Protein AF-0000000078267898 (afdb_homodimer)

Radius of gyration: 26.84 Å; Cα contacts (8 Å, |Δi|>4): 1764; chains: 2; bounding box: 56×77×68 Å

Structure (mmCIF, N/CA/C/O backbone):
data_AF-0000000078267898-model_v1
#
loop_
_entity.id
_entity.type
_entity.pdbx_description
1 polymer 'Branched-chain amino acid aminotransferase/4-amino-4-deoxychorismate lyase'
#
loop_
_atom_site.group_PDB
_atom_site.id
_atom_site.type_symbol
_atom_site.label_atom_id
_atom_site.label_alt_id
_atom_site.label_comp_id
_atom_site.label_asym_id
_atom_site.label_entity_id
_atom_site.label_seq_id
_atom_site.pdbx_PDB_ins_code
_atom_site.Cartn_x
_atom_site.Cartn_y
_atom_site.Cartn_z
_atom_site.occupancy
_atom_site.B_iso_or_equiv
_atom_site.auth_seq_id
_atom_site.auth_comp_id
_atom_site.auth_asym_id
_atom_site.auth_atom_id
_atom_site.pdbx_PDB_model_num
ATOM 1 N N . MET A 1 1 ? -1.324 -20.797 3.109 1 35.72 1 MET A N 1
ATOM 2 C CA . MET A 1 1 ? -0.271 -19.812 2.865 1 35.72 1 MET A CA 1
ATOM 3 C C . MET A 1 1 ? 1.054 -20.281 3.459 1 35.72 1 MET A C 1
ATOM 5 O O . MET A 1 1 ? 1.081 -20.875 4.535 1 35.72 1 MET A O 1
ATOM 9 N N . ALA A 1 2 ? 2.105 -20.484 2.746 1 42.75 2 ALA A N 1
ATOM 10 C CA . ALA A 1 2 ? 3.242 -21.219 3.291 1 42.75 2 ALA A CA 1
ATOM 11 C C . ALA A 1 2 ? 3.811 -20.531 4.523 1 42.75 2 ALA A C 1
ATOM 13 O O . ALA A 1 2 ? 4.32 -19.406 4.43 1 42.75 2 ALA A O 1
ATOM 14 N N . GLY A 1 3 ? 3.135 -20.719 5.57 1 50.03 3 GLY A N 1
ATOM 15 C CA . GLY A 1 3 ? 3.891 -20.375 6.766 1 50.03 3 GLY A CA 1
ATOM 16 C C . GLY A 1 3 ? 5.34 -20.812 6.699 1 50.03 3 GLY A C 1
ATOM 17 O O . GLY A 1 3 ? 5.703 -21.656 5.867 1 50.03 3 GLY A O 1
ATOM 18 N N . PHE A 1 4 ? 6.262 -19.875 7.164 1 55.44 4 PHE A N 1
ATOM 19 C CA . PHE A 1 4 ? 7.648 -20.266 7.367 1 55.44 4 PHE A CA 1
ATOM 20 C C . PHE A 1 4 ? 7.723 -21.672 7.953 1 55.44 4 PHE A C 1
ATOM 22 O O . PHE A 1 4 ? 8.727 -22.375 7.789 1 55.44 4 PHE A O 1
ATOM 29 N N . GLU A 1 5 ? 6.418 -22.125 8.266 1 55.12 5 GLU A N 1
ATOM 30 C CA . GLU A 1 5 ? 6.445 -23.453 8.875 1 55.12 5 GLU A CA 1
ATOM 31 C C . GLU A 1 5 ? 6.285 -24.547 7.828 1 55.12 5 GLU A C 1
ATOM 33 O O . GLU A 1 5 ? 5.566 -24.375 6.844 1 55.12 5 GLU A O 1
ATOM 38 N N . GLY A 1 6 ? 6.977 -25.516 7.863 1 60.75 6 GLY A N 1
ATOM 39 C CA . GLY A 1 6 ? 6.988 -26.734 7.078 1 60.75 6 GLY A CA 1
ATOM 40 C C . GLY A 1 6 ? 7.82 -26.625 5.812 1 60.75 6 GLY A C 1
ATOM 41 O O . GLY A 1 6 ? 7.969 -27.609 5.078 1 60.75 6 GLY A O 1
ATOM 42 N N . THR A 1 7 ? 8.117 -25.391 5.512 1 78.44 7 THR A N 1
ATOM 43 C CA . THR A 1 7 ? 9.008 -25.172 4.379 1 78.44 7 THR A CA 1
ATOM 44 C C . THR A 1 7 ? 10.445 -24.953 4.852 1 78.44 7 THR A C 1
ATOM 46 O O . THR A 1 7 ? 10.68 -24.375 5.91 1 78.44 7 THR A O 1
ATOM 49 N N . LYS A 1 8 ? 11.312 -25.609 4.211 1 87.69 8 LYS A N 1
ATOM 50 C CA . LYS A 1 8 ? 12.719 -25.406 4.551 1 87.69 8 LYS A CA 1
ATOM 51 C C . LYS A 1 8 ? 13.273 -24.156 3.859 1 87.69 8 LYS A C 1
ATOM 53 O O . LYS A 1 8 ? 13.367 -24.125 2.631 1 87.69 8 LYS A O 1
ATOM 58 N N . TRP A 1 9 ? 13.625 -23.234 4.652 1 92.62 9 TRP A N 1
ATOM 59 C CA . TRP A 1 9 ? 14.227 -22 4.129 1 92.62 9 TRP A CA 1
ATOM 60 C C . TRP A 1 9 ? 15.75 -22.125 4.086 1 92.62 9 TRP A C 1
ATOM 62 O O . TRP A 1 9 ? 16.344 -22.781 4.93 1 92.62 9 TRP A O 1
ATOM 72 N N . ALA A 1 10 ? 16.281 -21.438 3.033 1 95.5 10 ALA A N 1
ATOM 73 C CA . ALA A 1 10 ? 17.734 -21.25 3.09 1 95.5 10 ALA A CA 1
ATOM 74 C C . ALA A 1 10 ? 18.125 -20.422 4.305 1 95.5 10 ALA A C 1
ATOM 76 O O . ALA A 1 10 ? 17.344 -19.594 4.793 1 95.5 10 ALA A O 1
ATOM 77 N N . ASP A 1 11 ? 19.375 -20.594 4.719 1 96.44 11 ASP A N 1
ATOM 78 C CA . ASP A 1 11 ? 19.828 -19.922 5.938 1 96.44 11 ASP A CA 1
ATOM 79 C C . ASP A 1 11 ? 20.312 -18.516 5.648 1 96.44 11 ASP A C 1
ATOM 81 O O . ASP A 1 11 ? 20.531 -17.719 6.57 1 96.44 11 ASP A O 1
ATOM 85 N N . PHE A 1 12 ? 20.516 -18.281 4.359 1 98.06 12 PHE A N 1
ATOM 86 C CA . PHE A 1 12 ? 21.047 -16.969 3.984 1 98.06 12 PHE A CA 1
ATOM 87 C C . PHE A 1 12 ? 20.156 -16.312 2.934 1 98.06 12 PHE A C 1
ATOM 89 O O . PHE A 1 12 ? 19.531 -17 2.127 1 98.06 12 PHE A O 1
ATOM 96 N N . GLN A 1 13 ? 20.094 -15.031 3.004 1 98.31 13 GLN A N 1
ATOM 97 C CA . GLN A 1 13 ? 19.531 -14.203 1.939 1 98.31 13 GLN A CA 1
ATOM 98 C C . GLN A 1 13 ? 20.625 -13.383 1.254 1 98.31 13 GLN A C 1
ATOM 100 O O . GLN A 1 13 ? 21.734 -13.25 1.775 1 98.31 13 GLN A O 1
ATOM 105 N N . SER A 1 14 ? 20.359 -12.875 0.115 1 98.56 14 SER A N 1
ATOM 106 C CA . SER A 1 14 ? 21.266 -11.945 -0.56 1 98.56 14 SER A CA 1
ATOM 107 C C . SER A 1 14 ? 20.688 -10.531 -0.581 1 98.56 14 SER A C 1
ATOM 109 O O . SER A 1 14 ? 19.469 -10.352 -0.541 1 98.56 14 SER A O 1
ATOM 111 N N . ARG A 1 15 ? 21.547 -9.547 -0.583 1 98.44 15 ARG A N 1
ATOM 112 C CA . ARG A 1 15 ? 21.188 -8.141 -0.721 1 98.44 15 ARG A CA 1
ATOM 113 C C . ARG A 1 15 ? 22.016 -7.469 -1.811 1 98.44 15 ARG A C 1
ATOM 115 O O . ARG A 1 15 ? 23.25 -7.578 -1.816 1 98.44 15 ARG A O 1
ATOM 122 N N . TYR A 1 16 ? 21.375 -6.875 -2.703 1 98.5 16 TYR A N 1
ATOM 123 C CA . TYR A 1 16 ? 22 -6.086 -3.76 1 98.5 16 TYR A CA 1
ATOM 124 C C . TYR A 1 16 ? 21.578 -4.625 -3.674 1 98.5 16 TYR A C 1
ATOM 126 O O . TYR A 1 16 ? 20.422 -4.293 -3.961 1 98.5 16 TYR A O 1
ATOM 134 N N . LEU A 1 17 ? 22.469 -3.699 -3.246 1 98 17 LEU A N 1
ATOM 135 C CA . LEU A 1 17 ? 22.172 -2.27 -3.26 1 98 17 LEU A CA 1
ATOM 136 C C . LEU A 1 17 ? 22.125 -1.739 -4.691 1 98 17 LEU A C 1
ATOM 138 O O . LEU A 1 17 ? 23.062 -1.957 -5.465 1 98 17 LEU A O 1
ATOM 142 N N . LEU A 1 18 ? 21.016 -1.132 -4.961 1 97.56 18 LEU A N 1
ATOM 143 C CA . LEU A 1 18 ? 20.859 -0.672 -6.336 1 97.56 18 LEU A CA 1
ATOM 144 C C . LEU A 1 18 ? 21.859 0.441 -6.652 1 97.56 18 LEU A C 1
ATOM 146 O O . LEU A 1 18 ? 22.391 0.502 -7.762 1 97.56 18 LEU A O 1
ATOM 150 N N . GLN A 1 19 ? 21.938 1.281 -5.508 1 93.12 19 GLN A N 1
ATOM 151 C CA . GLN A 1 19 ? 22.984 2.299 -5.648 1 93.12 19 GLN A CA 1
ATOM 152 C C . GLN A 1 19 ? 24.359 1.708 -5.406 1 93.12 19 GLN A C 1
ATOM 154 O O . GLN A 1 19 ? 24.594 1.055 -4.387 1 93.12 19 GLN A O 1
ATOM 159 N N . GLY A 1 20 ? 25.297 1.724 -6.281 1 92.06 20 GLY A N 1
ATOM 160 C CA . GLY A 1 20 ? 26.641 1.219 -6.137 1 92.06 20 GLY A CA 1
ATOM 161 C C . GLY A 1 20 ? 26.812 -0.21 -6.621 1 92.06 20 GLY A C 1
ATOM 162 O O . GLY A 1 20 ? 27.922 -0.706 -6.75 1 92.06 20 GLY A O 1
ATOM 163 N N . LYS A 1 21 ? 25.688 -0.946 -6.695 1 93.5 21 LYS A N 1
ATOM 164 C CA . LYS A 1 21 ? 25.688 -2.297 -7.25 1 93.5 21 LYS A CA 1
ATOM 165 C C . LYS A 1 21 ? 26.531 -3.238 -6.387 1 93.5 21 LYS A C 1
ATOM 167 O O . LYS A 1 21 ? 27.375 -3.971 -6.898 1 93.5 21 LYS A O 1
ATOM 172 N N . SER A 1 22 ? 26.266 -3.156 -5.113 1 95.5 22 SER A N 1
ATOM 173 C CA . SER A 1 22 ? 27.016 -3.965 -4.148 1 95.5 22 SER A CA 1
ATOM 174 C C . SER A 1 22 ? 26.203 -5.168 -3.691 1 95.5 22 SER A C 1
ATOM 176 O O . SER A 1 22 ? 25.047 -5.023 -3.291 1 95.5 22 SER A O 1
ATOM 178 N N . LEU A 1 23 ? 26.859 -6.312 -3.748 1 96.56 23 LEU A N 1
ATOM 179 C CA . LEU A 1 23 ? 26.234 -7.57 -3.375 1 96.56 23 LEU A CA 1
ATOM 180 C C . LEU A 1 23 ? 26.766 -8.07 -2.035 1 96.56 23 LEU A C 1
ATOM 182 O O . LEU A 1 23 ? 27.953 -7.969 -1.758 1 96.56 23 LEU A O 1
ATOM 186 N N . ALA A 1 24 ? 25.859 -8.594 -1.229 1 97.62 24 ALA A N 1
ATOM 187 C CA . ALA A 1 24 ? 26.25 -9.203 0.037 1 97.62 24 ALA A CA 1
ATOM 188 C C . ALA A 1 24 ? 25.344 -10.391 0.375 1 97.62 24 ALA A C 1
ATOM 190 O O . ALA A 1 24 ? 24.156 -10.398 0.046 1 97.62 24 ALA A O 1
ATOM 191 N N . MET A 1 25 ? 25.938 -11.445 0.979 1 98.44 25 MET A N 1
ATOM 192 C CA . MET A 1 25 ? 25.188 -12.531 1.599 1 98.44 25 MET A CA 1
ATOM 193 C C . MET A 1 25 ? 24.922 -12.242 3.074 1 98.44 25 MET A C 1
ATOM 195 O O . MET A 1 25 ? 25.844 -11.859 3.807 1 98.44 25 MET A O 1
ATOM 199 N N . LEU A 1 26 ? 23.656 -12.305 3.43 1 98.06 26 LEU A N 1
ATOM 200 C CA . LEU A 1 26 ? 23.234 -12 4.793 1 98.06 26 LEU A CA 1
ATOM 201 C C . LEU A 1 26 ? 22.5 -13.188 5.414 1 98.06 26 LEU A C 1
ATOM 203 O O . LEU A 1 26 ? 21.906 -14 4.699 1 98.06 26 LEU A O 1
ATOM 207 N N . PRO A 1 27 ? 22.547 -13.32 6.766 1 97.5 27 PRO A N 1
ATOM 208 C CA . PRO A 1 27 ? 21.703 -14.336 7.383 1 97.5 27 PRO A CA 1
ATOM 209 C C . PRO A 1 27 ? 20.219 -14.141 7.066 1 97.5 27 PRO A C 1
ATOM 211 O O . PRO A 1 27 ? 19.75 -13.008 6.945 1 97.5 27 PRO A O 1
ATOM 214 N N . MET A 1 28 ? 19.484 -15.25 7.02 1 95.62 28 MET A N 1
ATOM 215 C CA . MET A 1 28 ? 18.047 -15.203 6.723 1 95.62 28 MET A CA 1
ATOM 216 C C . MET A 1 28 ? 17.312 -14.297 7.711 1 95.62 28 MET A C 1
ATOM 218 O O . MET A 1 28 ? 16.359 -13.617 7.344 1 95.62 28 MET A O 1
ATOM 222 N N . ALA A 1 29 ? 17.797 -14.172 8.875 1 94.56 29 ALA A N 1
ATOM 223 C CA . ALA A 1 29 ? 17.141 -13.43 9.945 1 94.56 29 ALA A CA 1
ATOM 224 C C . ALA A 1 29 ? 17.531 -11.953 9.898 1 94.56 29 ALA A C 1
ATOM 226 O O . ALA A 1 29 ? 17.141 -11.18 10.781 1 94.56 29 ALA A O 1
ATOM 227 N N . ASP A 1 30 ? 18.281 -11.586 8.859 1 96.31 30 ASP A N 1
ATOM 228 C CA . ASP A 1 30 ? 18.703 -10.188 8.797 1 96.31 30 ASP A CA 1
ATOM 229 C C . ASP A 1 30 ? 17.484 -9.258 8.844 1 96.31 30 ASP A C 1
ATOM 231 O O . ASP A 1 30 ? 16.359 -9.688 8.625 1 96.31 30 ASP A O 1
ATOM 235 N N . LYS A 1 31 ? 17.781 -8.008 9.227 1 96.88 31 LYS A N 1
ATOM 236 C CA . LYS A 1 31 ? 16.734 -7.047 9.555 1 96.88 31 LYS A CA 1
ATOM 237 C C . LYS A 1 31 ? 16.922 -5.742 8.781 1 96.88 31 LYS A C 1
ATOM 239 O O . LYS A 1 31 ? 17.938 -5.551 8.117 1 96.88 31 LYS A O 1
ATOM 244 N N . VAL A 1 32 ? 15.891 -4.91 8.703 1 97.31 32 VAL A N 1
ATOM 245 C CA . VAL A 1 32 ? 15.898 -3.594 8.078 1 97.31 32 VAL A CA 1
ATOM 246 C C . VAL A 1 32 ? 15.461 -2.537 9.086 1 97.31 32 VAL A C 1
ATOM 248 O O . VAL A 1 32 ? 14.781 -2.854 10.062 1 97.31 32 VAL A O 1
ATOM 251 N N . PRO A 1 33 ? 15.852 -1.274 8.844 1 96.25 33 PRO A N 1
ATOM 252 C CA . PRO A 1 33 ? 15.477 -0.24 9.812 1 96.25 33 PRO A CA 1
ATOM 253 C C . PRO A 1 33 ? 13.969 -0.164 10.039 1 96.25 33 PRO A C 1
ATOM 255 O O . PRO A 1 33 ? 13.195 -0.234 9.086 1 96.25 33 PRO A O 1
ATOM 258 N N . ALA A 1 34 ? 13.594 -0.051 11.344 1 96.19 34 ALA A N 1
ATOM 259 C CA . ALA A 1 34 ? 12.172 0.089 11.664 1 96.19 34 ALA A CA 1
ATOM 260 C C . ALA A 1 34 ? 11.625 1.409 11.133 1 96.19 34 ALA A C 1
ATOM 262 O O . ALA A 1 34 ? 10.469 1.478 10.695 1 96.19 34 ALA A O 1
ATOM 263 N N . VAL A 1 35 ? 12.516 2.418 11.195 1 95.5 35 VAL A N 1
ATOM 264 C CA . VAL A 1 35 ? 12.156 3.744 10.703 1 95.5 35 VAL A CA 1
ATOM 265 C C . VAL A 1 35 ? 12.641 3.904 9.258 1 95.5 35 VAL A C 1
ATOM 267 O O . VAL A 1 35 ? 13.695 4.5 9.016 1 95.5 35 VAL A O 1
ATOM 270 N N . SER A 1 36 ? 11.922 3.336 8.367 1 95.81 36 SER A N 1
ATOM 271 C CA . SER A 1 36 ? 12.242 3.379 6.941 1 95.81 36 SER A CA 1
ATOM 272 C C . SER A 1 36 ? 11.016 3.73 6.109 1 95.81 36 SER A C 1
ATOM 274 O O . SER A 1 36 ? 9.883 3.617 6.586 1 95.81 36 SER A O 1
ATOM 276 N N . ARG A 1 37 ? 11.258 4.156 4.918 1 96.31 37 ARG A N 1
ATOM 277 C CA . ARG A 1 37 ? 10.172 4.504 4.016 1 96.31 37 ARG A CA 1
ATOM 278 C C . ARG A 1 37 ? 9.328 3.275 3.676 1 96.31 37 ARG A C 1
ATOM 280 O O . ARG A 1 37 ? 8.125 3.387 3.447 1 96.31 37 ARG A O 1
ATOM 287 N N . SER A 1 38 ? 9.938 2.076 3.693 1 97.44 38 SER A N 1
ATOM 288 C CA . SER A 1 38 ? 9.203 0.833 3.457 1 97.44 38 SER A CA 1
ATOM 289 C C . SER A 1 38 ? 8.195 0.563 4.57 1 97.44 38 SER A C 1
ATOM 291 O O . SER A 1 38 ? 7.051 0.205 4.301 1 97.44 38 SER A O 1
ATOM 293 N N . ILE A 1 39 ? 8.617 0.838 5.793 1 97.5 39 ILE A N 1
ATOM 294 C CA . ILE A 1 39 ? 7.785 0.535 6.953 1 97.5 39 ILE A CA 1
ATOM 295 C C . ILE A 1 39 ? 6.75 1.643 7.148 1 97.5 39 ILE A C 1
ATOM 297 O O . ILE A 1 39 ? 5.59 1.368 7.457 1 97.5 39 ILE A O 1
ATOM 301 N N . HIS A 1 40 ? 7.066 2.852 6.879 1 96.88 40 HIS A N 1
ATOM 302 C CA . HIS A 1 40 ? 6.188 3.967 7.215 1 96.88 40 HIS A CA 1
ATOM 303 C C . HIS A 1 40 ? 5.223 4.273 6.07 1 96.88 40 HIS A C 1
ATOM 305 O O . HIS A 1 40 ? 4.098 4.711 6.301 1 96.88 40 HIS A O 1
ATOM 311 N N . TYR A 1 41 ? 5.676 3.99 4.816 1 96.38 41 TYR A N 1
ATOM 312 C CA . TYR A 1 41 ? 4.887 4.527 3.711 1 96.38 41 TYR A CA 1
ATOM 313 C C . TYR A 1 41 ? 4.652 3.465 2.645 1 96.38 41 TYR A C 1
ATOM 315 O O . TYR A 1 41 ? 4.09 3.754 1.585 1 96.38 41 TYR A O 1
ATOM 323 N N . GLY A 1 42 ? 5.047 2.217 2.906 1 96.25 42 GLY A N 1
ATOM 324 C CA . GLY A 1 42 ? 4.852 1.161 1.927 1 96.25 42 GLY A CA 1
ATOM 325 C C . GLY A 1 42 ? 5.609 1.397 0.635 1 96.25 42 GLY A C 1
ATOM 326 O O . GLY A 1 42 ? 5.211 0.912 -0.425 1 96.25 42 GLY A O 1
ATOM 327 N N . LEU A 1 43 ? 6.73 2.18 0.686 1 96.88 43 LEU A N 1
ATOM 328 C CA . LEU A 1 43 ? 7.52 2.496 -0.5 1 96.88 43 LEU A CA 1
ATOM 329 C C . LEU A 1 43 ? 8.594 1.44 -0.735 1 96.88 43 LEU A C 1
ATOM 331 O O . LEU A 1 43 ? 9.117 0.858 0.218 1 96.88 43 LEU A O 1
ATOM 335 N N . CYS A 1 44 ? 8.898 1.2 -1.986 1 97.62 44 CYS A N 1
ATOM 336 C CA . CYS A 1 44 ? 9.953 0.281 -2.385 1 97.62 44 CYS A CA 1
ATOM 337 C C . CYS A 1 44 ? 9.617 -1.149 -1.985 1 97.62 44 CYS A C 1
ATOM 339 O O . CYS A 1 44 ? 10.461 -1.863 -1.441 1 97.62 44 CYS A O 1
ATOM 341 N N . LEU A 1 45 ? 8.328 -1.551 -2.203 1 97.81 45 LEU A N 1
ATOM 342 C CA . LEU A 1 45 ? 7.887 -2.904 -1.884 1 97.81 45 LEU A CA 1
ATOM 343 C C . LEU A 1 45 ? 7.453 -3.645 -3.143 1 97.81 45 LEU A C 1
ATOM 345 O O . LEU A 1 45 ? 6.285 -4.016 -3.277 1 97.81 45 LEU A O 1
ATOM 349 N N . ALA A 1 46 ? 8.367 -3.873 -4.031 1 98.25 46 ALA A N 1
ATOM 350 C CA . ALA A 1 46 ? 8.18 -4.762 -5.176 1 98.25 46 ALA A CA 1
ATOM 351 C C . ALA A 1 46 ? 8.734 -6.152 -4.887 1 98.25 46 ALA A C 1
ATOM 353 O O . ALA A 1 46 ? 9.742 -6.293 -4.188 1 98.25 46 ALA A O 1
ATOM 354 N N . PHE A 1 47 ? 8.055 -7.168 -5.379 1 98.06 47 PHE A N 1
ATOM 355 C CA . PHE A 1 47 ? 8.578 -8.516 -5.195 1 98.06 47 PHE A CA 1
ATOM 356 C C . PHE A 1 47 ? 8.242 -9.398 -6.395 1 98.06 47 PHE A C 1
ATOM 358 O O . PHE A 1 47 ? 7.504 -8.977 -7.285 1 98.06 47 PHE A O 1
ATOM 365 N N . GLU A 1 48 ? 8.836 -10.5 -6.457 1 97.5 48 GLU A N 1
ATOM 366 C CA . GLU A 1 48 ? 8.523 -11.555 -7.422 1 97.5 48 GLU A CA 1
ATOM 367 C C . GLU A 1 48 ? 8.477 -12.922 -6.746 1 97.5 48 GLU A C 1
ATOM 369 O O . GLU A 1 48 ? 8.875 -13.07 -5.59 1 97.5 48 GLU A O 1
ATOM 374 N N . GLY A 1 49 ? 7.797 -13.859 -7.262 1 95.56 49 GLY A N 1
ATOM 375 C CA . GLY A 1 49 ? 7.801 -15.273 -6.945 1 95.56 49 GLY A CA 1
ATOM 376 C C . GLY A 1 49 ? 8.141 -16.156 -8.133 1 95.56 49 GLY A C 1
ATOM 377 O O . GLY A 1 49 ? 7.438 -16.141 -9.148 1 95.56 49 GLY A O 1
ATOM 378 N N . ILE A 1 50 ? 9.188 -16.844 -7.945 1 96.69 50 ILE A N 1
ATOM 379 C CA . ILE A 1 50 ? 9.695 -17.656 -9.055 1 96.69 50 ILE A CA 1
ATOM 380 C C . ILE A 1 50 ? 9.883 -19.094 -8.602 1 96.69 50 ILE A C 1
ATOM 382 O O . ILE A 1 50 ? 10.602 -19.359 -7.629 1 96.69 50 ILE A O 1
ATOM 386 N N . ARG A 1 51 ? 9.25 -19.984 -9.281 1 93.81 51 ARG A N 1
ATOM 387 C CA . ARG A 1 51 ? 9.484 -21.406 -9.016 1 93.81 51 ARG A CA 1
ATOM 388 C C . ARG A 1 51 ? 10.688 -21.922 -9.789 1 93.81 51 ARG A C 1
ATOM 390 O O . ARG A 1 51 ? 10.992 -21.422 -10.883 1 93.81 51 ARG A O 1
ATOM 397 N N . TYR A 1 52 ? 11.344 -22.875 -9.203 1 94.88 52 TYR A N 1
ATOM 398 C CA . TYR A 1 52 ? 12.461 -23.516 -9.891 1 94.88 52 TYR A CA 1
ATOM 399 C C . TYR A 1 52 ? 12.609 -24.969 -9.461 1 94.88 52 TYR A C 1
ATOM 401 O O . TYR A 1 52 ? 11.953 -25.406 -8.516 1 94.88 52 TYR A O 1
ATOM 409 N N . PHE A 1 53 ? 13.367 -25.734 -10.25 1 93.88 53 PHE A N 1
ATOM 410 C CA . PHE A 1 53 ? 13.695 -27.125 -9.977 1 93.88 53 PHE A CA 1
ATOM 411 C C . PHE A 1 53 ? 15.203 -27.344 -10.008 1 93.88 53 PHE A C 1
ATOM 413 O O . PHE A 1 53 ? 15.891 -26.797 -10.867 1 93.88 53 PHE A O 1
ATOM 420 N N . ILE A 1 54 ? 15.648 -28.047 -9 1 94.69 54 ILE A N 1
ATOM 421 C CA . ILE A 1 54 ? 17.047 -28.469 -8.992 1 94.69 54 ILE A CA 1
ATOM 422 C C . ILE A 1 54 ? 17.125 -29.953 -9.336 1 94.69 54 ILE A C 1
ATOM 424 O O . ILE A 1 54 ? 16.484 -30.797 -8.695 1 94.69 54 ILE A O 1
ATOM 428 N N . GLY A 1 55 ? 17.844 -30.266 -10.344 1 92.25 55 GLY A N 1
ATOM 429 C CA . GLY A 1 55 ? 18.016 -31.641 -10.766 1 92.25 55 GLY A CA 1
ATOM 430 C C . GLY A 1 55 ? 19.438 -31.953 -11.188 1 92.25 55 GLY A C 1
ATOM 431 O O . GLY A 1 55 ? 20.297 -31.078 -11.188 1 92.25 55 GLY A O 1
ATOM 432 N N . PRO A 1 56 ? 19.641 -33.219 -11.43 1 91 56 PRO A N 1
ATOM 433 C CA . PRO A 1 56 ? 20.969 -33.625 -11.883 1 91 56 PRO A CA 1
ATOM 434 C C . PRO A 1 56 ? 21.297 -33.125 -13.281 1 91 56 PRO A C 1
ATOM 436 O O . PRO A 1 56 ? 20.406 -33.031 -14.133 1 91 56 PRO A O 1
ATOM 439 N N . ALA A 1 57 ? 22.562 -32.812 -13.422 1 89.94 57 ALA A N 1
ATOM 440 C CA . ALA A 1 57 ? 23.062 -32.438 -14.742 1 89.94 57 ALA A CA 1
ATOM 441 C C . ALA A 1 57 ? 23.844 -33.594 -15.383 1 89.94 57 ALA A C 1
ATOM 443 O O . ALA A 1 57 ? 24.203 -34.562 -14.711 1 89.94 57 ALA A O 1
ATOM 444 N N . GLU A 1 58 ? 24.109 -33.375 -16.641 1 87.5 58 GLU A N 1
ATOM 445 C CA . GLU A 1 58 ? 24.781 -34.438 -17.406 1 87.5 58 GLU A CA 1
ATOM 446 C C . GLU A 1 58 ? 26.188 -34.688 -16.891 1 87.5 58 GLU A C 1
ATOM 448 O O . GLU A 1 58 ? 26.688 -35.812 -16.922 1 87.5 58 GLU A O 1
ATOM 453 N N . ASP A 1 59 ? 26.766 -33.719 -16.422 1 90.19 59 ASP A N 1
ATOM 454 C CA . ASP A 1 59 ? 28.156 -33.812 -16 1 90.19 59 ASP A CA 1
ATOM 455 C C . ASP A 1 59 ? 28.266 -34.25 -14.547 1 90.19 59 ASP A C 1
ATOM 457 O O . ASP A 1 59 ? 29.359 -34.25 -13.969 1 90.19 59 ASP A O 1
ATOM 461 N N . GLY A 1 60 ? 27.188 -34.594 -13.922 1 87.12 60 GLY A N 1
ATOM 462 C CA . GLY A 1 60 ? 27.188 -35.062 -12.547 1 87.12 60 GLY A CA 1
ATOM 463 C C . GLY A 1 60 ? 26.922 -33.969 -11.539 1 87.12 60 GLY A C 1
ATOM 464 O O . GLY A 1 60 ? 26.656 -34.219 -10.367 1 87.12 60 GLY A O 1
ATOM 465 N N . SER A 1 61 ? 27 -32.781 -12.047 1 90.81 61 SER A N 1
ATOM 466 C CA . SER A 1 61 ? 26.656 -31.641 -11.18 1 90.81 61 SER A CA 1
ATOM 467 C C . SER A 1 61 ? 25.156 -31.438 -11.094 1 90.81 61 SER A C 1
ATOM 469 O O . SER A 1 61 ? 24.375 -32.375 -11.344 1 90.81 61 SER A O 1
ATOM 471 N N . LEU A 1 62 ? 24.734 -30.328 -10.539 1 93.75 62 LEU A N 1
ATOM 472 C CA . LEU A 1 62 ? 23.312 -29.969 -10.461 1 93.75 62 LEU A CA 1
ATOM 473 C C . LEU A 1 62 ? 22.984 -28.828 -11.422 1 93.75 62 LEU A C 1
ATOM 475 O O . LEU A 1 62 ? 23.875 -28.047 -11.789 1 93.75 62 LEU A O 1
ATOM 479 N N . HIS A 1 63 ? 21.844 -28.859 -11.883 1 94.56 63 HIS A N 1
ATOM 480 C CA . HIS A 1 63 ? 21.344 -27.719 -12.633 1 94.56 63 HIS A CA 1
ATOM 481 C C . HIS A 1 63 ? 20.062 -27.172 -12.008 1 94.56 63 HIS A C 1
ATOM 483 O O . HIS A 1 63 ? 19.375 -27.891 -11.258 1 94.56 63 HIS A O 1
ATOM 489 N N . VAL A 1 64 ? 19.875 -25.922 -12.195 1 96.19 64 VAL A N 1
ATOM 490 C CA . VAL A 1 64 ? 18.609 -25.297 -11.828 1 96.19 64 VAL A CA 1
ATOM 491 C C . VAL A 1 64 ? 17.812 -24.953 -13.086 1 96.19 64 VAL A C 1
ATOM 493 O O . VAL A 1 64 ? 18.391 -24.516 -14.086 1 96.19 64 VAL A O 1
ATOM 496 N N . GLN A 1 65 ? 16.516 -25.219 -13.078 1 96 65 GLN A N 1
ATOM 497 C CA . GLN A 1 65 ? 15.633 -24.953 -14.211 1 96 65 GLN A CA 1
ATOM 498 C C . GLN A 1 65 ? 14.547 -23.953 -13.828 1 96 65 GLN A C 1
ATOM 500 O O . GLN A 1 65 ? 13.969 -24.047 -12.742 1 96 65 GLN A O 1
ATOM 505 N N . PHE A 1 66 ? 14.375 -23.016 -14.664 1 96.81 66 PHE A N 1
ATOM 506 C CA . PHE A 1 66 ? 13.305 -22.031 -14.57 1 96.81 66 PHE A CA 1
ATOM 507 C C . PHE A 1 66 ? 12.398 -22.094 -15.797 1 96.81 66 PHE A C 1
ATOM 509 O O . PHE A 1 66 ? 12.875 -22.297 -16.922 1 96.81 66 PHE A O 1
ATOM 516 N N . LEU A 1 67 ? 11.148 -21.969 -15.594 1 96.25 67 LEU A N 1
ATOM 517 C CA . LEU A 1 67 ? 10.211 -21.844 -16.703 1 96.25 67 LEU A CA 1
ATOM 518 C C . LEU A 1 67 ? 9.789 -20.391 -16.906 1 96.25 67 LEU A C 1
ATOM 520 O O . LEU A 1 67 ? 9.148 -19.797 -16.031 1 96.25 67 LEU A O 1
ATOM 524 N N . ASN A 1 68 ? 10.133 -19.766 -18.078 1 97.12 68 ASN A N 1
ATOM 525 C CA . ASN A 1 68 ? 9.797 -18.391 -18.453 1 97.12 68 ASN A CA 1
ATOM 526 C C . ASN A 1 68 ? 10.414 -17.375 -17.484 1 97.12 68 ASN A C 1
ATOM 528 O O . ASN A 1 68 ? 9.781 -16.375 -17.141 1 97.12 68 ASN A O 1
ATOM 532 N N . LEU A 1 69 ? 11.633 -17.656 -17.031 1 97.88 69 LEU A N 1
ATOM 533 C CA . LEU A 1 69 ? 12.305 -16.766 -16.078 1 97.88 69 LEU A CA 1
ATOM 534 C C . LEU A 1 69 ? 12.32 -15.336 -16.594 1 97.88 69 LEU A C 1
ATOM 536 O O . LEU A 1 69 ? 12.078 -14.398 -15.828 1 97.88 69 LEU A O 1
ATOM 540 N N . HIS A 1 70 ? 12.57 -15.164 -17.891 1 97.75 70 HIS A N 1
ATOM 541 C CA . HIS A 1 70 ? 12.664 -13.828 -18.469 1 97.75 70 HIS A CA 1
ATOM 542 C C . HIS A 1 70 ? 11.367 -13.047 -18.25 1 97.75 70 HIS A C 1
ATOM 544 O O . HIS A 1 70 ? 11.406 -11.836 -18.031 1 97.75 70 HIS A O 1
ATOM 550 N N . LYS A 1 71 ? 10.227 -13.734 -18.281 1 97.62 71 LYS A N 1
ATOM 551 C CA . LYS A 1 71 ? 8.945 -13.062 -18.062 1 97.62 71 LYS A CA 1
ATOM 552 C C . LYS A 1 71 ? 8.812 -12.602 -16.625 1 97.62 71 LYS A C 1
ATOM 554 O O . LYS A 1 71 ? 8.297 -11.508 -16.359 1 97.62 71 LYS A O 1
ATOM 559 N N . ASN A 1 72 ? 9.258 -13.453 -15.68 1 98.19 72 ASN A N 1
ATOM 560 C CA . ASN A 1 72 ? 9.289 -13.039 -14.281 1 98.19 72 ASN A CA 1
ATOM 561 C C . ASN A 1 72 ? 10.172 -11.805 -14.086 1 98.19 72 ASN A C 1
ATOM 563 O O . ASN A 1 72 ? 9.789 -10.867 -13.383 1 98.19 72 ASN A O 1
ATOM 567 N N . LEU A 1 73 ? 11.305 -11.844 -14.711 1 98.62 73 LEU A N 1
ATOM 568 C CA . LEU A 1 73 ? 12.266 -10.75 -14.547 1 98.62 73 LEU A CA 1
ATOM 569 C C . LEU A 1 73 ? 11.727 -9.461 -15.148 1 98.62 73 LEU A C 1
ATOM 571 O O . LEU A 1 73 ? 11.914 -8.383 -14.578 1 98.62 73 LEU A O 1
ATOM 575 N N . GLN A 1 74 ? 11.094 -9.562 -16.266 1 98.31 74 GLN A N 1
ATOM 576 C CA . GLN A 1 74 ? 10.477 -8.391 -16.891 1 98.31 74 GLN A CA 1
ATOM 577 C C . GLN A 1 74 ? 9.391 -7.801 -15.992 1 98.31 74 GLN A C 1
ATOM 579 O O . GLN A 1 74 ? 9.305 -6.578 -15.844 1 98.31 74 GLN A O 1
ATOM 584 N N . ARG A 1 75 ? 8.586 -8.633 -15.469 1 97.69 75 ARG A N 1
ATOM 585 C CA . ARG A 1 75 ? 7.531 -8.172 -14.57 1 97.69 75 ARG A CA 1
ATOM 586 C C . ARG A 1 75 ? 8.125 -7.535 -13.32 1 97.69 75 ARG A C 1
ATOM 588 O O . ARG A 1 75 ? 7.617 -6.523 -12.828 1 97.69 75 ARG A O 1
ATOM 595 N N . PHE A 1 76 ? 9.195 -8.117 -12.797 1 98.69 76 PHE A N 1
ATOM 596 C CA . PHE A 1 76 ? 9.867 -7.555 -11.633 1 98.69 76 PHE A CA 1
ATOM 597 C C . PHE A 1 76 ? 10.43 -6.172 -11.953 1 98.69 76 PHE A C 1
ATOM 599 O O . PHE A 1 76 ? 10.25 -5.234 -11.172 1 98.69 76 PHE A O 1
ATOM 606 N N . ARG A 1 77 ? 11.023 -6.074 -13.094 1 98.44 77 ARG A N 1
ATOM 607 C CA . ARG A 1 77 ? 11.586 -4.805 -13.539 1 98.44 77 ARG A CA 1
ATOM 608 C C . ARG A 1 77 ? 10.516 -3.729 -13.625 1 98.44 77 ARG A C 1
ATOM 610 O O . ARG A 1 77 ? 10.727 -2.59 -13.203 1 98.44 77 ARG A O 1
ATOM 617 N N . ARG A 1 78 ? 9.391 -4.105 -14.164 1 97 78 ARG A N 1
ATOM 618 C CA . ARG A 1 78 ? 8.289 -3.15 -14.273 1 97 78 ARG A CA 1
ATOM 619 C C . ARG A 1 78 ? 7.836 -2.676 -12.898 1 97 78 ARG A C 1
ATOM 621 O O . ARG A 1 78 ? 7.559 -1.49 -12.703 1 97 78 ARG A O 1
ATOM 628 N N . SER A 1 79 ? 7.773 -3.588 -11.992 1 97.5 79 SER A N 1
ATOM 629 C CA . SER A 1 79 ? 7.348 -3.258 -10.633 1 97.5 79 SER A CA 1
ATOM 630 C C . SER A 1 79 ? 8.375 -2.381 -9.93 1 97.5 79 SER A C 1
ATOM 632 O O . SER A 1 79 ? 8.023 -1.409 -9.258 1 97.5 79 SER A O 1
ATOM 634 N N . ILE A 1 80 ? 9.672 -2.719 -10.094 1 98.38 80 ILE A N 1
ATOM 635 C CA . ILE A 1 80 ? 10.742 -1.917 -9.516 1 98.38 80 ILE A CA 1
ATOM 636 C C . ILE A 1 80 ? 10.703 -0.506 -10.094 1 98.38 80 ILE A C 1
ATOM 638 O O . ILE A 1 80 ? 10.789 0.479 -9.359 1 98.38 80 ILE A O 1
ATOM 642 N N . SER A 1 81 ? 10.555 -0.436 -11.398 1 97.62 81 SER A N 1
ATOM 643 C CA . SER A 1 81 ? 10.531 0.851 -12.086 1 97.62 81 SER A CA 1
ATOM 644 C C . SER A 1 81 ? 9.445 1.756 -11.531 1 97.62 81 SER A C 1
ATOM 646 O O . SER A 1 81 ? 9.664 2.951 -11.328 1 97.62 81 SER A O 1
ATOM 648 N N . PHE A 1 82 ? 8.305 1.218 -11.234 1 95.44 82 PHE A N 1
ATOM 649 C CA . PHE A 1 82 ? 7.184 1.988 -10.703 1 95.44 82 PHE A CA 1
ATOM 650 C C . PHE A 1 82 ? 7.496 2.508 -9.305 1 95.44 82 PHE A C 1
ATOM 652 O O . PHE A 1 82 ? 7.047 3.59 -8.93 1 95.44 82 PHE A O 1
ATOM 659 N N . ASN A 1 83 ? 8.32 1.812 -8.555 1 95.75 83 ASN A N 1
ATOM 660 C CA . ASN A 1 83 ? 8.648 2.162 -7.18 1 95.75 83 ASN A CA 1
ATOM 661 C C . ASN A 1 83 ? 9.797 3.162 -7.113 1 95.75 83 ASN A C 1
ATOM 663 O O . ASN A 1 83 ? 10.281 3.488 -6.027 1 95.75 83 ASN A O 1
ATOM 667 N N . LEU 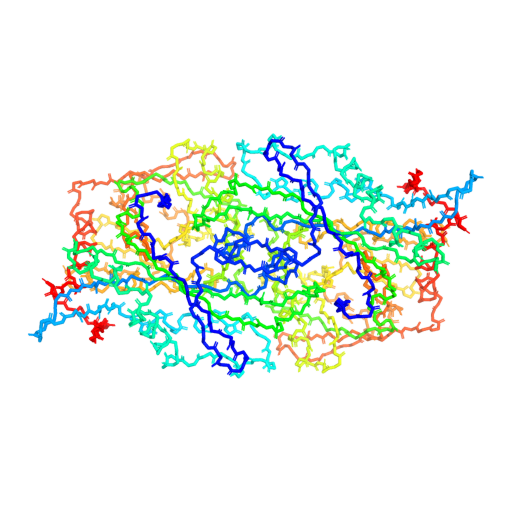A 1 84 ? 10.242 3.559 -8.281 1 96.62 84 LEU A N 1
ATOM 668 C CA . LEU A 1 84 ? 11.32 4.539 -8.344 1 96.62 84 LEU A CA 1
ATOM 669 C C . LEU A 1 84 ? 10.883 5.777 -9.125 1 96.62 84 LEU A C 1
ATOM 671 O O . LEU A 1 84 ? 10.039 5.688 -10.016 1 96.62 84 LEU A O 1
ATOM 675 N N . GLY A 1 85 ? 11.438 6.914 -8.742 1 95 85 GLY A N 1
ATOM 676 C CA . GLY A 1 85 ? 11.133 8.148 -9.453 1 95 85 GLY A CA 1
ATOM 677 C C . GLY A 1 85 ? 11.859 8.273 -10.773 1 95 85 GLY A C 1
ATOM 678 O O . GLY A 1 85 ? 12.75 7.48 -11.078 1 95 85 GLY A O 1
ATOM 679 N N . ALA A 1 86 ? 11.453 9.281 -11.523 1 95.06 86 ALA A N 1
ATOM 680 C CA . ALA A 1 86 ? 12.047 9.523 -12.836 1 95.06 86 ALA A CA 1
ATOM 681 C C . ALA A 1 86 ? 13.562 9.648 -12.75 1 95.06 86 ALA A C 1
ATOM 683 O O . ALA A 1 86 ? 14.289 9.094 -13.57 1 95.06 86 ALA A O 1
ATOM 684 N N . ALA A 1 87 ? 14.031 10.273 -11.719 1 93.81 87 ALA A N 1
ATOM 685 C CA . ALA A 1 87 ? 15.453 10.547 -11.562 1 93.81 87 ALA A CA 1
ATOM 686 C C . ALA A 1 87 ? 16.219 9.281 -11.195 1 93.81 87 ALA A C 1
ATOM 688 O O . ALA A 1 87 ? 17.453 9.25 -11.266 1 93.81 87 ALA A O 1
ATOM 689 N N . GLN A 1 88 ? 15.531 8.281 -10.789 1 96.38 88 GLN A N 1
ATOM 690 C CA . GLN A 1 88 ? 16.188 7.074 -10.305 1 96.38 88 GLN A CA 1
ATOM 691 C C . GLN A 1 88 ? 15.984 5.91 -11.273 1 96.38 88 GLN A C 1
ATOM 693 O O . GLN A 1 88 ? 16.359 4.777 -10.977 1 96.38 88 GLN A O 1
ATOM 698 N N . GLN A 1 89 ? 15.453 6.191 -12.453 1 97.44 89 GLN A N 1
ATOM 699 C CA . GLN A 1 89 ? 15.109 5.121 -13.383 1 97.44 89 GLN A CA 1
ATOM 700 C C . GLN A 1 89 ? 16.359 4.371 -13.836 1 97.44 89 GLN A C 1
ATOM 702 O O . GLN A 1 89 ? 16.281 3.188 -14.18 1 97.44 89 GLN A O 1
ATOM 707 N N . PHE A 1 90 ? 17.484 5.031 -13.758 1 97.12 90 PHE A N 1
ATOM 708 C CA . PHE A 1 90 ? 18.734 4.414 -14.18 1 97.12 90 PHE A CA 1
ATOM 709 C C . PHE A 1 90 ? 19.141 3.314 -13.211 1 97.12 90 PHE A C 1
ATOM 711 O O . PHE A 1 90 ? 20 2.486 -13.531 1 97.12 90 PHE A O 1
ATOM 718 N N . LEU A 1 91 ? 18.562 3.275 -12.039 1 97.69 91 LEU A N 1
ATOM 719 C CA . LEU A 1 91 ? 18.891 2.275 -11.031 1 97.69 91 LEU A CA 1
ATOM 720 C C . LEU A 1 91 ? 18.188 0.958 -11.312 1 97.69 91 LEU A C 1
ATOM 722 O O . LEU A 1 91 ? 18.516 -0.073 -10.727 1 97.69 91 LEU A O 1
ATOM 726 N N . VAL A 1 92 ? 17.125 0.898 -12.164 1 98.25 92 VAL A N 1
ATOM 727 C CA . VAL A 1 92 ? 16.391 -0.321 -12.461 1 98.25 92 VAL A CA 1
ATOM 728 C C . VAL A 1 92 ? 17.297 -1.333 -13.148 1 98.25 92 VAL A C 1
ATOM 730 O O . VAL A 1 92 ? 17.828 -1.073 -14.234 1 98.25 92 VAL A O 1
ATOM 733 N N . PRO A 1 93 ? 17.453 -2.461 -12.516 1 98.12 93 PRO A N 1
ATOM 734 C CA . PRO A 1 93 ? 18.375 -3.436 -13.117 1 98.12 93 PRO A CA 1
ATOM 735 C C . PRO A 1 93 ? 17.844 -4 -14.438 1 98.12 93 PRO A C 1
ATOM 737 O O . PRO A 1 93 ? 16.625 -4.121 -14.617 1 98.12 93 PRO A O 1
ATOM 740 N N . SER A 1 94 ? 18.75 -4.289 -15.352 1 97.75 94 SER A N 1
ATOM 741 C CA . SER A 1 94 ? 18.375 -5.004 -16.562 1 97.75 94 SER A CA 1
ATOM 742 C C . SER A 1 94 ? 18 -6.449 -16.266 1 97.75 94 SER A C 1
ATOM 744 O O . SER A 1 94 ? 18.219 -6.934 -15.148 1 97.75 94 SER A O 1
ATOM 746 N N . GLU A 1 95 ? 17.344 -7.09 -17.234 1 98 95 GLU A N 1
ATOM 747 C CA . GLU A 1 95 ? 17.031 -8.508 -17.094 1 98 95 GLU A CA 1
ATOM 748 C C . GLU A 1 95 ? 18.297 -9.328 -16.844 1 98 95 GLU A C 1
ATOM 750 O O . GLU A 1 95 ? 18.297 -10.25 -16.016 1 98 95 GLU A O 1
ATOM 755 N N . GLU A 1 96 ? 19.391 -8.992 -17.531 1 97.69 96 GLU A N 1
ATOM 756 C CA . GLU A 1 96 ? 20.656 -9.688 -17.391 1 97.69 96 GLU A CA 1
ATOM 757 C C . GLU A 1 96 ? 21.219 -9.531 -15.977 1 97.69 96 GLU A C 1
ATOM 759 O O . GLU A 1 96 ? 21.734 -10.492 -15.406 1 97.69 96 GLU A O 1
ATOM 764 N N . GLU A 1 97 ? 21.125 -8.352 -15.445 1 97.56 97 GLU A N 1
ATOM 765 C CA . GLU A 1 97 ? 21.594 -8.102 -14.086 1 97.56 97 GLU A CA 1
ATOM 766 C C . GLU A 1 97 ? 20.797 -8.922 -13.07 1 97.56 97 GLU A C 1
ATOM 768 O O . GLU A 1 97 ? 21.375 -9.508 -12.156 1 97.56 97 GLU A O 1
ATOM 773 N N . LEU A 1 98 ? 19.516 -8.938 -13.25 1 98.56 98 LEU A N 1
ATOM 774 C CA . LEU A 1 98 ? 18.656 -9.695 -12.344 1 98.56 98 LEU A CA 1
ATOM 775 C C . LEU A 1 98 ? 18.969 -11.188 -12.422 1 98.56 98 LEU A C 1
ATOM 777 O O . LEU A 1 98 ? 19.047 -11.867 -11.398 1 98.56 98 LEU A O 1
ATOM 781 N N . GLU A 1 99 ? 19.078 -11.672 -13.648 1 98.25 99 GLU A N 1
ATOM 782 C CA . GLU A 1 99 ? 19.453 -13.07 -13.844 1 98.25 99 GLU A CA 1
ATOM 783 C C . GLU A 1 99 ? 20.781 -13.383 -13.164 1 98.25 99 GLU A C 1
ATOM 785 O O . GLU A 1 99 ? 20.922 -14.422 -12.508 1 98.25 99 GLU A O 1
ATOM 790 N N . ALA A 1 100 ? 21.734 -12.492 -13.312 1 97.69 100 ALA A N 1
ATOM 791 C CA . ALA A 1 100 ? 23.047 -12.672 -12.688 1 97.69 100 ALA A CA 1
ATOM 792 C C . ALA A 1 100 ? 22.922 -12.703 -11.164 1 97.69 100 ALA A C 1
ATOM 794 O O . ALA A 1 100 ? 23.609 -13.477 -10.5 1 97.69 100 ALA A O 1
ATOM 795 N N . MET A 1 101 ? 22.094 -11.875 -10.586 1 98.06 101 MET A N 1
ATOM 796 C CA . MET A 1 101 ? 21.875 -11.844 -9.148 1 98.06 101 MET A CA 1
ATOM 797 C C . MET A 1 101 ? 21.297 -13.172 -8.656 1 98.06 101 MET A C 1
ATOM 799 O O . MET A 1 101 ? 21.719 -13.688 -7.617 1 98.06 101 MET A O 1
ATOM 803 N N . ILE A 1 102 ? 20.359 -13.664 -9.422 1 98.5 102 ILE A N 1
ATOM 804 C CA . ILE A 1 102 ? 19.719 -14.93 -9.062 1 98.5 102 ILE A CA 1
ATOM 805 C C . ILE A 1 102 ? 20.766 -16.047 -9.062 1 98.5 102 ILE A C 1
ATOM 807 O O . ILE A 1 102 ? 20.859 -16.812 -8.109 1 98.5 102 ILE A O 1
ATOM 811 N N . LEU A 1 103 ? 21.531 -16.109 -10.102 1 98.12 103 LEU A N 1
ATOM 812 C CA . LEU A 1 103 ? 22.516 -17.172 -10.219 1 98.12 103 LEU A CA 1
ATOM 813 C C . LEU A 1 103 ? 23.609 -17.016 -9.164 1 98.12 103 LEU A C 1
ATOM 815 O O . LEU A 1 103 ? 24.078 -18.016 -8.602 1 98.12 103 LEU A O 1
ATOM 819 N N . HIS A 1 104 ? 24.016 -15.773 -8.906 1 98.12 104 HIS A N 1
ATOM 820 C CA . HIS A 1 104 ? 24.984 -15.539 -7.832 1 98.12 104 HIS A CA 1
ATOM 821 C C . HIS A 1 104 ? 24.469 -16.062 -6.496 1 98.12 104 HIS A C 1
ATOM 823 O O . HIS A 1 104 ? 25.203 -16.688 -5.738 1 98.12 104 HIS A O 1
ATOM 829 N N . TYR A 1 105 ? 23.266 -15.812 -6.23 1 98.62 105 TYR A N 1
ATOM 830 C CA . TYR A 1 105 ? 22.641 -16.25 -4.984 1 98.62 105 TYR A CA 1
ATOM 831 C C . TYR A 1 105 ? 22.594 -17.766 -4.898 1 98.62 105 TYR A C 1
ATOM 833 O O . TYR A 1 105 ? 23.078 -18.344 -3.926 1 98.62 105 TYR A O 1
ATOM 841 N N . LEU A 1 106 ? 22.094 -18.422 -5.953 1 97.62 106 LEU A N 1
ATOM 842 C CA . LEU A 1 106 ? 21.875 -19.875 -5.934 1 97.62 106 LEU A CA 1
ATOM 843 C C . LEU A 1 106 ? 23.203 -20.625 -6.004 1 97.62 106 LEU A C 1
ATOM 845 O O . LEU A 1 106 ? 23.281 -21.781 -5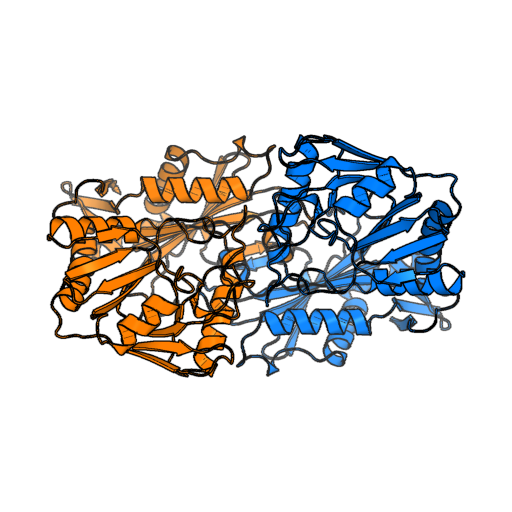.59 1 97.62 106 LEU A O 1
ATOM 849 N N . ARG A 1 107 ? 24.266 -19.953 -6.52 1 97.5 107 ARG A N 1
ATOM 850 C CA . ARG A 1 107 ? 25.578 -20.578 -6.648 1 97.5 107 ARG A CA 1
ATOM 851 C C . ARG A 1 107 ? 26.453 -20.25 -5.445 1 97.5 107 ARG A C 1
ATOM 853 O O . ARG A 1 107 ? 27.594 -20.719 -5.355 1 97.5 107 ARG A O 1
ATOM 860 N N . SER A 1 108 ? 25.953 -19.453 -4.516 1 98.06 108 SER A N 1
ATOM 861 C CA . SER A 1 108 ? 26.781 -19.031 -3.385 1 98.06 108 SER A CA 1
ATOM 862 C C . SER A 1 108 ? 27.156 -20.219 -2.506 1 98.06 108 SER A C 1
ATOM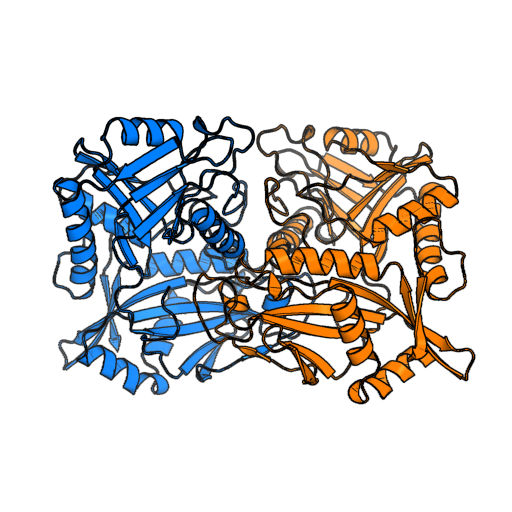 864 O O . SER A 1 108 ? 26.359 -21.125 -2.309 1 98.06 108 SER A O 1
ATOM 866 N N . PRO A 1 109 ? 28.375 -20.141 -1.936 1 97.75 109 PRO A N 1
ATOM 867 C CA . PRO A 1 109 ? 28.781 -21.188 -0.994 1 97.75 109 PRO A CA 1
ATOM 868 C C . PRO A 1 109 ? 27.828 -21.297 0.206 1 97.75 109 PRO A C 1
ATOM 870 O O . PRO A 1 109 ? 27.625 -22.391 0.746 1 97.75 109 PRO A O 1
ATOM 873 N N . GLU A 1 110 ? 27.234 -20.219 0.583 1 97.81 110 GLU A N 1
ATOM 874 C CA . GLU A 1 110 ? 26.344 -20.188 1.733 1 97.81 110 GLU A CA 1
ATOM 875 C C . GLU A 1 110 ? 25.078 -21.016 1.478 1 97.81 110 GLU A C 1
ATOM 877 O O . GLU A 1 110 ? 24.438 -21.484 2.42 1 97.81 110 GLU A O 1
ATOM 882 N N . LEU A 1 111 ? 24.75 -21.297 0.166 1 97.69 111 LEU A N 1
ATOM 883 C CA . LEU A 1 111 ? 23.531 -22.031 -0.159 1 97.69 111 LEU A CA 1
ATOM 884 C C . LEU A 1 111 ? 23.859 -23.453 -0.582 1 97.69 111 LEU A C 1
ATOM 886 O O . LEU A 1 111 ? 22.969 -24.219 -0.94 1 97.69 111 LEU A O 1
ATOM 890 N N . ALA A 1 112 ? 25.094 -23.859 -0.535 1 96.62 112 ALA A N 1
ATOM 891 C CA . ALA A 1 112 ? 25.516 -25.141 -1.066 1 96.62 112 ALA A CA 1
ATOM 892 C C . ALA A 1 112 ? 24.75 -26.281 -0.426 1 96.62 112 ALA A C 1
ATOM 894 O O . ALA A 1 112 ? 24.25 -27.188 -1.122 1 96.62 112 ALA A O 1
ATOM 895 N N . GLU A 1 113 ? 24.656 -26.25 0.854 1 95.75 113 GLU A N 1
ATOM 896 C CA . GLU A 1 113 ? 23.953 -27.328 1.553 1 95.75 113 GLU A CA 1
ATOM 897 C C . GLU A 1 113 ? 22.469 -27.359 1.158 1 95.75 113 GLU A C 1
ATOM 899 O O . GLU A 1 113 ? 21.906 -28.438 0.972 1 95.75 113 GLU A O 1
ATOM 904 N N . PHE A 1 114 ? 21.875 -26.234 1.083 1 95.56 114 PHE A N 1
ATOM 905 C CA . PHE A 1 114 ? 20.469 -26.141 0.696 1 95.56 114 PHE A CA 1
ATOM 906 C C . PHE A 1 114 ? 20.266 -26.656 -0.72 1 95.56 114 PHE A C 1
ATOM 908 O O . PHE A 1 114 ? 19.328 -27.406 -0.978 1 95.56 114 PHE A O 1
ATOM 915 N N . ILE A 1 115 ? 21.156 -26.297 -1.608 1 95.25 115 ILE A N 1
ATOM 916 C CA . ILE A 1 115 ? 21.047 -26.688 -3.01 1 95.25 115 ILE A CA 1
ATOM 917 C C . ILE A 1 115 ? 21.234 -28.188 -3.141 1 95.25 115 ILE A C 1
ATOM 919 O O . ILE A 1 115 ? 20.516 -28.844 -3.9 1 95.25 115 ILE A O 1
ATOM 923 N N . HIS A 1 116 ? 22.141 -28.719 -2.434 1 93.81 116 HIS A N 1
ATOM 924 C CA . HIS A 1 116 ? 22.359 -30.156 -2.455 1 93.81 116 HIS A CA 1
ATOM 925 C C . HIS A 1 116 ? 21.141 -30.906 -1.907 1 93.81 116 HIS A C 1
ATOM 927 O O . HIS A 1 116 ? 20.734 -31.922 -2.453 1 93.81 116 HIS A O 1
ATOM 933 N N . TYR A 1 117 ? 20.656 -30.344 -0.864 1 92.5 117 TYR A N 1
ATOM 934 C CA . TYR A 1 117 ? 19.438 -30.922 -0.296 1 92.5 117 TYR A CA 1
ATOM 935 C C . TYR A 1 117 ? 18.312 -30.922 -1.321 1 92.5 117 TYR A C 1
ATOM 937 O O . TYR A 1 117 ? 17.625 -31.938 -1.481 1 92.5 117 TYR A O 1
ATOM 945 N N . MET A 1 118 ? 18.141 -29.875 -2.031 1 91.25 118 MET A N 1
ATOM 946 C CA . MET A 1 118 ? 17.094 -29.75 -3.053 1 91.25 118 MET A CA 1
ATOM 947 C C . MET A 1 118 ? 17.328 -30.75 -4.176 1 91.25 118 MET A C 1
ATOM 949 O O . MET A 1 118 ? 16.359 -31.328 -4.695 1 91.25 118 MET A O 1
ATOM 953 N N . GLY A 1 119 ? 18.5 -30.875 -4.551 1 88 119 GLY A N 1
ATOM 954 C CA . GLY A 1 119 ? 18.828 -31.828 -5.594 1 88 119 GLY A CA 1
ATOM 955 C C . GLY A 1 119 ? 18.516 -33.25 -5.223 1 88 119 GLY A C 1
ATOM 956 O O . GLY A 1 119 ? 18.078 -34.031 -6.066 1 88 119 GLY A O 1
ATOM 957 N N . GLU A 1 120 ? 18.688 -33.562 -4.031 1 86.56 120 GLU A N 1
ATOM 958 C CA . GLU A 1 120 ? 18.469 -34.938 -3.555 1 86.56 120 GLU A CA 1
ATOM 959 C C . GLU A 1 120 ? 16.984 -35.219 -3.346 1 86.56 120 GLU A C 1
ATOM 961 O O . GLU A 1 120 ? 16.516 -36.312 -3.654 1 86.56 120 GLU A O 1
ATOM 966 N N . SER A 1 121 ? 16.328 -34.219 -2.861 1 75.75 121 SER A N 1
ATOM 967 C CA . SER A 1 121 ? 14.922 -34.406 -2.496 1 75.75 121 SER A CA 1
ATOM 968 C C . SER A 1 121 ? 14.016 -34.281 -3.711 1 75.75 121 SER A C 1
ATOM 970 O O . SER A 1 121 ? 12.867 -34.719 -3.689 1 75.75 121 SER A O 1
ATOM 972 N N . GLY A 1 122 ? 14.633 -33.812 -4.793 1 69.75 122 GLY A N 1
ATOM 973 C CA . GLY A 1 122 ? 13.797 -33.594 -5.953 1 69.75 122 GLY A CA 1
ATOM 974 C C . GLY A 1 122 ? 12.719 -32.531 -5.699 1 69.75 122 GLY A C 1
ATOM 975 O O . GLY A 1 122 ? 11.672 -32.562 -6.355 1 69.75 122 GLY A O 1
ATOM 976 N N . GLY A 1 123 ? 12.953 -31.75 -4.836 1 71.56 123 GLY A N 1
ATOM 977 C CA . GLY A 1 123 ? 11.891 -30.859 -4.398 1 71.56 123 GLY A CA 1
ATOM 978 C C . GLY A 1 123 ? 11.766 -29.609 -5.254 1 71.56 123 GLY A C 1
ATOM 979 O O . GLY A 1 123 ? 12.688 -29.281 -6.008 1 71.56 123 GLY A O 1
ATOM 980 N N . GLN A 1 124 ? 10.578 -29.016 -5.297 1 86.25 124 GLN A N 1
ATOM 981 C CA . GLN A 1 124 ? 10.25 -27.734 -5.906 1 86.25 124 GLN A CA 1
ATOM 982 C C . GLN A 1 124 ? 10.773 -26.562 -5.062 1 86.25 124 GLN A C 1
ATOM 984 O O . GLN A 1 124 ? 10.68 -26.594 -3.834 1 86.25 124 GLN A O 1
ATOM 989 N N . GLY A 1 125 ? 11.531 -25.703 -5.754 1 91.81 125 GLY A N 1
ATOM 990 C CA . GLY A 1 125 ? 12.016 -24.516 -5.07 1 91.81 125 GLY A CA 1
ATOM 991 C C . GLY A 1 125 ? 11.195 -23.281 -5.371 1 91.81 125 GLY A C 1
ATOM 992 O O . GLY A 1 125 ? 10.539 -23.203 -6.41 1 91.81 125 GLY A O 1
ATOM 993 N N . TYR A 1 126 ? 11.203 -22.344 -4.453 1 93.94 126 TYR A N 1
ATOM 994 C CA . TYR A 1 126 ? 10.586 -21.031 -4.578 1 93.94 126 TYR A CA 1
ATOM 995 C C . TYR A 1 126 ? 11.586 -19.922 -4.262 1 93.94 126 TYR A C 1
ATOM 997 O O . TYR A 1 126 ? 12.18 -19.906 -3.182 1 93.94 126 TYR A O 1
ATOM 1005 N N . LEU A 1 127 ? 11.828 -19.109 -5.215 1 96.44 127 LEU A N 1
ATOM 1006 C CA . LEU A 1 127 ? 12.711 -17.953 -5.102 1 96.44 127 LEU A CA 1
ATOM 1007 C C . LEU A 1 127 ? 11.906 -16.656 -5.012 1 96.44 127 LEU A C 1
ATOM 1009 O O . LEU A 1 127 ? 10.969 -16.453 -5.781 1 96.44 127 LEU A O 1
ATOM 1013 N N . ARG A 1 128 ? 12.297 -15.797 -4.055 1 96.88 128 ARG A N 1
ATOM 1014 C CA . ARG A 1 128 ? 11.555 -14.562 -3.844 1 96.88 128 ARG A CA 1
ATOM 1015 C C . ARG A 1 128 ? 12.5 -13.367 -3.781 1 96.88 128 ARG A C 1
ATOM 1017 O O . ARG A 1 128 ? 12.953 -12.984 -2.701 1 96.88 128 ARG A O 1
ATOM 1024 N N . PRO A 1 129 ? 12.781 -12.742 -4.883 1 98.56 129 PRO A N 1
ATOM 1025 C CA . PRO A 1 129 ? 13.391 -11.414 -4.816 1 98.56 129 PRO A CA 1
ATOM 1026 C C . PRO A 1 129 ? 12.398 -10.336 -4.395 1 98.56 129 PRO A C 1
ATOM 1028 O O . PRO A 1 129 ? 11.219 -10.391 -4.77 1 98.56 129 PRO A O 1
ATOM 1031 N N . PHE A 1 130 ? 12.797 -9.375 -3.607 1 98.62 130 PHE A N 1
ATOM 1032 C CA . PHE A 1 130 ? 11.969 -8.25 -3.172 1 98.62 130 PHE A CA 1
ATOM 1033 C C . PHE A 1 130 ? 12.828 -7.016 -2.93 1 98.62 130 PHE A C 1
ATOM 1035 O O . PHE A 1 130 ? 14.039 -7.121 -2.744 1 98.62 130 PHE A O 1
ATOM 1042 N N . THR A 1 131 ? 12.234 -5.855 -2.988 1 98.81 131 THR A N 1
ATOM 1043 C CA . THR A 1 131 ? 12.961 -4.609 -2.766 1 98.81 131 THR A CA 1
ATOM 1044 C C . THR A 1 131 ? 12.602 -4.012 -1.407 1 98.81 131 THR A C 1
ATOM 1046 O O . THR A 1 131 ? 11.508 -4.25 -0.888 1 98.81 131 THR A O 1
ATOM 1049 N N . VAL A 1 132 ? 13.484 -3.266 -0.854 1 98.31 132 VAL A N 1
ATOM 1050 C CA . VAL A 1 132 ? 13.273 -2.537 0.392 1 98.31 132 VAL A CA 1
ATOM 1051 C C . VAL A 1 132 ? 14.164 -1.298 0.425 1 98.31 132 VAL A C 1
ATOM 1053 O O . VAL A 1 132 ? 15.203 -1.256 -0.235 1 98.31 132 VAL A O 1
ATOM 1056 N N . ASP A 1 133 ? 13.727 -0.23 1.025 1 97.12 133 ASP A N 1
ATOM 1057 C CA . ASP A 1 133 ? 14.586 0.91 1.328 1 97.12 133 ASP A CA 1
ATOM 1058 C C . ASP A 1 133 ? 15.445 0.637 2.559 1 97.12 133 ASP A C 1
ATOM 1060 O O . ASP A 1 133 ? 14.922 0.49 3.666 1 97.12 133 ASP A O 1
ATOM 1064 N N . GLU A 1 134 ? 16.734 0.665 2.389 1 96.69 134 GLU A N 1
ATOM 1065 C CA . GLU A 1 134 ? 17.672 0.339 3.461 1 96.69 134 GLU A CA 1
ATOM 1066 C C . GLU A 1 134 ? 17.938 1.549 4.355 1 96.69 134 GLU A C 1
ATOM 1068 O O . GLU A 1 134 ? 18.578 1.432 5.395 1 96.69 134 GLU A O 1
ATOM 1073 N N . SER A 1 135 ? 17.375 2.684 4.031 1 94.62 135 SER A N 1
ATOM 1074 C CA . SER A 1 135 ? 17.688 3.926 4.727 1 94.62 135 SER A CA 1
ATOM 1075 C C . SER A 1 135 ? 16.844 4.09 5.98 1 94.62 135 SER A C 1
ATOM 1077 O O . SER A 1 135 ? 15.742 3.553 6.066 1 94.62 135 SER A O 1
ATOM 1079 N N . GLN A 1 136 ? 17.359 4.781 6.953 1 92.69 136 GLN A N 1
ATOM 1080 C CA . GLN A 1 136 ? 16.609 5.281 8.102 1 92.69 136 GLN A CA 1
ATOM 1081 C C . GLN A 1 136 ? 16.062 6.68 7.828 1 92.69 136 GLN A C 1
ATOM 1083 O O . GLN A 1 136 ? 16.781 7.668 7.934 1 92.69 136 GLN A O 1
ATOM 1088 N N . SER A 1 137 ? 14.82 6.688 7.406 1 87.25 137 SER A N 1
ATOM 1089 C CA . SER A 1 137 ? 14.219 7.961 7.027 1 87.25 137 SER A CA 1
ATOM 1090 C C . SER A 1 137 ? 12.703 7.848 6.949 1 87.25 137 SER A C 1
ATOM 1092 O O . SER A 1 137 ? 12.164 6.781 6.637 1 87.25 137 SER A O 1
ATOM 1094 N N . ILE A 1 138 ? 11.945 8.938 7.309 1 85.06 138 ILE A N 1
ATOM 1095 C CA . ILE A 1 138 ? 10.492 8.914 7.18 1 85.06 138 ILE A CA 1
ATOM 1096 C C . ILE A 1 138 ? 10.039 10.031 6.234 1 85.06 138 ILE A C 1
ATOM 1098 O O . ILE A 1 138 ? 8.93 10.547 6.359 1 85.06 138 ILE A O 1
ATOM 1102 N N . GLY A 1 139 ? 10.719 10.406 5.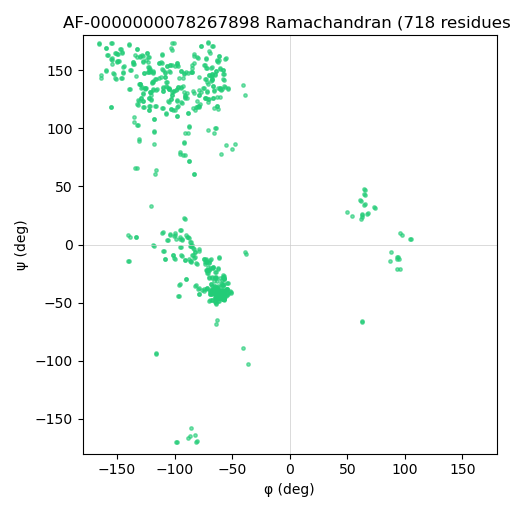277 1 84.44 139 GLY A N 1
ATOM 1103 C CA . GLY A 1 139 ? 10.273 11.352 4.266 1 84.44 139 GLY A CA 1
ATOM 1104 C C . GLY A 1 139 ? 9.367 10.727 3.221 1 84.44 139 GLY A C 1
ATOM 1105 O O . GLY A 1 139 ? 9.57 9.578 2.82 1 84.44 139 GLY A O 1
ATOM 1106 N N . VAL A 1 140 ? 8.352 11.5 2.732 1 87.69 140 VAL A N 1
ATOM 1107 C CA . VAL A 1 140 ? 7.445 11.016 1.696 1 87.69 140 VAL A CA 1
ATOM 1108 C C . VAL A 1 140 ? 8.078 11.211 0.321 1 87.69 140 VAL A C 1
ATOM 1110 O O . VAL A 1 140 ? 7.59 12.008 -0.484 1 87.69 140 VAL A O 1
ATOM 1113 N N . THR A 1 141 ? 9.141 10.633 0.096 1 91.94 141 THR A N 1
ATOM 1114 C CA . THR A 1 141 ? 9.891 10.664 -1.153 1 91.94 141 THR A CA 1
ATOM 1115 C C . THR A 1 141 ? 10.305 9.258 -1.57 1 91.94 141 THR A C 1
ATOM 1117 O O . THR A 1 141 ? 10.156 8.305 -0.801 1 91.94 141 THR A O 1
ATOM 1120 N N . PHE A 1 142 ? 10.766 9.195 -2.791 1 95.19 142 PHE A N 1
ATOM 1121 C CA . PHE A 1 142 ? 11.266 7.91 -3.271 1 95.19 142 PHE A CA 1
ATOM 1122 C C . PHE A 1 142 ? 12.445 7.438 -2.436 1 95.19 142 PHE A C 1
ATOM 1124 O O . PHE A 1 142 ? 13.062 8.227 -1.718 1 95.19 142 PHE A O 1
ATOM 1131 N N . PRO A 1 143 ? 12.742 6.109 -2.449 1 95.19 143 PRO A N 1
ATOM 1132 C CA . PRO A 1 143 ? 13.766 5.559 -1.557 1 95.19 143 PRO A CA 1
ATOM 1133 C C . PRO A 1 143 ? 15.141 6.168 -1.792 1 95.19 143 PRO A C 1
ATOM 1135 O O . PRO A 1 143 ? 15.484 6.512 -2.926 1 95.19 143 PRO A O 1
ATOM 1138 N N . GLU A 1 144 ? 15.93 6.203 -0.715 1 93.75 144 GLU A N 1
ATOM 1139 C CA . GLU A 1 144 ? 17.281 6.754 -0.786 1 93.75 144 GLU A CA 1
ATOM 1140 C C . GLU A 1 144 ? 18.312 5.656 -1.012 1 93.75 144 GLU A C 1
ATOM 1142 O O . GLU A 1 144 ? 19.359 5.895 -1.622 1 93.75 144 GLU A O 1
ATOM 1147 N N . SER A 1 145 ? 18.031 4.531 -0.448 1 96.31 145 SER A N 1
ATOM 1148 C CA . SER A 1 145 ? 18.953 3.396 -0.566 1 96.31 145 SER A CA 1
ATOM 1149 C C . SER A 1 145 ? 18.188 2.117 -0.91 1 96.31 145 SER A C 1
ATOM 1151 O O . SER A 1 145 ? 18.188 1.163 -0.128 1 96.31 145 SER A O 1
ATOM 1153 N N . PRO A 1 146 ? 17.609 2.096 -2.1 1 97.81 146 PRO A N 1
ATOM 1154 C CA . PRO A 1 146 ? 16.875 0.895 -2.498 1 97.81 146 PRO A CA 1
ATOM 1155 C C . PRO A 1 146 ? 17.781 -0.312 -2.715 1 97.81 146 PRO A C 1
ATOM 1157 O O . PRO A 1 146 ? 18.906 -0.166 -3.209 1 97.81 146 PRO A O 1
ATOM 1160 N N . SER A 1 147 ? 17.312 -1.46 -2.328 1 98.62 147 SER A N 1
ATOM 1161 C CA . SER A 1 147 ? 18.016 -2.717 -2.551 1 98.62 147 SER A CA 1
ATOM 1162 C C . SER A 1 147 ? 17.062 -3.807 -3.041 1 98.62 147 SER A C 1
ATOM 1164 O O . SER A 1 147 ? 15.852 -3.668 -2.934 1 98.62 147 SER A O 1
ATOM 1166 N N . ILE A 1 148 ? 17.625 -4.809 -3.713 1 98.81 148 ILE A N 1
ATOM 1167 C CA . ILE A 1 148 ? 16.953 -6.078 -3.971 1 98.81 148 ILE A CA 1
ATOM 1168 C C . ILE A 1 148 ? 17.5 -7.152 -3.031 1 98.81 148 ILE A C 1
ATOM 1170 O O . ILE A 1 148 ? 18.703 -7.367 -2.965 1 98.81 148 ILE A O 1
ATOM 1174 N N . ARG A 1 149 ? 16.609 -7.754 -2.33 1 98.62 149 ARG A N 1
ATOM 1175 C CA . ARG A 1 149 ? 16.938 -8.93 -1.532 1 98.62 149 ARG A CA 1
ATOM 1176 C C . ARG A 1 149 ? 16.297 -10.188 -2.113 1 98.62 149 ARG A C 1
ATOM 1178 O O . ARG A 1 149 ? 15.312 -10.109 -2.846 1 98.62 149 ARG A O 1
ATOM 1185 N N . MET A 1 150 ? 16.922 -11.32 -1.785 1 98.44 150 MET A N 1
ATOM 1186 C CA . MET A 1 150 ? 16.375 -12.578 -2.289 1 98.44 150 MET A CA 1
ATOM 1187 C C . MET A 1 150 ? 16.422 -13.664 -1.215 1 98.44 150 MET A C 1
ATOM 1189 O O . MET A 1 150 ? 17.422 -13.781 -0.49 1 98.44 150 MET A O 1
ATOM 1193 N N . VAL A 1 151 ? 15.336 -14.359 -1.087 1 97.44 151 VAL A N 1
ATOM 1194 C CA . VAL A 1 151 ? 15.242 -15.523 -0.215 1 97.44 151 VAL A CA 1
ATOM 1195 C C . VAL A 1 151 ? 14.703 -16.719 -1.003 1 97.44 151 VAL A C 1
ATOM 1197 O O . VAL A 1 151 ? 14.094 -16.547 -2.061 1 97.44 151 VAL A O 1
ATOM 1200 N N . THR A 1 152 ? 14.961 -17.875 -0.537 1 95.81 152 THR A N 1
ATOM 1201 C CA . THR A 1 152 ? 14.469 -19.078 -1.213 1 95.81 152 THR A CA 1
ATOM 1202 C C . THR A 1 152 ? 14.109 -20.156 -0.201 1 95.81 152 THR A C 1
ATOM 1204 O O . THR A 1 152 ? 14.625 -20.156 0.919 1 95.81 152 THR A O 1
ATOM 1207 N N . CYS A 1 153 ? 13.227 -20.984 -0.554 1 93.19 153 CYS A N 1
ATOM 1208 C CA . CYS A 1 153 ? 12.789 -22.109 0.261 1 93.19 153 CYS A CA 1
ATOM 1209 C C . CYS A 1 153 ? 12.297 -23.266 -0.614 1 93.19 153 CYS A C 1
ATOM 1211 O O . CYS A 1 153 ? 12.125 -23.094 -1.824 1 93.19 153 CYS A O 1
ATOM 1213 N N . THR A 1 154 ? 12.195 -24.406 0.046 1 90.56 154 THR A N 1
ATOM 1214 C CA . THR A 1 154 ? 11.484 -25.484 -0.621 1 90.56 154 THR A CA 1
ATOM 1215 C C . THR A 1 154 ? 9.992 -25.188 -0.702 1 90.56 154 THR A C 1
ATOM 1217 O O . THR A 1 154 ? 9.469 -24.391 0.091 1 90.56 154 THR A O 1
ATOM 1220 N N . TYR A 1 155 ? 9.469 -25.594 -1.691 1 83.31 155 TYR A N 1
ATOM 1221 C CA . TYR A 1 155 ? 8.039 -25.312 -1.796 1 83.31 155 TYR A CA 1
ATOM 1222 C C . TYR A 1 155 ? 7.277 -26.562 -2.268 1 83.31 155 TYR A C 1
ATOM 1224 O O . TYR A 1 155 ? 7.582 -27.109 -3.326 1 83.31 155 TYR A O 1
ATOM 1232 N N . ASP A 1 156 ? 6.629 -27.047 -1.186 1 70.31 156 ASP A N 1
ATOM 1233 C CA . ASP A 1 156 ? 5.688 -28.078 -1.594 1 70.31 156 ASP A CA 1
ATOM 1234 C C . ASP A 1 156 ? 4.383 -27.469 -2.094 1 70.31 156 ASP A C 1
ATOM 1236 O O . ASP A 1 156 ? 4.262 -26.25 -2.197 1 70.31 156 ASP A O 1
ATOM 1240 N N . ARG A 1 157 ? 3.346 -28.234 -2.184 1 57.75 157 ARG A N 1
ATOM 1241 C CA . ARG A 1 157 ? 2.062 -27.781 -2.719 1 57.75 157 ARG A CA 1
ATOM 1242 C C . ARG A 1 157 ? 1.435 -26.719 -1.823 1 57.75 157 ARG A C 1
ATOM 1244 O O . ARG A 1 157 ? 1.383 -26.891 -0.602 1 57.75 157 ARG A O 1
ATOM 1251 N N . TYR A 1 158 ? 1.647 -25.328 -2.166 1 53.75 158 TYR A N 1
ATOM 1252 C CA . TYR A 1 158 ? 1.039 -24.219 -1.453 1 53.75 158 TYR A CA 1
ATOM 1253 C C . TYR A 1 158 ? -0.378 -24.562 -1.009 1 53.75 158 TYR A C 1
ATOM 1255 O O . TYR A 1 158 ? -0.582 -25.078 0.087 1 53.75 158 TYR A O 1
ATOM 1263 N N . MET A 1 159 ? -1.472 -23.969 -1.841 1 56.09 159 MET A N 1
ATOM 1264 C CA . MET A 1 159 ? -2.879 -23.906 -1.455 1 56.09 159 MET A CA 1
ATOM 1265 C C . MET A 1 159 ? -3.506 -25.297 -1.497 1 56.09 159 MET A C 1
ATOM 1267 O O . MET A 1 159 ? -3.146 -26.125 -2.342 1 56.09 159 MET A O 1
ATOM 1271 N N . GLY A 1 160 ? -4.066 -25.734 -0.304 1 68.75 160 GLY A N 1
ATOM 1272 C CA . GLY A 1 160 ? -4.848 -26.953 -0.198 1 68.75 160 GLY A CA 1
ATOM 1273 C C . GLY A 1 160 ? -5.906 -27.078 -1.274 1 68.75 160 GLY A C 1
ATOM 1274 O O . GLY A 1 160 ? -6.77 -26.219 -1.41 1 68.75 160 GLY A O 1
ATOM 1275 N N . GLU A 1 161 ? -5.574 -27.594 -2.395 1 84.81 161 GLU A N 1
ATOM 1276 C CA . GLU A 1 161 ? -6.562 -28.031 -3.369 1 84.81 161 GLU A CA 1
ATOM 1277 C C . GLU A 1 161 ? -7.41 -29.172 -2.812 1 84.81 161 GLU A C 1
ATOM 1279 O O . GLU A 1 161 ? -6.879 -30.125 -2.252 1 84.81 161 GLU A O 1
ATOM 1284 N N . PRO A 1 162 ? -8.758 -29.016 -2.854 1 92.06 162 PRO A N 1
ATOM 1285 C CA . PRO A 1 162 ? -9.547 -27.875 -3.35 1 92.06 162 PRO A CA 1
ATOM 1286 C C . PRO A 1 162 ? -9.703 -26.766 -2.312 1 92.06 162 PRO A C 1
ATOM 1288 O O . PRO A 1 162 ? -9.32 -26.953 -1.153 1 92.06 162 PRO A O 1
ATOM 1291 N N . PHE A 1 163 ? -10.086 -25.609 -2.738 1 94.94 163 PHE A N 1
ATOM 1292 C CA . PHE A 1 163 ? -10.336 -24.5 -1.83 1 94.94 163 PHE A CA 1
ATOM 1293 C C . PHE A 1 163 ? -11.758 -23.969 -2.006 1 94.94 163 PHE A C 1
ATOM 1295 O O . PHE A 1 163 ? -12.461 -24.359 -2.939 1 94.94 163 PHE A O 1
ATOM 1302 N N . ASN A 1 164 ? -12.242 -23.266 -1.048 1 97.56 164 ASN A N 1
ATOM 1303 C CA . ASN A 1 164 ? -13.531 -22.578 -1.103 1 97.56 164 ASN A CA 1
ATOM 1304 C C . ASN A 1 164 ? -13.359 -21.062 -1.173 1 97.56 164 ASN A C 1
ATOM 1306 O O . ASN A 1 164 ? -12.492 -20.5 -0.499 1 97.56 164 ASN A O 1
ATOM 1310 N N . GLY A 1 165 ? -14.109 -20.469 -2.053 1 98.06 165 GLY A N 1
ATOM 1311 C CA . GLY A 1 165 ? -14 -19.031 -2.215 1 98.06 165 GLY A CA 1
ATOM 1312 C C . GLY A 1 165 ? -15.336 -18.312 -2.176 1 98.06 165 GLY A C 1
ATOM 1313 O O . GLY A 1 165 ? -16.391 -18.953 -2.25 1 98.06 165 GLY A O 1
ATOM 1314 N N . VAL A 1 166 ? -15.328 -17.047 -1.947 1 98.75 166 VAL A N 1
ATOM 1315 C CA . VAL A 1 166 ? -16.484 -16.172 -1.975 1 98.75 166 VAL A CA 1
ATOM 1316 C C . VAL A 1 166 ? -16.188 -14.953 -2.846 1 98.75 166 VAL A C 1
ATOM 1318 O O . VAL A 1 166 ? -15.078 -14.414 -2.812 1 98.75 166 VAL A O 1
ATOM 1321 N N . VAL A 1 167 ? -17.156 -14.523 -3.672 1 98.56 167 VAL A N 1
ATOM 1322 C CA . VAL A 1 167 ? -17.031 -13.25 -4.371 1 98.56 167 VAL A CA 1
ATOM 1323 C C . VAL A 1 167 ? -17.203 -12.102 -3.385 1 98.56 167 VAL A C 1
ATOM 1325 O O . VAL A 1 167 ? -18.141 -12.086 -2.586 1 98.56 167 VAL A O 1
ATOM 1328 N N . VAL A 1 168 ? -16.281 -11.156 -3.434 1 95.69 168 VAL A N 1
ATOM 1329 C CA . VAL A 1 168 ? -16.312 -10.016 -2.521 1 95.69 168 VAL A CA 1
ATOM 1330 C C . VAL A 1 168 ? -16.469 -8.719 -3.316 1 95.69 168 VAL A C 1
ATOM 1332 O O . VAL A 1 168 ? -15.484 -8.078 -3.678 1 95.69 168 VAL A O 1
ATOM 1335 N N . PRO A 1 169 ? -17.688 -8.219 -3.432 1 93.25 169 PRO A N 1
ATOM 1336 C CA . PRO A 1 169 ? -17.938 -7.066 -4.309 1 93.25 169 PRO A CA 1
ATOM 1337 C C . PRO A 1 169 ? -17.703 -5.73 -3.602 1 93.25 169 PRO A C 1
ATOM 1339 O O . PRO A 1 169 ? -17.656 -4.684 -4.254 1 93.25 169 PRO A O 1
ATOM 1342 N N . GLY A 1 170 ? -17.594 -5.715 -2.295 1 89.06 170 GLY A N 1
ATOM 1343 C CA . GLY A 1 170 ? -17.484 -4.473 -1.547 1 89.06 170 GLY A CA 1
ATOM 1344 C C . GLY A 1 170 ? -16.078 -3.932 -1.482 1 89.06 170 GLY A C 1
ATOM 1345 O O . GLY A 1 170 ? -15.852 -2.811 -1.018 1 89.06 170 GLY A O 1
ATOM 1346 N N . LEU A 1 171 ? -15.117 -4.73 -1.938 1 89.88 171 LEU A N 1
ATOM 1347 C CA . LEU A 1 171 ? -13.711 -4.332 -1.947 1 89.88 171 LEU A CA 1
ATOM 1348 C C . LEU A 1 171 ? -13.133 -4.422 -3.355 1 89.88 171 LEU A C 1
ATOM 1350 O O . LEU A 1 171 ? -13.609 -5.207 -4.18 1 89.88 171 LEU A O 1
ATOM 1354 N N . VAL A 1 172 ? -12.203 -3.539 -3.578 1 87.5 172 VAL A N 1
ATOM 1355 C CA . VAL A 1 172 ? -11.43 -3.582 -4.812 1 87.5 172 VAL A CA 1
ATOM 1356 C C . VAL A 1 172 ? -9.961 -3.85 -4.492 1 87.5 172 VAL A C 1
ATOM 1358 O O . VAL A 1 172 ? -9.406 -3.268 -3.557 1 87.5 172 VAL A O 1
ATOM 1361 N N . ARG A 1 173 ? -9.438 -4.715 -5.191 1 85 173 ARG A N 1
ATOM 1362 C CA . ARG A 1 173 ? -8.055 -5.102 -4.906 1 85 173 ARG A CA 1
ATOM 1363 C C . ARG A 1 173 ? -7.105 -3.928 -5.121 1 85 173 ARG A C 1
ATOM 1365 O O . ARG A 1 173 ? -6.184 -3.715 -4.328 1 85 173 ARG A O 1
ATOM 1372 N N . ALA A 1 174 ? -7.281 -3.236 -6.199 1 81.5 174 ALA A N 1
ATOM 1373 C CA . ALA A 1 174 ? -6.469 -2.086 -6.594 1 81.5 174 ALA A CA 1
ATOM 1374 C C . ALA A 1 174 ? -7.258 -1.146 -7.5 1 81.5 174 ALA A C 1
ATOM 1376 O O . ALA A 1 174 ? -8.242 -1.551 -8.125 1 81.5 174 ALA A O 1
ATOM 1377 N N . VAL A 1 175 ? -6.824 0.187 -7.496 1 72 175 VAL A N 1
ATOM 1378 C CA . VAL A 1 175 ? -7.523 1.099 -8.398 1 72 175 VAL A CA 1
ATOM 1379 C C . VAL A 1 175 ? -7.008 0.912 -9.82 1 72 175 VAL A C 1
ATOM 1381 O O . VAL A 1 175 ? -5.809 0.712 -10.031 1 72 175 VAL A O 1
ATOM 1384 N N . GLY A 1 176 ? -8 0.824 -10.703 1 64.88 176 GLY A N 1
ATOM 1385 C CA . GLY A 1 176 ? -7.73 0.543 -12.109 1 64.88 176 GLY A CA 1
ATOM 1386 C C . GLY A 1 176 ? -6.906 1.622 -12.781 1 64.88 176 GLY A C 1
ATOM 1387 O O . GLY A 1 176 ? -5.801 1.357 -13.266 1 64.88 176 GLY A O 1
ATOM 1388 N N . ALA A 1 177 ? -7.512 2.857 -12.883 1 61.97 177 ALA A N 1
ATOM 1389 C CA . ALA A 1 177 ? -6.809 3.799 -13.758 1 61.97 177 ALA A CA 1
ATOM 1390 C C . ALA A 1 177 ? -5.449 4.176 -13.172 1 61.97 177 ALA A C 1
ATOM 1392 O O . ALA A 1 177 ? -5.371 4.773 -12.102 1 61.97 177 ALA A O 1
ATOM 1393 N N . ASN A 1 178 ? -4.336 3.865 -13.828 1 65.94 178 ASN A N 1
ATOM 1394 C CA . ASN A 1 178 ? -2.934 4.133 -13.523 1 65.94 178 ASN A CA 1
ATOM 1395 C C . ASN A 1 178 ? -2.562 3.645 -12.133 1 65.94 178 ASN A C 1
ATOM 1397 O O . ASN A 1 178 ? -1.727 4.254 -11.461 1 65.94 178 ASN A O 1
ATOM 1401 N N . GLY A 1 179 ? -3.387 2.654 -11.727 1 75.62 179 GLY A N 1
ATOM 1402 C CA . GLY A 1 179 ? -3.152 2.133 -10.391 1 75.62 179 GLY A CA 1
ATOM 1403 C C . GLY A 1 179 ? -2.117 1.024 -10.359 1 75.62 179 GLY A C 1
ATOM 1404 O O . GLY A 1 179 ? -1.25 0.95 -11.227 1 75.62 179 GLY A O 1
ATOM 1405 N N . THR A 1 180 ? -2.074 0.317 -9.312 1 89.31 180 THR A N 1
ATOM 1406 C CA . THR A 1 180 ? -0.98 -0.59 -8.984 1 89.31 180 THR A CA 1
ATOM 1407 C C . THR A 1 180 ? -1.387 -2.039 -9.227 1 89.31 180 THR A C 1
ATOM 1409 O O . THR A 1 180 ? -0.592 -2.957 -9.016 1 89.31 180 THR A O 1
ATOM 1412 N N . GLY A 1 181 ? -2.59 -2.275 -9.867 1 90.12 181 GLY A N 1
ATOM 1413 C CA . GLY A 1 181 ? -3.131 -3.623 -9.945 1 90.12 181 GLY A CA 1
ATOM 1414 C C . GLY A 1 181 ? -2.34 -4.527 -10.875 1 90.12 181 GLY A C 1
ATOM 1415 O O . GLY A 1 181 ? -2.309 -5.746 -10.68 1 90.12 181 GLY A O 1
ATOM 1416 N N . ASN A 1 182 ? -1.688 -3.996 -11.891 1 93.88 182 ASN A N 1
ATOM 1417 C CA . ASN A 1 182 ? -0.951 -4.797 -12.859 1 93.88 182 ASN A CA 1
ATOM 1418 C C . ASN A 1 182 ? 0.528 -4.898 -12.5 1 93.88 182 ASN A C 1
ATOM 1420 O O . ASN A 1 182 ? 1.35 -5.285 -13.328 1 93.88 182 ASN A O 1
ATOM 1424 N N . LEU A 1 183 ? 0.835 -4.5 -11.312 1 95.31 183 LEU A N 1
ATOM 1425 C CA . LEU A 1 183 ? 2.188 -4.566 -10.773 1 95.31 183 LEU A CA 1
ATOM 1426 C C . LEU A 1 183 ? 2.236 -5.469 -9.539 1 95.31 183 LEU A C 1
ATOM 1428 O O . LEU A 1 183 ? 1.229 -5.641 -8.852 1 95.31 183 LEU A O 1
ATOM 1432 N N . LYS A 1 184 ? 3.334 -6.09 -9.367 1 96.12 184 LYS A N 1
ATOM 1433 C CA . LYS A 1 184 ? 3.494 -6.973 -8.211 1 96.12 184 LYS A CA 1
ATOM 1434 C C . LYS A 1 184 ? 4.105 -6.223 -7.031 1 96.12 184 LYS A C 1
ATOM 1436 O O . LYS A 1 184 ? 5.273 -6.43 -6.695 1 96.12 184 LYS A O 1
ATOM 1441 N N . LEU A 1 185 ? 3.256 -5.438 -6.383 1 96.12 185 LEU A N 1
ATOM 1442 C CA . LEU A 1 185 ? 3.645 -4.547 -5.297 1 96.12 185 LEU A CA 1
ATOM 1443 C C . LEU A 1 185 ? 2.975 -4.953 -3.988 1 96.12 185 LEU A C 1
ATOM 1445 O O . LEU A 1 185 ? 1.811 -5.359 -3.984 1 96.12 185 LEU A O 1
ATOM 1449 N N . GLY A 1 186 ? 3.748 -4.812 -2.898 1 95.25 186 GLY A N 1
ATOM 1450 C CA . GLY A 1 186 ? 3.221 -5.141 -1.585 1 95.25 186 GLY A CA 1
ATOM 1451 C C . GLY A 1 186 ? 1.962 -4.371 -1.236 1 95.25 186 GLY A C 1
ATOM 1452 O O . GLY A 1 186 ? 1.066 -4.898 -0.574 1 95.25 186 GLY A O 1
ATOM 1453 N N . VAL A 1 187 ? 1.789 -3.201 -1.731 1 92.81 187 VAL A N 1
ATOM 1454 C CA . VAL A 1 187 ? 0.717 -2.295 -1.33 1 92.81 187 VAL A CA 1
ATOM 1455 C C . VAL A 1 187 ? -0.626 -2.844 -1.805 1 92.81 187 VAL A C 1
ATOM 1457 O O . VAL A 1 187 ? -1.683 -2.395 -1.354 1 92.81 187 VAL A O 1
ATOM 1460 N N . ASN A 1 188 ? -0.661 -3.818 -2.67 1 92.19 188 ASN A N 1
ATOM 1461 C CA . ASN A 1 188 ? -1.896 -4.348 -3.236 1 92.19 188 ASN A CA 1
ATOM 1462 C C . ASN A 1 188 ? -2.506 -5.422 -2.34 1 92.19 188 ASN A C 1
ATOM 1464 O O . ASN A 1 188 ? -3.609 -5.906 -2.605 1 92.19 188 ASN A O 1
ATOM 1468 N N . TYR A 1 189 ? -1.904 -5.781 -1.23 1 93.69 189 TYR A N 1
ATOM 1469 C CA . TYR A 1 189 ? -2.281 -7.039 -0.597 1 93.69 189 TYR A CA 1
ATOM 1470 C C . TYR A 1 189 ? -3.061 -6.789 0.69 1 93.69 189 TYR A C 1
ATOM 1472 O O . TYR A 1 189 ? -3.684 -7.703 1.233 1 93.69 189 TYR A O 1
ATOM 1480 N N . LEU A 1 190 ? -3.051 -5.551 1.173 1 93.38 190 LEU A N 1
ATOM 1481 C CA . LEU A 1 190 ? -3.887 -5.277 2.338 1 93.38 190 LEU A CA 1
ATOM 1482 C C . LEU A 1 190 ? -5.352 -5.59 2.043 1 93.38 190 LEU A C 1
ATOM 1484 O O . LEU A 1 190 ? -6.008 -6.289 2.818 1 93.38 190 LEU A O 1
ATOM 1488 N N . LEU A 1 191 ? -5.859 -5.129 0.899 1 92.44 191 LEU A N 1
ATOM 1489 C CA . LEU A 1 191 ? -7.258 -5.363 0.561 1 92.44 191 LEU A CA 1
ATOM 1490 C C . LEU A 1 191 ? -7.5 -6.828 0.223 1 92.44 191 LEU A C 1
ATOM 1492 O O . LEU A 1 191 ? -8.609 -7.34 0.404 1 92.44 191 LEU A O 1
ATOM 1496 N N . SER A 1 192 ? -6.434 -7.504 -0.208 1 94.06 192 SER A N 1
ATOM 1497 C CA . SER A 1 192 ? -6.547 -8.938 -0.447 1 94.06 192 SER A CA 1
ATOM 1498 C C . SER A 1 192 ? -6.824 -9.695 0.847 1 94.06 192 SER A C 1
ATOM 1500 O O . SER A 1 192 ? -7.723 -10.539 0.901 1 94.06 192 SER A O 1
ATOM 1502 N N . VAL A 1 193 ? -6.047 -9.398 1.841 1 95.62 193 VAL A N 1
ATOM 1503 C CA . VAL A 1 193 ? -6.227 -10.078 3.115 1 95.62 193 VAL A CA 1
ATOM 1504 C C . VAL A 1 193 ? -7.582 -9.711 3.715 1 95.62 193 VAL A C 1
ATOM 1506 O O . VAL A 1 193 ? -8.273 -10.57 4.277 1 95.62 193 VAL A O 1
ATOM 1509 N N . LYS A 1 194 ? -8.008 -8.477 3.588 1 94.75 194 LYS A N 1
ATOM 1510 C CA . LYS A 1 194 ? -9.312 -8.031 4.07 1 94.75 194 LYS A CA 1
ATOM 1511 C C . LYS A 1 194 ? -10.438 -8.773 3.359 1 94.75 194 LYS A C 1
ATOM 1513 O O . LYS A 1 194 ? -11.461 -9.102 3.975 1 94.75 194 LYS A O 1
ATOM 1518 N N . ALA A 1 195 ? -10.266 -8.992 2.115 1 95.44 195 ALA A N 1
ATOM 1519 C CA . ALA A 1 195 ? -11.289 -9.672 1.324 1 95.44 195 ALA A CA 1
ATOM 1520 C C . ALA A 1 195 ? -11.492 -11.102 1.804 1 95.44 195 ALA A C 1
ATOM 1522 O O . ALA A 1 195 ? -12.625 -11.586 1.874 1 95.44 195 ALA A O 1
ATOM 1523 N N . VAL A 1 196 ? -10.422 -11.781 2.078 1 96.81 196 VAL A N 1
ATOM 1524 C CA . VAL A 1 196 ? -10.531 -13.148 2.58 1 96.81 196 VAL A CA 1
ATOM 1525 C C . VAL A 1 196 ? -11.219 -13.141 3.945 1 96.81 196 VAL A C 1
ATOM 1527 O O . VAL A 1 196 ? -12.055 -14 4.23 1 96.81 196 VAL A O 1
ATOM 1530 N N . ASP A 1 197 ? -10.82 -12.188 4.734 1 96.69 197 ASP A N 1
ATOM 1531 C CA . ASP A 1 197 ? -11.484 -12.031 6.027 1 96.69 197 ASP A CA 1
ATOM 1532 C C . ASP A 1 197 ? -12.984 -11.82 5.852 1 96.69 197 ASP A C 1
ATOM 1534 O O . ASP A 1 197 ? -13.789 -12.422 6.57 1 96.69 197 ASP A O 1
ATOM 1538 N N . GLU A 1 198 ? -13.391 -10.992 4.926 1 95 198 GLU A N 1
ATOM 1539 C CA . GLU A 1 198 ? -14.805 -10.766 4.621 1 95 198 GLU A CA 1
ATOM 1540 C C . GLU A 1 198 ? -15.461 -12.039 4.086 1 95 198 GLU A C 1
ATOM 1542 O O . GLU A 1 198 ? -16.594 -12.352 4.445 1 95 198 GLU A O 1
ATOM 1547 N N . ALA A 1 199 ? -14.789 -12.688 3.248 1 97.56 199 ALA A N 1
ATOM 1548 C CA . ALA A 1 199 ? -15.297 -13.945 2.699 1 97.56 199 ALA A CA 1
ATOM 1549 C C . ALA A 1 199 ? -15.664 -14.922 3.811 1 97.56 199 ALA A C 1
ATOM 1551 O O . ALA A 1 199 ? -16.688 -15.609 3.734 1 97.56 199 ALA A O 1
ATOM 1552 N N . ARG A 1 200 ? -14.891 -14.945 4.82 1 97.12 200 ARG A N 1
ATOM 1553 C CA . ARG A 1 200 ? -15.078 -15.891 5.918 1 97.12 200 ARG A CA 1
ATOM 1554 C C . ARG A 1 200 ? -16.328 -15.539 6.727 1 97.12 200 ARG A C 1
ATOM 1556 O O . ARG A 1 200 ? -16.875 -16.391 7.438 1 97.12 200 ARG A O 1
ATOM 1563 N N . THR A 1 201 ? -16.781 -14.305 6.66 1 96.12 201 THR A N 1
ATOM 1564 C CA . THR A 1 201 ? -18.016 -13.93 7.324 1 96.12 201 THR A CA 1
ATOM 1565 C C . THR A 1 201 ? -19.219 -14.531 6.598 1 96.12 201 THR A C 1
ATOM 1567 O O . THR A 1 201 ? -20.297 -14.688 7.188 1 96.12 201 THR A O 1
ATOM 1570 N N . ILE A 1 202 ? -19.047 -14.852 5.391 1 97.06 202 ILE A N 1
ATOM 1571 C CA . ILE A 1 202 ? -20.109 -15.422 4.566 1 97.06 202 ILE A CA 1
ATOM 1572 C C . ILE A 1 202 ? -19.984 -16.938 4.551 1 97.06 202 ILE A C 1
ATOM 1574 O O . ILE A 1 202 ? -20.984 -17.656 4.691 1 97.06 202 ILE A O 1
ATOM 1578 N N . LEU A 1 203 ? -18.828 -17.406 4.395 1 97.62 203 LEU A N 1
ATOM 1579 C CA . LEU A 1 203 ? -18.453 -18.812 4.379 1 97.62 203 LEU A CA 1
ATOM 1580 C C . LEU A 1 203 ? -17.25 -19.062 5.273 1 97.62 203 LEU A C 1
ATOM 1582 O O . LEU A 1 203 ? -16.109 -18.859 4.852 1 97.62 203 LEU A O 1
ATOM 1586 N N . PRO A 1 204 ? -17.453 -19.594 6.43 1 96.62 204 PRO A N 1
ATOM 1587 C CA . PRO A 1 204 ? -16.375 -19.719 7.422 1 96.62 204 PRO A CA 1
ATOM 1588 C C . PRO A 1 204 ? -15.18 -20.5 6.902 1 96.62 204 PRO A C 1
ATOM 1590 O O . PRO A 1 204 ? -14.039 -20.234 7.293 1 96.62 204 PRO A O 1
ATOM 1593 N N . GLU A 1 205 ? -15.367 -21.375 5.984 1 95.25 205 GLU A N 1
ATOM 1594 C CA . GLU A 1 205 ? -14.281 -22.203 5.492 1 95.25 205 GLU A CA 1
ATOM 1595 C C . GLU A 1 205 ? -13.633 -21.594 4.254 1 95.25 205 GLU A C 1
ATOM 1597 O O . GLU A 1 205 ? -12.742 -22.203 3.648 1 95.25 205 GLU A O 1
ATOM 1602 N N . ALA A 1 206 ? -14.078 -20.391 3.9 1 96.75 206 ALA A N 1
ATOM 1603 C CA . ALA A 1 206 ? -13.484 -19.75 2.734 1 96.75 206 ALA A CA 1
ATOM 1604 C C . ALA A 1 206 ? -11.992 -19.5 2.945 1 96.75 206 ALA A C 1
ATOM 1606 O O . ALA A 1 206 ? -11.578 -19.047 4.012 1 96.75 206 ALA A O 1
ATOM 1607 N N . THR A 1 207 ? -11.211 -19.828 1.928 1 95.25 207 THR A N 1
ATOM 1608 C CA . THR A 1 207 ? -9.773 -19.578 1.994 1 95.25 207 THR A CA 1
ATOM 1609 C C . THR A 1 207 ? -9.344 -18.594 0.907 1 95.25 207 THR A C 1
ATOM 1611 O O . THR A 1 207 ? -8.164 -18.25 0.809 1 95.25 207 THR A O 1
ATOM 1614 N N . SER A 1 208 ? -10.266 -18.156 0.095 1 96.38 208 SER A N 1
ATOM 1615 C CA . SER A 1 208 ? -9.961 -17.203 -0.964 1 96.38 208 SER A CA 1
ATOM 1616 C C . SER A 1 208 ? -11.148 -16.297 -1.25 1 96.38 208 SER A C 1
ATOM 1618 O O . SER A 1 208 ? -12.281 -16.625 -0.893 1 96.38 208 SER A O 1
ATOM 1620 N N . ALA A 1 209 ? -10.867 -15.188 -1.816 1 97.62 209 ALA A N 1
ATOM 1621 C CA . ALA A 1 209 ? -11.867 -14.203 -2.219 1 97.62 209 ALA A CA 1
ATOM 1622 C C . ALA A 1 209 ? -11.688 -13.797 -3.68 1 97.62 209 ALA A C 1
ATOM 1624 O O . ALA A 1 209 ? -10.562 -13.586 -4.137 1 97.62 209 ALA A O 1
ATOM 1625 N N . LEU A 1 210 ? -12.758 -13.734 -4.406 1 98.31 210 LEU A N 1
ATOM 1626 C CA . LEU A 1 210 ? -12.734 -13.328 -5.805 1 98.31 210 LEU A CA 1
ATOM 1627 C C . LEU A 1 210 ? -13.211 -11.891 -5.961 1 98.31 210 LEU A C 1
ATOM 1629 O O . LEU A 1 210 ? -14.312 -11.547 -5.527 1 98.31 210 LEU A O 1
ATOM 1633 N N . PHE A 1 211 ? -12.398 -11.078 -6.66 1 95.75 211 PHE A N 1
ATOM 1634 C CA . PHE A 1 211 ? -12.695 -9.664 -6.824 1 95.75 211 PHE A CA 1
ATOM 1635 C C . PHE A 1 211 ? -13.438 -9.406 -8.125 1 95.75 211 PHE A C 1
ATOM 1637 O O . PHE A 1 211 ? -13.25 -10.125 -9.109 1 95.75 211 PHE A O 1
ATOM 1644 N N . LEU A 1 212 ? -14.266 -8.383 -8.062 1 95.25 212 LEU A N 1
ATOM 1645 C CA . LEU A 1 212 ? -14.797 -7.75 -9.266 1 95.25 212 LEU A CA 1
ATOM 1646 C C . LEU A 1 212 ? -14.047 -6.457 -9.578 1 95.25 212 LEU A C 1
ATOM 1648 O O . LEU A 1 212 ? -13.156 -6.055 -8.828 1 95.25 212 LEU A O 1
ATOM 1652 N N . ASP A 1 213 ? -14.344 -5.863 -10.727 1 91.12 213 ASP A N 1
ATOM 1653 C CA . ASP A 1 213 ? -13.656 -4.637 -11.109 1 91.12 213 ASP A CA 1
ATOM 1654 C C . ASP A 1 213 ? -14.102 -3.461 -10.242 1 91.12 213 ASP A C 1
ATOM 1656 O O . ASP A 1 213 ? -14.953 -3.617 -9.367 1 91.12 213 ASP A O 1
ATOM 1660 N N . ASP A 1 214 ? -13.422 -2.299 -10.438 1 86.81 214 ASP A N 1
ATOM 1661 C CA . ASP A 1 214 ? -13.602 -1.152 -9.547 1 86.81 214 ASP A CA 1
ATOM 1662 C C . ASP A 1 214 ? -14.695 -0.225 -10.062 1 86.81 214 ASP A C 1
ATOM 1664 O O . ASP A 1 214 ? -14.711 0.966 -9.742 1 86.81 214 ASP A O 1
ATOM 1668 N N . ARG A 1 215 ? -15.648 -0.78 -10.93 1 87.19 215 ARG A N 1
ATOM 1669 C CA . ARG A 1 215 ? -16.734 0.029 -11.453 1 87.19 215 ARG A CA 1
ATOM 1670 C C . ARG A 1 215 ? -17.938 0.019 -10.5 1 87.19 215 ARG A C 1
ATOM 1672 O O . ARG A 1 215 ? -19 -0.487 -10.844 1 87.19 215 ARG A O 1
ATOM 1679 N N . LEU A 1 216 ? -17.781 0.689 -9.391 1 82.69 216 LEU A N 1
ATOM 1680 C CA . LEU A 1 216 ? -18.766 0.681 -8.32 1 82.69 216 LEU A CA 1
ATOM 1681 C C . LEU A 1 216 ? -20 1.482 -8.719 1 82.69 216 LEU A C 1
ATOM 1683 O O . LEU A 1 216 ? -21.047 1.395 -8.055 1 82.69 216 LEU A O 1
ATOM 1687 N N . ASP A 1 217 ? -19.828 2.256 -9.75 1 81.69 217 ASP A N 1
ATOM 1688 C CA . ASP A 1 217 ? -20.953 3.055 -10.258 1 81.69 217 ASP A CA 1
ATOM 1689 C C . ASP A 1 217 ? -21.953 2.182 -11.008 1 81.69 217 ASP A C 1
ATOM 1691 O O . ASP A 1 217 ? -23.078 2.604 -11.25 1 81.69 217 ASP A O 1
ATOM 1695 N N . LEU A 1 218 ? -21.594 1.004 -11.297 1 91.38 218 LEU A N 1
ATOM 1696 C CA . LEU A 1 218 ? -22.453 0.097 -12.055 1 91.38 218 LEU A CA 1
ATOM 1697 C C . LEU A 1 218 ? -23.203 -0.851 -11.125 1 91.38 218 LEU A C 1
ATOM 1699 O O . LEU A 1 218 ? -22.734 -1.14 -10.023 1 91.38 218 LEU A O 1
ATOM 1703 N N . PRO A 1 219 ? -24.375 -1.345 -11.68 1 95.94 219 PRO A N 1
ATOM 1704 C CA . PRO A 1 219 ? -24.984 -2.459 -10.961 1 95.94 219 PRO A CA 1
ATOM 1705 C C . PRO A 1 219 ? -24.062 -3.654 -10.797 1 95.94 219 PRO A C 1
ATOM 1707 O O . PRO A 1 219 ? -23.266 -3.953 -11.703 1 95.94 219 PRO A O 1
ATOM 1710 N N . LEU A 1 220 ? -24.25 -4.316 -9.656 1 96.75 220 LEU A N 1
ATOM 1711 C CA . LEU A 1 220 ? -23.375 -5.426 -9.297 1 96.75 220 LEU A CA 1
ATOM 1712 C C . LEU A 1 220 ? -23.266 -6.43 -10.438 1 96.75 220 LEU A C 1
ATOM 1714 O O . LEU A 1 220 ? -22.172 -6.875 -10.781 1 96.75 220 LEU A O 1
ATOM 1718 N N . ARG A 1 221 ? -24.328 -6.754 -11.125 1 97.62 221 ARG A N 1
ATOM 1719 C CA . ARG A 1 221 ? -24.375 -7.781 -12.164 1 97.62 221 ARG A CA 1
ATOM 1720 C C . ARG A 1 221 ? -23.594 -7.344 -13.398 1 97.62 221 ARG A C 1
ATOM 1722 O O . ARG A 1 221 ? -23.203 -8.172 -14.219 1 97.62 221 ARG A O 1
ATOM 1729 N N . ASP A 1 222 ? -23.375 -6.043 -13.531 1 97.88 222 ASP A N 1
ATOM 1730 C CA . ASP A 1 222 ? -22.703 -5.52 -14.719 1 97.88 222 ASP A CA 1
ATOM 1731 C C . ASP A 1 222 ? -21.188 -5.395 -14.484 1 97.88 222 ASP A C 1
ATOM 1733 O O . ASP A 1 222 ? -20.438 -5.164 -15.422 1 97.88 222 ASP A O 1
ATOM 1737 N N . ARG A 1 223 ? -20.75 -5.555 -13.312 1 96 223 ARG A N 1
ATOM 1738 C CA . ARG A 1 223 ? -19.328 -5.527 -13.008 1 96 223 ARG A CA 1
ATOM 1739 C C . ARG A 1 223 ? -18.641 -6.785 -13.516 1 96 223 ARG A C 1
ATOM 1741 O O . ARG A 1 223 ? -19.297 -7.785 -13.812 1 96 223 ARG A O 1
ATOM 1748 N N . ARG A 1 224 ? -17.359 -6.684 -13.648 1 96.69 224 ARG A N 1
ATOM 1749 C CA . ARG A 1 224 ? -16.609 -7.754 -14.289 1 96.69 224 ARG A CA 1
ATOM 1750 C C . ARG A 1 224 ? -15.766 -8.523 -13.281 1 96.69 224 ARG A C 1
ATOM 1752 O O . ARG A 1 224 ? -15.195 -7.93 -12.359 1 96.69 224 ARG A O 1
ATOM 1759 N N . VAL A 1 225 ? -15.672 -9.797 -13.531 1 97.94 225 VAL A N 1
ATOM 1760 C CA . VAL A 1 225 ? -14.781 -10.648 -12.75 1 97.94 225 VAL A CA 1
ATOM 1761 C C . VAL A 1 225 ? -13.328 -10.266 -13.016 1 97.94 225 VAL A C 1
ATOM 1763 O O . VAL A 1 225 ? -12.953 -10 -14.164 1 97.94 225 VAL A O 1
ATOM 1766 N N . THR A 1 226 ? -12.547 -10.195 -11.992 1 95.44 226 THR A N 1
ATOM 1767 C CA . THR A 1 226 ? -11.125 -9.922 -12.188 1 95.44 226 THR A CA 1
ATOM 1768 C C . THR A 1 226 ? -10.273 -11.102 -11.719 1 95.44 226 THR A C 1
ATOM 1770 O O . THR A 1 226 ? -10.125 -12.086 -12.445 1 95.44 226 THR A O 1
ATOM 1773 N N . GLU A 1 227 ? -9.812 -11.07 -10.477 1 96.56 227 GLU A N 1
ATOM 1774 C CA . GLU A 1 227 ? -8.922 -12.133 -10.016 1 96.56 227 GLU A CA 1
ATOM 1775 C C . GLU A 1 227 ? -9.156 -12.438 -8.539 1 96.56 227 GLU A C 1
ATOM 1777 O O . GLU A 1 227 ? -9.883 -11.719 -7.852 1 96.56 227 GLU A O 1
ATOM 1782 N N . TRP A 1 228 ? -8.594 -13.602 -8.094 1 96.56 228 TRP A N 1
ATOM 1783 C CA . TRP A 1 228 ? -8.625 -13.961 -6.68 1 96.56 228 TRP A CA 1
ATOM 1784 C C . TRP A 1 228 ? -7.758 -13.016 -5.855 1 96.56 228 TRP A C 1
ATOM 1786 O O . TRP A 1 228 ? -7.027 -12.188 -6.41 1 96.56 228 TRP A O 1
ATOM 1796 N N . ASP A 1 229 ? -7.816 -13.086 -4.578 1 94.75 229 ASP A N 1
ATOM 1797 C CA . ASP A 1 229 ? -7.086 -12.25 -3.633 1 94.75 229 ASP A CA 1
ATOM 1798 C C . ASP A 1 229 ? -5.578 -12.359 -3.85 1 94.75 229 ASP A C 1
ATOM 1800 O O . ASP A 1 229 ? -4.844 -11.391 -3.627 1 94.75 229 ASP A O 1
ATOM 1804 N N . SER A 1 230 ? -5.125 -13.492 -4.355 1 92 230 SER A N 1
ATOM 1805 C CA . SER A 1 230 ? -3.678 -13.664 -4.422 1 92 230 SER A CA 1
ATOM 1806 C C . SER A 1 230 ? -3.26 -14.32 -5.73 1 92 230 SER A C 1
ATOM 1808 O O . SER A 1 230 ? -2.109 -14.742 -5.879 1 92 230 SER A O 1
ATOM 1810 N N . SER A 1 231 ? -4.215 -14.508 -6.664 1 94.69 231 SER A N 1
ATOM 1811 C CA . SER A 1 231 ? -3.93 -15.281 -7.867 1 94.69 231 SER A CA 1
ATOM 1812 C C . SER A 1 231 ? -4.918 -14.961 -8.984 1 94.69 231 SER A C 1
ATOM 1814 O O . SER A 1 231 ? -5.914 -14.266 -8.758 1 94.69 231 SER A O 1
ATOM 1816 N N . CYS A 1 232 ? -4.598 -15.438 -10.148 1 96.75 232 CYS A N 1
ATOM 1817 C CA . CYS A 1 232 ? -5.461 -15.211 -11.305 1 96.75 232 CYS A CA 1
ATOM 1818 C C . CYS A 1 232 ? -6.641 -16.172 -11.297 1 96.75 232 CYS A C 1
ATOM 1820 O O . CYS A 1 232 ? -6.594 -17.219 -10.641 1 96.75 232 CYS A O 1
ATOM 1822 N N . CYS A 1 233 ? -7.625 -15.773 -12.031 1 97.94 233 CYS A N 1
ATOM 1823 C CA . CYS A 1 233 ? -8.828 -16.594 -12.148 1 97.94 233 CYS A CA 1
ATOM 1824 C C . CYS A 1 233 ? -8.945 -17.203 -13.539 1 97.94 233 CYS A C 1
ATOM 1826 O O . CYS A 1 233 ? -8.75 -16.516 -14.539 1 97.94 233 CYS A O 1
ATOM 1828 N N . LEU A 1 234 ? -9.203 -18.453 -13.594 1 98.62 234 LEU A N 1
ATOM 1829 C CA . LEU A 1 234 ? -9.516 -19.188 -14.812 1 98.62 234 LEU A CA 1
ATOM 1830 C C . LEU A 1 234 ? -10.812 -19.969 -14.656 1 98.62 234 LEU A C 1
ATOM 1832 O O . LEU A 1 234 ? -11.008 -20.688 -13.672 1 98.62 234 LEU A O 1
ATOM 1836 N N . ILE A 1 235 ? -11.734 -19.844 -15.633 1 98.88 235 ILE A N 1
ATOM 1837 C CA . ILE A 1 235 ? -13.055 -20.438 -15.523 1 98.88 235 ILE A CA 1
ATOM 1838 C C . ILE A 1 235 ? -13.234 -21.484 -16.625 1 98.88 235 ILE A C 1
ATOM 1840 O O . ILE A 1 235 ? -13.156 -21.172 -17.812 1 98.88 235 ILE A O 1
ATOM 1844 N N . ALA A 1 236 ? -13.445 -22.703 -16.234 1 98.81 236 ALA A N 1
ATOM 1845 C CA . ALA A 1 236 ? -13.688 -23.797 -17.172 1 98.81 236 ALA A CA 1
ATOM 1846 C C . ALA A 1 236 ? -15.188 -24.016 -17.391 1 98.81 236 ALA A C 1
ATOM 1848 O O . ALA A 1 236 ? -15.93 -24.25 -16.438 1 98.81 236 ALA A O 1
ATOM 1849 N N . LEU A 1 237 ? -15.594 -23.922 -18.609 1 98.62 237 LEU A N 1
ATOM 1850 C CA . LEU A 1 237 ? -17 -24.078 -18.953 1 98.62 237 LEU A CA 1
ATOM 1851 C C . LEU A 1 237 ? -17.297 -25.484 -19.438 1 98.62 237 LEU A C 1
ATOM 1853 O O . LEU A 1 237 ? -16.438 -26.141 -20.047 1 98.62 237 LEU A O 1
ATOM 1857 N N . THR A 1 238 ? -18.516 -25.922 -19.297 1 97.94 238 THR A N 1
ATOM 1858 C CA . THR A 1 238 ? -18.906 -27.281 -19.625 1 97.94 238 THR A CA 1
ATOM 1859 C C . THR A 1 238 ? -18.938 -27.484 -21.141 1 97.94 238 THR A C 1
ATOM 1861 O O . THR A 1 238 ? -18.984 -28.609 -21.625 1 97.94 238 THR A O 1
ATOM 1864 N N . ASN A 1 239 ? -18.891 -26.375 -21.844 1 96.69 239 ASN A N 1
ATOM 1865 C CA . ASN A 1 239 ? -18.906 -26.484 -23.297 1 96.69 239 ASN A CA 1
ATOM 1866 C C . ASN A 1 239 ? -17.531 -26.875 -23.844 1 96.69 239 ASN A C 1
ATOM 1868 O O . ASN A 1 239 ? -17.344 -26.969 -25.062 1 96.69 239 ASN A O 1
ATOM 1872 N N . GLY A 1 240 ? -16.547 -26.938 -22.938 1 95.69 240 GLY A N 1
ATOM 1873 C CA . GLY A 1 240 ? -15.227 -27.422 -23.344 1 95.69 240 GLY A CA 1
ATOM 1874 C C . GLY A 1 240 ? -14.203 -26.312 -23.484 1 95.69 240 GLY A C 1
ATOM 1875 O O . GLY A 1 240 ? -13.07 -26.562 -23.906 1 95.69 240 GLY A O 1
ATOM 1876 N N . SER A 1 241 ? -14.578 -25.156 -23.156 1 98.12 241 SER A N 1
ATOM 1877 C CA . SER A 1 241 ? -13.648 -24.031 -23.234 1 98.12 241 SER A CA 1
ATOM 1878 C C . SER A 1 241 ? -13.32 -23.484 -21.844 1 98.12 241 SER A C 1
ATOM 1880 O O . SER A 1 241 ? -14.023 -23.781 -20.875 1 98.12 241 SER A O 1
ATOM 1882 N N . VAL A 1 242 ? -12.188 -22.844 -21.781 1 98.56 242 VAL A N 1
ATOM 1883 C CA . VAL A 1 242 ? -11.844 -22.125 -20.562 1 98.56 242 VAL A CA 1
ATOM 1884 C C . VAL A 1 242 ? -11.812 -20.625 -20.844 1 98.56 242 VAL A C 1
ATOM 1886 O O . VAL A 1 242 ? -11.43 -20.203 -21.938 1 98.56 242 VAL A O 1
ATOM 1889 N N . VAL A 1 243 ? -12.266 -19.828 -19.844 1 98.75 243 VAL A N 1
ATOM 1890 C CA . VAL A 1 243 ? -12.234 -18.375 -19.938 1 98.75 243 VAL A CA 1
ATOM 1891 C C . VAL A 1 243 ? -11.078 -17.828 -19.109 1 98.75 243 VAL A C 1
ATOM 1893 O O . VAL A 1 243 ? -10.992 -18.078 -17.906 1 98.75 243 VAL A O 1
ATOM 1896 N N . LYS A 1 244 ? -10.125 -17.188 -19.766 1 98.5 244 LYS A N 1
ATOM 1897 C CA . LYS A 1 244 ? -9.062 -16.406 -19.125 1 98.5 244 LYS A CA 1
ATOM 1898 C C . LYS A 1 244 ? -9.406 -14.922 -19.109 1 98.5 244 LYS A C 1
ATOM 1900 O O . LYS A 1 244 ? -9.586 -14.312 -20.156 1 98.5 244 LYS A O 1
ATOM 1905 N N . ILE A 1 245 ? -9.508 -14.359 -17.922 1 97.56 245 ILE A N 1
ATOM 1906 C CA . ILE A 1 245 ? -9.766 -12.93 -17.828 1 97.56 245 ILE A CA 1
ATOM 1907 C C . ILE A 1 245 ? -8.57 -12.148 -18.375 1 97.56 245 ILE A C 1
ATOM 1909 O O . ILE A 1 245 ? -7.422 -12.438 -18.031 1 97.56 245 ILE A O 1
ATOM 1913 N N . PRO A 1 246 ? -8.828 -11.164 -19.219 1 95.19 246 PRO A N 1
ATOM 1914 C CA . PRO A 1 246 ? -7.715 -10.453 -19.844 1 95.19 246 PRO A CA 1
ATOM 1915 C C . PRO A 1 246 ? -6.918 -9.617 -18.844 1 95.19 246 PRO A C 1
ATOM 1917 O O . PRO A 1 246 ? -7.465 -9.18 -17.828 1 95.19 246 PRO A O 1
ATOM 1920 N N . GLU A 1 247 ? -5.637 -9.461 -19.219 1 91.31 247 GLU A N 1
ATOM 1921 C CA . GLU A 1 247 ? -4.816 -8.508 -18.469 1 91.31 247 GLU A CA 1
ATOM 1922 C C . GLU A 1 247 ? -5.434 -7.113 -18.5 1 91.31 247 GLU A C 1
ATOM 1924 O O . GLU A 1 247 ? -6.066 -6.727 -19.484 1 91.31 247 GLU A O 1
ATOM 1929 N N . SER A 1 248 ? -5.363 -6.395 -17.469 1 90.94 248 SER A N 1
ATOM 1930 C CA . SER A 1 248 ? -5.859 -5.035 -17.297 1 90.94 248 SER A CA 1
ATOM 1931 C C . SER A 1 248 ? -5.09 -4.301 -16.203 1 90.94 248 SER A C 1
ATOM 1933 O O . SER A 1 248 ? -4.234 -4.891 -15.539 1 90.94 248 SER A O 1
ATOM 1935 N N . PRO A 1 249 ? -5.309 -3.021 -15.992 1 88.19 249 PRO A N 1
ATOM 1936 C CA . PRO A 1 249 ? -4.656 -2.305 -14.891 1 88.19 249 PRO A CA 1
ATOM 1937 C C . PRO A 1 249 ? -5.02 -2.869 -13.516 1 88.19 249 PRO A C 1
ATOM 1939 O O . PRO A 1 249 ? -4.355 -2.562 -12.523 1 88.19 249 PRO A O 1
ATOM 1942 N N . LEU A 1 250 ? -6.047 -3.746 -13.492 1 89.81 250 LEU A N 1
ATOM 1943 C CA . LEU A 1 250 ? -6.488 -4.332 -12.227 1 89.81 250 LEU A CA 1
ATOM 1944 C C . LEU A 1 250 ? -5.922 -5.738 -12.055 1 89.81 250 LEU A C 1
ATOM 1946 O O . LEU A 1 250 ? -5.98 -6.305 -10.961 1 89.81 250 LEU A O 1
ATOM 1950 N N . ILE A 1 251 ? -5.395 -6.266 -13.109 1 92.94 251 ILE A N 1
ATOM 1951 C CA . ILE A 1 251 ? -5.031 -7.68 -13.102 1 92.94 251 ILE A CA 1
ATOM 1952 C C . ILE A 1 251 ? -3.543 -7.832 -13.406 1 92.94 251 ILE A C 1
ATOM 1954 O O . ILE A 1 251 ? -3.047 -7.293 -14.398 1 92.94 251 ILE A O 1
ATOM 1958 N N . LEU A 1 252 ? -2.908 -8.508 -12.539 1 93.19 252 LEU A N 1
ATOM 1959 C CA . LEU A 1 252 ? -1.485 -8.781 -12.719 1 93.19 252 LEU A CA 1
ATOM 1960 C C . LEU A 1 252 ? -1.255 -9.695 -13.914 1 93.19 252 LEU A C 1
ATOM 1962 O O . LEU A 1 252 ? -1.918 -10.727 -14.047 1 93.19 252 LEU A O 1
ATOM 1966 N N . PRO A 1 253 ? -0.409 -9.281 -14.828 1 94.12 253 PRO A N 1
ATOM 1967 C CA . PRO A 1 253 ? -0.036 -10.211 -15.898 1 94.12 253 PRO A CA 1
ATOM 1968 C C . PRO A 1 253 ? 0.725 -11.43 -15.383 1 94.12 253 PRO A C 1
ATOM 1970 O O . PRO A 1 253 ? 1.939 -11.359 -15.18 1 94.12 253 PRO A O 1
ATOM 1973 N N . SER A 1 254 ? 0.036 -12.5 -15.25 1 95.56 254 SER A N 1
ATOM 1974 C CA . SER A 1 254 ? 0.575 -13.703 -14.625 1 95.56 254 SER A CA 1
ATOM 1975 C C . SER A 1 254 ? 1.375 -14.539 -15.617 1 95.56 254 SER A C 1
ATOM 1977 O O . SER A 1 254 ? 0.9 -14.828 -16.719 1 95.56 254 SER A O 1
ATOM 1979 N N . VAL A 1 255 ? 2.539 -14.906 -15.219 1 96.5 255 VAL A N 1
ATOM 1980 C CA . VAL A 1 255 ? 3.402 -15.797 -15.992 1 96.5 255 VAL A CA 1
ATOM 1981 C C . VAL A 1 255 ? 2.854 -17.219 -15.945 1 96.5 255 VAL A C 1
ATOM 1983 O O . VAL A 1 255 ? 2.834 -17.922 -16.969 1 96.5 255 VAL A O 1
ATOM 1986 N N . THR A 1 256 ? 2.342 -17.641 -14.836 1 96.44 256 THR A N 1
ATOM 1987 C CA . THR A 1 256 ? 1.855 -19 -14.633 1 96.44 256 THR A CA 1
ATOM 1988 C C . THR A 1 256 ? 0.593 -19.25 -15.453 1 96.44 256 THR A C 1
ATOM 1990 O O . THR A 1 256 ? 0.45 -20.297 -16.062 1 96.44 256 THR A O 1
ATOM 1993 N N . ILE A 1 257 ? -0.312 -18.312 -15.484 1 97.31 257 ILE A N 1
ATOM 1994 C CA . ILE A 1 257 ? -1.553 -18.531 -16.219 1 97.31 257 ILE A CA 1
ATOM 1995 C C . ILE A 1 257 ? -1.26 -18.594 -17.719 1 97.31 257 ILE A C 1
ATOM 1997 O O . ILE A 1 257 ? -1.907 -19.344 -18.453 1 97.31 257 ILE A O 1
ATOM 2001 N N . GLN A 1 258 ? -0.271 -17.812 -18.156 1 96.25 258 GLN A N 1
ATOM 2002 C CA . GLN A 1 258 ? 0.139 -17.906 -19.547 1 96.25 258 GLN A CA 1
ATOM 2003 C C . GLN A 1 258 ? 0.632 -19.312 -19.891 1 96.25 258 GLN A C 1
ATOM 2005 O O . GLN A 1 258 ? 0.293 -19.859 -20.938 1 96.25 258 GLN A O 1
ATOM 2010 N N . GLY A 1 259 ? 1.404 -19.844 -19 1 96.56 259 GLY A N 1
ATOM 2011 C CA . GLY A 1 259 ? 1.884 -21.203 -19.188 1 96.56 259 GLY A CA 1
ATOM 2012 C C . GLY A 1 259 ? 0.773 -22.234 -19.172 1 96.56 259 GLY A C 1
ATOM 2013 O O . GLY A 1 259 ? 0.725 -23.125 -20.031 1 96.56 259 GLY A O 1
ATOM 2014 N N . ILE A 1 260 ? -0.123 -22.141 -18.219 1 97.62 260 ILE A N 1
ATOM 2015 C CA . ILE A 1 260 ? -1.239 -23.078 -18.094 1 97.62 260 ILE A CA 1
ATOM 2016 C C . ILE A 1 260 ? -2.096 -23.016 -19.359 1 97.62 260 ILE A C 1
ATOM 2018 O O . ILE A 1 260 ? -2.477 -24.062 -19.906 1 97.62 260 ILE A O 1
ATOM 2022 N N . CYS A 1 261 ? -2.377 -21.828 -19.828 1 97.94 261 CYS A N 1
ATOM 2023 C CA . CYS A 1 261 ? -3.176 -21.672 -21.031 1 97.94 261 CYS A CA 1
ATOM 2024 C C . CYS A 1 261 ? -2.477 -22.281 -22.234 1 97.94 261 CYS A C 1
ATOM 2026 O O . CYS A 1 261 ? -3.123 -22.875 -23.094 1 97.94 261 CYS A O 1
ATOM 2028 N N . ALA A 1 262 ? -1.15 -22.125 -22.344 1 97.75 262 ALA A N 1
ATOM 2029 C CA . ALA A 1 262 ? -0.393 -22.75 -23.422 1 97.75 262 ALA A CA 1
ATOM 2030 C C . ALA A 1 262 ? -0.523 -24.266 -23.391 1 97.75 262 ALA A C 1
ATOM 2032 O O . ALA A 1 262 ? -0.724 -24.906 -24.422 1 97.75 262 ALA A O 1
ATOM 2033 N N . ILE A 1 263 ? -0.434 -24.844 -22.219 1 97.94 263 ILE A N 1
ATOM 2034 C CA . ILE A 1 263 ? -0.557 -26.281 -22.031 1 97.94 263 ILE A CA 1
ATOM 2035 C C . ILE A 1 263 ? -1.955 -26.734 -22.438 1 97.94 263 ILE A C 1
ATOM 2037 O O . ILE A 1 263 ? -2.105 -27.75 -23.141 1 97.94 263 ILE A O 1
ATOM 2041 N N . LEU A 1 264 ? -2.984 -25.984 -22.031 1 98.19 264 LEU A N 1
ATOM 2042 C CA . LEU A 1 264 ? -4.363 -26.328 -22.375 1 98.19 264 LEU A CA 1
ATOM 2043 C C . LEU A 1 264 ? -4.594 -26.266 -23.875 1 98.19 264 LEU A C 1
ATOM 2045 O O . LEU A 1 264 ? -5.195 -27.172 -24.453 1 98.19 264 LEU A O 1
ATOM 2049 N N . ARG A 1 265 ? -4.082 -25.25 -24.531 1 97.69 265 ARG A N 1
ATOM 2050 C CA . ARG A 1 265 ? -4.207 -25.141 -25.984 1 97.69 265 ARG A CA 1
ATOM 2051 C C . ARG A 1 265 ? -3.57 -26.344 -26.688 1 97.69 265 ARG A C 1
ATOM 2053 O O . ARG A 1 265 ? -4.148 -26.891 -27.609 1 97.69 265 ARG A O 1
ATOM 2060 N N . GLU A 1 266 ? -2.467 -26.703 -26.234 1 96.69 266 GLU A N 1
ATOM 2061 C CA . GLU A 1 266 ? -1.768 -27.844 -26.828 1 96.69 266 GLU A CA 1
ATOM 2062 C C . GLU A 1 266 ? -2.551 -29.141 -26.641 1 96.69 266 GLU A C 1
ATOM 2064 O O . GLU A 1 266 ? -2.42 -30.078 -27.422 1 96.69 266 GLU A O 1
ATOM 2069 N N . SER A 1 267 ? -3.314 -29.188 -25.594 1 96.12 267 SER A N 1
ATOM 2070 C CA . SER A 1 267 ? -4.117 -30.375 -25.328 1 96.12 267 SER A CA 1
ATOM 2071 C C . SER A 1 267 ? -5.449 -30.328 -26.078 1 96.12 267 SER A C 1
ATOM 2073 O O . SER A 1 267 ? -6.312 -31.172 -25.859 1 96.12 267 SER A O 1
ATOM 2075 N N . GLY A 1 268 ? -5.668 -29.25 -26.812 1 96.69 268 GLY A N 1
ATOM 2076 C CA . GLY A 1 268 ? -6.844 -29.156 -27.656 1 96.69 268 GLY A CA 1
ATOM 2077 C C . GLY A 1 268 ? -7.996 -28.422 -27 1 96.69 268 GLY A C 1
ATOM 2078 O O . GLY A 1 268 ? -9.117 -28.438 -27.5 1 96.69 268 GLY A O 1
ATOM 2079 N N . ILE A 1 269 ? -7.742 -27.812 -25.906 1 98.06 269 ILE A N 1
ATOM 2080 C CA . ILE A 1 269 ? -8.789 -27.094 -25.188 1 98.06 269 ILE A CA 1
ATOM 2081 C C . ILE A 1 269 ? -8.805 -25.625 -25.656 1 98.06 269 ILE A C 1
ATOM 2083 O O . ILE A 1 269 ? -7.754 -24.984 -25.75 1 98.06 269 ILE A O 1
ATOM 2087 N N . THR A 1 270 ? -9.961 -25.141 -25.969 1 98.19 270 THR A N 1
ATOM 2088 C CA . THR A 1 270 ? -10.109 -23.75 -26.391 1 98.19 270 THR A CA 1
ATOM 2089 C C . THR A 1 270 ? -9.953 -22.812 -25.188 1 98.19 270 THR A C 1
ATOM 2091 O O . THR A 1 270 ? -10.625 -22.984 -24.172 1 98.19 270 THR A O 1
ATOM 2094 N N . VAL A 1 271 ? -9.039 -21.859 -25.328 1 98.38 271 VAL A N 1
ATOM 2095 C CA . VAL A 1 271 ? -8.867 -20.828 -24.328 1 98.38 271 VAL A CA 1
ATOM 2096 C C . VAL A 1 271 ? -9.406 -19.5 -24.859 1 98.38 271 VAL A C 1
ATOM 2098 O O . VAL A 1 271 ? -8.852 -18.922 -25.797 1 98.38 271 VAL A O 1
ATOM 2101 N N . ASP A 1 272 ? -10.484 -19 -24.266 1 98.31 272 ASP A N 1
ATOM 2102 C CA . ASP A 1 272 ? -11.094 -17.734 -24.609 1 98.31 272 ASP A CA 1
ATOM 2103 C C . ASP A 1 272 ? -10.648 -16.625 -23.672 1 98.31 272 ASP A C 1
ATOM 2105 O O . ASP A 1 272 ? -10.992 -16.625 -22.484 1 98.31 272 ASP A O 1
ATOM 2109 N N . GLU A 1 273 ? -9.859 -15.703 -24.188 1 98.06 273 GLU A N 1
ATOM 2110 C CA . GLU A 1 273 ? -9.484 -14.539 -23.391 1 98.06 273 GLU A CA 1
ATOM 2111 C C . GLU A 1 273 ? -10.5 -13.414 -23.531 1 98.06 273 GLU A C 1
ATOM 2113 O O . GLU A 1 273 ? -10.5 -12.703 -24.547 1 98.06 273 GLU A O 1
ATOM 2118 N N . ARG A 1 274 ? -11.352 -13.281 -22.531 1 98.25 274 ARG A N 1
ATOM 2119 C CA . ARG A 1 274 ? -12.422 -12.289 -22.594 1 98.25 274 ARG A CA 1
ATOM 2120 C C . ARG A 1 274 ? -12.93 -11.953 -21.188 1 98.25 274 ARG A C 1
ATOM 2122 O O . ARG A 1 274 ? -12.695 -12.703 -20.25 1 98.25 274 ARG A O 1
ATOM 2129 N N . ASP A 1 275 ? -13.625 -10.844 -21.156 1 97.88 275 ASP A N 1
ATOM 2130 C CA . ASP A 1 275 ? -14.273 -10.445 -19.906 1 97.88 275 ASP A CA 1
ATOM 2131 C C . ASP A 1 275 ? -15.477 -11.344 -19.609 1 97.88 275 ASP A C 1
ATOM 2133 O O . ASP A 1 275 ? -16.031 -11.961 -20.516 1 97.88 275 ASP A O 1
ATOM 2137 N N . MET A 1 276 ? -15.742 -11.477 -18.406 1 98.56 276 MET A N 1
ATOM 2138 C CA . MET A 1 276 ? -16.984 -12.094 -17.922 1 98.56 276 MET A CA 1
ATOM 2139 C C . MET A 1 276 ? -17.641 -11.234 -16.859 1 98.56 276 MET A C 1
ATOM 2141 O O . MET A 1 276 ? -17.016 -10.859 -15.867 1 98.56 276 MET A O 1
ATOM 2145 N N . THR A 1 277 ? -18.875 -10.875 -17.094 1 98.69 277 THR A N 1
ATOM 2146 C CA . THR A 1 277 ? -19.609 -10.102 -16.094 1 98.69 277 THR A CA 1
ATOM 2147 C C . THR A 1 277 ? -20 -10.992 -14.922 1 98.69 277 THR A C 1
ATOM 2149 O O . THR A 1 277 ? -20.078 -12.211 -15.055 1 98.69 277 THR A O 1
ATOM 2152 N N . TYR A 1 278 ? -20.172 -10.344 -13.805 1 98.69 278 TYR A N 1
ATOM 2153 C CA . TYR A 1 278 ? -20.656 -11.055 -12.633 1 98.69 278 TYR A CA 1
ATOM 2154 C C . TYR A 1 278 ? -22.016 -11.703 -12.922 1 98.69 278 TYR A C 1
ATOM 2156 O O . TYR A 1 278 ? -22.266 -12.828 -12.492 1 98.69 278 TYR A O 1
ATOM 2164 N N . GLY A 1 279 ? -22.844 -11.008 -13.641 1 98.62 279 GLY A N 1
ATOM 2165 C CA . GLY A 1 279 ? -24.109 -11.57 -14.062 1 98.62 279 GLY A CA 1
ATOM 2166 C C . GLY A 1 279 ? -23.969 -12.844 -14.883 1 98.62 279 GLY A C 1
ATOM 2167 O O . GLY A 1 279 ? -24.703 -13.812 -14.672 1 98.62 279 GLY A O 1
ATOM 2168 N N . GLU A 1 280 ? -23.094 -12.805 -15.828 1 98.69 280 GLU A N 1
ATOM 2169 C CA . GLU A 1 280 ? -22.844 -14.008 -16.609 1 98.69 280 GLU A CA 1
ATOM 2170 C C . GLU A 1 280 ? -22.344 -15.148 -15.727 1 98.69 280 GLU A C 1
ATOM 2172 O O . GLU A 1 280 ? -22.781 -16.297 -15.875 1 98.69 280 GLU A O 1
ATOM 2177 N N . LEU A 1 281 ? -21.438 -14.836 -14.836 1 98.75 281 LEU A N 1
ATOM 2178 C CA . LEU A 1 281 ? -20.906 -15.844 -13.922 1 98.75 281 LEU A CA 1
ATOM 2179 C C . LEU A 1 281 ? -22.031 -16.5 -13.125 1 98.75 281 LEU A C 1
ATOM 2181 O O . LEU A 1 281 ? -22.094 -17.719 -13.023 1 98.75 281 LEU A O 1
ATOM 2185 N N . MET A 1 282 ? -22.906 -15.711 -12.602 1 98.38 282 MET A N 1
ATOM 2186 C CA . MET A 1 282 ? -24.016 -16.203 -11.789 1 98.38 282 MET A CA 1
ATOM 2187 C C . MET A 1 282 ? -24.953 -17.078 -12.625 1 98.38 282 MET A C 1
ATOM 2189 O O . MET A 1 282 ? -25.359 -18.141 -12.18 1 98.38 282 MET A O 1
ATOM 2193 N N . ALA A 1 283 ? -25.266 -16.594 -13.766 1 98.31 283 ALA A N 1
ATOM 2194 C CA . ALA A 1 283 ? -26.172 -17.328 -14.641 1 98.31 283 ALA A CA 1
ATOM 2195 C C . ALA A 1 283 ? -25.594 -18.688 -15.016 1 98.31 283 ALA A C 1
ATOM 2197 O O . ALA A 1 283 ? -26.297 -19.703 -15 1 98.31 283 ALA A O 1
ATOM 2198 N N . ARG A 1 284 ? -24.391 -18.703 -15.359 1 98.38 284 ARG A N 1
ATOM 2199 C CA . ARG A 1 284 ? -23.734 -19.953 -15.742 1 98.38 284 ARG A CA 1
ATOM 2200 C C . ARG A 1 284 ? -23.625 -20.906 -14.555 1 98.38 284 ARG A C 1
ATOM 2202 O O . ARG A 1 284 ? -23.75 -22.125 -14.719 1 98.38 284 ARG A O 1
ATOM 2209 N N . ALA A 1 285 ? -23.297 -20.375 -13.414 1 98.06 285 ALA A N 1
ATOM 2210 C CA . ALA A 1 285 ? -23.266 -21.203 -12.211 1 98.06 285 ALA A CA 1
ATOM 2211 C C . ALA A 1 285 ? -24.625 -21.859 -11.969 1 98.06 285 ALA A C 1
ATOM 2213 O O . ALA A 1 285 ? -24.703 -23.047 -11.703 1 98.06 285 ALA A O 1
ATOM 2214 N N . GLU A 1 286 ? -25.688 -21.094 -12.086 1 97.25 286 GLU A N 1
ATOM 2215 C CA . GLU A 1 286 ? -27.047 -21.578 -11.867 1 97.25 286 GLU A CA 1
ATOM 2216 C C . GLU A 1 286 ? -27.422 -22.641 -12.891 1 97.25 286 GLU A C 1
ATOM 2218 O O . GLU A 1 286 ? -28.125 -23.609 -12.57 1 97.25 286 GLU A O 1
ATOM 2223 N N . ALA A 1 287 ? -26.984 -22.469 -14.039 1 98.06 287 ALA A N 1
ATOM 2224 C CA . ALA A 1 287 ? -27.312 -23.375 -15.125 1 98.06 287 ALA A CA 1
ATOM 2225 C C . ALA A 1 287 ? -26.422 -24.609 -15.102 1 98.06 287 ALA A C 1
ATOM 2227 O O . ALA A 1 287 ? -26.594 -25.531 -15.906 1 98.06 287 ALA A O 1
ATOM 2228 N N . GLY A 1 288 ? -25.453 -24.625 -14.25 1 97.62 288 GLY A N 1
ATOM 2229 C CA . GLY A 1 288 ? -24.516 -25.75 -14.188 1 97.62 288 GLY A CA 1
ATOM 2230 C C . GLY A 1 288 ? -23.531 -25.766 -15.336 1 97.62 288 GLY A C 1
ATOM 2231 O O . GLY A 1 288 ? -23.094 -26.844 -15.766 1 97.62 288 GLY A O 1
ATOM 2232 N N . GLU A 1 289 ? -23.172 -24.594 -15.828 1 98.5 289 GLU A N 1
ATOM 2233 C CA . GLU A 1 289 ? -22.359 -24.5 -17.031 1 98.5 289 GLU A CA 1
ATOM 2234 C C . GLU A 1 289 ? -20.891 -24.234 -16.688 1 98.5 289 GLU A C 1
ATOM 2236 O O . GLU A 1 289 ? -20.078 -24 -17.578 1 98.5 289 GLU A O 1
ATOM 2241 N N . ILE A 1 290 ? -20.547 -24.281 -15.43 1 98.69 290 ILE A N 1
ATOM 2242 C CA . ILE A 1 290 ? -19.172 -24.125 -15 1 98.69 290 ILE A CA 1
ATOM 2243 C C . ILE A 1 290 ? -18.641 -25.453 -14.453 1 98.69 290 ILE A C 1
ATOM 2245 O O . ILE A 1 290 ? -19.141 -25.953 -13.453 1 98.69 290 ILE A O 1
ATOM 2249 N N . ALA A 1 291 ? -17.672 -25.953 -15.086 1 98.62 291 ALA A N 1
ATOM 2250 C CA . ALA A 1 291 ? -17.062 -27.219 -14.656 1 98.62 291 ALA A CA 1
ATOM 2251 C C . ALA A 1 291 ? -16.125 -27 -13.477 1 98.62 291 ALA A C 1
ATOM 2253 O O . ALA A 1 291 ? -16.094 -27.812 -12.547 1 98.62 291 ALA A O 1
ATOM 2254 N N . ALA A 1 292 ? -15.359 -25.953 -13.57 1 98.5 292 ALA A N 1
ATOM 2255 C CA . ALA A 1 292 ? -14.391 -25.625 -12.531 1 98.5 292 ALA A CA 1
ATOM 2256 C C . ALA A 1 292 ? -13.992 -24.156 -12.602 1 98.5 292 ALA A C 1
ATOM 2258 O O . ALA A 1 292 ? -14.047 -23.547 -13.672 1 98.5 292 ALA A O 1
ATOM 2259 N N . ILE A 1 293 ? -13.672 -23.641 -11.477 1 98.56 293 ILE A N 1
ATOM 2260 C CA . ILE A 1 293 ? -12.992 -22.359 -11.383 1 98.56 293 ILE A CA 1
ATOM 2261 C C . ILE A 1 293 ? -11.664 -22.531 -10.648 1 98.56 293 ILE A C 1
ATOM 2263 O O . ILE A 1 293 ? -11.602 -23.172 -9.602 1 98.56 293 ILE A O 1
ATOM 2267 N N . ALA A 1 294 ? -10.664 -21.984 -11.266 1 98 294 ALA A N 1
ATOM 2268 C CA . ALA A 1 294 ? -9.336 -22.266 -10.734 1 98 294 ALA A CA 1
ATOM 2269 C C . ALA A 1 294 ? -8.617 -20.984 -10.336 1 98 294 ALA A C 1
ATOM 2271 O O . ALA A 1 294 ? -8.891 -19.922 -10.891 1 98 294 ALA A O 1
ATOM 2272 N N . SER A 1 295 ? -7.77 -21.125 -9.328 1 96.5 295 SER A N 1
ATOM 2273 C CA . SER A 1 295 ? -6.773 -20.125 -8.938 1 96.5 295 SER A CA 1
ATOM 2274 C C . SER A 1 295 ? -5.402 -20.469 -9.516 1 96.5 295 SER A C 1
ATOM 2276 O O . SER A 1 295 ? -4.895 -21.562 -9.305 1 96.5 295 SER A O 1
ATOM 2278 N N . ILE A 1 296 ? -4.852 -19.516 -10.25 1 96.5 296 ILE A N 1
ATOM 2279 C CA . ILE A 1 296 ? -3.574 -19.75 -10.914 1 96.5 296 ILE A CA 1
ATOM 2280 C C . ILE A 1 296 ? -2.547 -18.734 -10.43 1 96.5 296 ILE A C 1
ATOM 2282 O O . ILE A 1 296 ? -2.76 -17.531 -10.555 1 96.5 296 ILE A O 1
ATOM 2286 N N . GLY A 1 297 ? -1.462 -19.188 -9.945 1 93.44 297 GLY A N 1
ATOM 2287 C CA . GLY A 1 297 ? -0.353 -18.375 -9.469 1 93.44 297 GLY A CA 1
ATOM 2288 C C . GLY A 1 297 ? 0.926 -19.172 -9.273 1 93.44 297 GLY A C 1
ATOM 2289 O O . GLY A 1 297 ? 0.913 -20.406 -9.312 1 93.44 297 GLY A O 1
ATOM 2290 N N . THR A 1 298 ? 1.971 -18.469 -9 1 91 298 THR A N 1
ATOM 2291 C CA . THR A 1 298 ? 3.293 -19.078 -8.906 1 91 298 THR A CA 1
ATOM 2292 C C . THR A 1 298 ? 3.355 -20.078 -7.746 1 91 298 THR A C 1
ATOM 2294 O O . THR A 1 298 ? 3.875 -21.188 -7.895 1 91 298 THR A O 1
ATOM 2297 N N . ALA A 1 299 ? 2.811 -19.75 -6.633 1 83.56 299 ALA A N 1
ATOM 2298 C CA . ALA A 1 299 ? 2.91 -20.594 -5.441 1 83.56 299 ALA A CA 1
ATOM 2299 C C . ALA A 1 299 ? 2.146 -21.891 -5.633 1 83.56 299 ALA A C 1
ATOM 2301 O O . ALA A 1 299 ? 2.697 -22.984 -5.43 1 83.56 299 ALA A O 1
ATOM 2302 N N . GLY A 1 300 ? 0.917 -21.844 -6.113 1 84.94 300 GLY A N 1
ATOM 2303 C CA . GLY A 1 300 ? 0.086 -23.031 -6.223 1 84.94 300 GLY A CA 1
ATOM 2304 C C . GLY A 1 300 ? 0.025 -23.594 -7.633 1 84.94 300 GLY A C 1
ATOM 2305 O O . GLY A 1 300 ? -0.465 -24.703 -7.844 1 84.94 300 GLY A O 1
ATOM 2306 N N . ILE A 1 301 ? 0.551 -22.875 -8.586 1 91.5 301 ILE A N 1
ATOM 2307 C CA . ILE A 1 301 ? 0.487 -23.156 -10.016 1 91.5 301 ILE A CA 1
ATOM 2308 C C . ILE A 1 301 ? -0.967 -23.125 -10.484 1 91.5 301 ILE A C 1
ATOM 2310 O O . ILE A 1 301 ? -1.374 -22.234 -11.227 1 91.5 301 ILE A O 1
ATOM 2314 N N . LEU A 1 302 ? -1.751 -24.078 -9.992 1 95.19 302 LEU A N 1
ATOM 2315 C CA . LEU A 1 302 ? -3.17 -24.188 -10.312 1 95.19 302 LEU A CA 1
ATOM 2316 C C . LEU A 1 302 ? -3.922 -24.922 -9.219 1 95.19 302 LEU A C 1
ATOM 2318 O O . LEU A 1 302 ? -3.588 -26.078 -8.898 1 95.19 302 LEU A O 1
ATOM 2322 N N . ASN A 1 303 ? -4.852 -24.297 -8.594 1 95.12 303 ASN A N 1
ATOM 2323 C CA . ASN A 1 303 ? -5.746 -24.891 -7.605 1 95.12 303 ASN A CA 1
ATOM 2324 C C . ASN A 1 303 ? -7.211 -24.75 -8.016 1 95.12 303 ASN A C 1
ATOM 2326 O O . ASN A 1 303 ? -7.645 -23.656 -8.406 1 95.12 303 ASN A O 1
ATOM 2330 N N . ARG A 1 304 ? -7.961 -25.859 -7.945 1 97.25 304 ARG A N 1
ATOM 2331 C CA . ARG A 1 304 ? -9.367 -25.828 -8.328 1 97.25 304 ARG A CA 1
ATOM 2332 C C . ARG A 1 304 ? -10.266 -25.594 -7.117 1 97.25 304 ARG A C 1
ATOM 2334 O O . ARG A 1 304 ? -10.039 -26.172 -6.055 1 97.25 304 ARG A O 1
ATOM 2341 N N . ALA A 1 305 ? -11.219 -24.719 -7.309 1 97.44 305 ALA A N 1
ATOM 2342 C CA . ALA A 1 305 ? -12.164 -24.438 -6.227 1 97.44 305 ALA A CA 1
ATOM 2343 C C . ALA A 1 305 ? -13.172 -25.578 -6.082 1 97.44 305 ALA A C 1
ATOM 2345 O O . ALA A 1 305 ? -13.656 -26.109 -7.078 1 97.44 305 ALA A O 1
ATOM 2346 N N . GLU A 1 306 ? -13.383 -25.953 -4.863 1 97.69 306 GLU A N 1
ATOM 2347 C CA . GLU A 1 306 ? -14.5 -26.844 -4.59 1 97.69 306 GLU A CA 1
ATOM 2348 C C . GLU A 1 306 ? -15.836 -26.125 -4.781 1 97.69 306 GLU A C 1
ATOM 2350 O O . GLU A 1 306 ? -16.766 -26.672 -5.383 1 97.69 306 GLU A O 1
ATOM 2355 N N . ARG A 1 307 ? -15.867 -24.969 -4.184 1 97.31 307 ARG A N 1
ATOM 2356 C CA . ARG A 1 307 ? -17.078 -24.172 -4.309 1 97.31 307 ARG A CA 1
ATOM 2357 C C . ARG A 1 307 ? -16.75 -22.688 -4.363 1 97.31 307 ARG A C 1
ATOM 2359 O O . ARG A 1 307 ? -15.75 -22.25 -3.793 1 97.31 307 ARG A O 1
ATOM 2366 N N . LEU A 1 308 ? -17.531 -21.906 -5.066 1 98.75 308 LEU A N 1
ATOM 2367 C CA . LEU A 1 308 ? -17.547 -20.453 -5.086 1 98.75 308 LEU A CA 1
ATOM 2368 C C . LEU A 1 308 ? -18.922 -19.922 -4.715 1 98.75 308 LEU A C 1
ATOM 2370 O O . LEU A 1 308 ? -19.906 -20.188 -5.41 1 98.75 308 LEU A O 1
ATOM 2374 N N . VAL A 1 309 ? -18.953 -19.219 -3.596 1 98.81 309 VAL A N 1
ATOM 2375 C CA . VAL A 1 309 ? -20.219 -18.594 -3.182 1 98.81 309 VAL A CA 1
ATOM 2376 C C . VAL A 1 309 ? -20.297 -17.172 -3.76 1 98.81 309 VAL A C 1
ATOM 2378 O O . VAL A 1 309 ? -19.344 -16.406 -3.689 1 98.81 309 VAL A O 1
ATOM 2381 N N . MET A 1 310 ? -21.391 -16.875 -4.418 1 98.75 310 MET A N 1
ATOM 2382 C CA . MET A 1 310 ? -21.672 -15.547 -4.949 1 98.75 310 MET A CA 1
ATOM 2383 C C . MET A 1 310 ? -22.719 -14.836 -4.105 1 98.75 310 MET A C 1
ATOM 2385 O O . MET A 1 310 ? -23.625 -15.477 -3.551 1 98.75 310 MET A O 1
ATOM 2389 N N . VAL A 1 311 ? -22.625 -13.508 -4.039 1 98.38 311 VAL A N 1
ATOM 2390 C CA . VAL A 1 311 ? -23.484 -12.758 -3.129 1 98.38 311 VAL A CA 1
ATOM 2391 C C . VAL A 1 311 ? -24.266 -11.703 -3.906 1 98.38 311 VAL A C 1
ATOM 2393 O O . VAL A 1 311 ? -23.938 -11.391 -5.051 1 98.38 311 VAL A O 1
ATOM 2396 N N . ASP A 1 312 ? -25.312 -11.156 -3.295 1 97.69 312 ASP A N 1
ATOM 2397 C CA . ASP A 1 312 ? -26.125 -10.109 -3.906 1 97.69 312 ASP A CA 1
ATOM 2398 C C . ASP A 1 312 ? -25.703 -8.727 -3.414 1 97.69 312 ASP A C 1
ATOM 2400 O O . ASP A 1 312 ? -24.625 -8.57 -2.838 1 97.69 312 ASP A O 1
ATOM 2404 N N . GLU A 1 313 ? -26.484 -7.695 -3.725 1 94.25 313 GLU A N 1
ATOM 2405 C CA . GLU A 1 313 ? -26.172 -6.309 -3.404 1 94.25 313 GLU A CA 1
ATOM 2406 C C . GLU A 1 313 ? -26.094 -6.094 -1.896 1 94.25 313 GLU A C 1
ATOM 2408 O O . GLU A 1 313 ? -25.469 -5.133 -1.436 1 94.25 313 GLU A O 1
ATOM 2413 N N . ASN A 1 314 ? -26.703 -7 -1.095 1 93.5 314 ASN A N 1
ATOM 2414 C CA . ASN A 1 314 ? -26.672 -6.902 0.36 1 93.5 314 ASN A CA 1
ATOM 2415 C C . ASN A 1 314 ? -25.625 -7.82 0.968 1 93.5 314 ASN A C 1
ATOM 2417 O O . ASN A 1 314 ? -25.625 -8.07 2.176 1 93.5 314 ASN A O 1
ATOM 2421 N N . ASN A 1 315 ? -24.734 -8.438 0.125 1 93.5 315 ASN A N 1
ATOM 2422 C CA . ASN A 1 315 ? -23.688 -9.352 0.537 1 93.5 315 ASN A CA 1
ATOM 2423 C C . ASN A 1 315 ? -24.25 -10.656 1.095 1 93.5 315 ASN A C 1
ATOM 2425 O O . ASN A 1 315 ? -23.641 -11.289 1.955 1 93.5 315 ASN A O 1
ATOM 2429 N N . ALA A 1 316 ? -25.438 -11.008 0.674 1 97.12 316 ALA A N 1
ATOM 2430 C CA . ALA A 1 316 ? -26.047 -12.281 1.053 1 97.12 316 ALA A CA 1
ATOM 2431 C C . ALA A 1 316 ? -25.828 -13.336 -0.023 1 97.12 316 ALA A C 1
ATOM 2433 O O . ALA A 1 316 ? -25.969 -13.055 -1.217 1 97.12 316 ALA A O 1
ATOM 2434 N N . PRO A 1 317 ? -25.453 -14.539 0.449 1 97.81 317 PRO A N 1
ATOM 2435 C CA . PRO A 1 317 ? -25.312 -15.594 -0.552 1 97.81 317 PRO A CA 1
ATOM 2436 C C . PRO A 1 317 ? -26.562 -15.766 -1.411 1 97.81 317 PRO A C 1
ATOM 2438 O O . PRO A 1 317 ? -27.672 -15.828 -0.883 1 97.81 317 PRO A O 1
ATOM 2441 N N . CYS A 1 318 ? -26.391 -15.883 -2.742 1 97.62 318 CYS A N 1
ATOM 2442 C CA . CYS A 1 318 ? -27.562 -15.977 -3.617 1 97.62 318 CYS A CA 1
ATOM 2443 C C . CYS A 1 318 ? -27.328 -16.984 -4.734 1 97.62 318 CYS A C 1
ATOM 2445 O O . CYS A 1 318 ? -28.25 -17.328 -5.473 1 97.62 318 CYS A O 1
ATOM 2447 N N . ALA A 1 319 ? -26.141 -17.391 -4.957 1 97.06 319 ALA A N 1
ATOM 2448 C CA . ALA A 1 319 ? -25.766 -18.406 -5.941 1 97.06 319 ALA A CA 1
ATOM 2449 C C . ALA A 1 319 ? -24.469 -19.094 -5.551 1 97.06 319 ALA A C 1
ATOM 2451 O O . ALA A 1 319 ? -23.719 -18.578 -4.715 1 97.06 319 ALA A O 1
ATOM 2452 N N . GLN A 1 320 ? -24.266 -20.25 -6.117 1 97.44 320 GLN A N 1
ATOM 2453 C CA . GLN A 1 320 ? -23.016 -20.953 -5.848 1 97.44 320 GLN A CA 1
ATOM 2454 C C . GLN A 1 320 ? -22.625 -21.844 -7.02 1 97.44 320 GLN A C 1
ATOM 2456 O O . GLN A 1 320 ? -23.484 -22.375 -7.723 1 97.44 320 GLN A O 1
ATOM 2461 N N . MET A 1 321 ? -21.391 -21.891 -7.246 1 97.75 321 MET A N 1
ATOM 2462 C CA . MET A 1 321 ? -20.812 -22.859 -8.156 1 97.75 321 MET A CA 1
ATOM 2463 C C . MET A 1 321 ? -20.094 -23.969 -7.387 1 97.75 321 MET A C 1
ATOM 2465 O O . MET A 1 321 ? -19.375 -23.688 -6.43 1 97.75 321 MET A O 1
ATOM 2469 N N . ARG A 1 322 ? -20.312 -25.203 -7.766 1 97.94 322 ARG A N 1
ATOM 2470 C CA . ARG A 1 322 ? -19.547 -26.344 -7.27 1 97.94 322 ARG A CA 1
ATOM 2471 C C . ARG A 1 322 ? -18.812 -27.047 -8.406 1 97.94 322 ARG A C 1
ATOM 2473 O O . ARG A 1 322 ? -19.359 -27.203 -9.5 1 97.94 322 ARG A O 1
ATOM 2480 N N . ALA A 1 323 ? -17.641 -27.422 -8.086 1 98.25 323 ALA A N 1
ATOM 2481 C CA . ALA A 1 323 ? -16.828 -28.094 -9.094 1 98.25 323 ALA A CA 1
ATOM 2482 C C . ALA A 1 323 ? -17.484 -29.391 -9.57 1 98.25 323 ALA A C 1
ATOM 2484 O O . ALA A 1 323 ? -18.047 -30.141 -8.766 1 98.25 323 ALA A O 1
ATOM 2485 N N . GLN A 1 324 ? -17.5 -29.578 -10.844 1 98.38 324 GLN A N 1
ATOM 2486 C CA . GLN A 1 324 ? -17.922 -30.844 -11.422 1 98.38 324 GLN A CA 1
ATOM 2487 C C . GLN A 1 324 ? -16.719 -31.766 -11.633 1 98.38 324 GLN A C 1
ATOM 2489 O O . GLN A 1 324 ? -16.203 -31.891 -12.742 1 98.38 324 GLN A O 1
ATOM 2494 N N . THR A 1 325 ? -16.391 -32.531 -10.625 1 97.62 325 THR A N 1
ATOM 2495 C CA . THR A 1 325 ? -15.133 -33.25 -10.531 1 97.62 325 THR A CA 1
ATOM 2496 C C . THR A 1 325 ? -15.055 -34.344 -11.586 1 97.62 325 THR A C 1
ATOM 2498 O O . THR A 1 325 ? -13.961 -34.812 -11.922 1 97.62 325 THR A O 1
ATOM 2501 N N . GLU A 1 326 ? -16.219 -34.75 -12.117 1 97.56 326 GLU A N 1
ATOM 2502 C CA . GLU A 1 326 ? -16.234 -35.812 -13.117 1 97.56 326 GLU A CA 1
ATOM 2503 C C . GLU A 1 326 ? -16.125 -35.25 -14.531 1 97.56 326 GLU A C 1
ATOM 2505 O O . GLU A 1 326 ? -15.922 -36 -15.492 1 97.56 326 GLU A O 1
ATOM 2510 N N . HIS A 1 327 ? -16.328 -33.938 -14.586 1 97.88 327 HIS A N 1
ATOM 2511 C CA . HIS A 1 327 ? -16.281 -33.344 -15.906 1 97.88 327 HIS A CA 1
ATOM 2512 C C . HIS A 1 327 ? -14.867 -33.406 -16.484 1 97.88 327 HIS A C 1
ATOM 2514 O O . HIS A 1 327 ? -13.891 -33.188 -15.773 1 97.88 327 HIS A O 1
ATOM 2520 N N . PRO A 1 328 ? -14.719 -33.656 -17.75 1 97.38 328 PRO A N 1
ATOM 2521 C CA . PRO A 1 328 ? -13.406 -33.781 -18.391 1 97.38 328 PRO A CA 1
ATOM 2522 C C . PRO A 1 328 ? -12.555 -32.531 -18.234 1 97.38 328 PRO A C 1
ATOM 2524 O O . PRO A 1 328 ? -11.328 -32.625 -18.094 1 97.38 328 PRO A O 1
ATOM 2527 N N . LEU A 1 329 ? -13.141 -31.406 -18.234 1 97.94 329 LEU A N 1
ATOM 2528 C CA . LEU A 1 329 ? -12.383 -30.172 -18.141 1 97.94 329 LEU A CA 1
ATOM 2529 C C . LEU A 1 329 ? -11.82 -29.984 -16.734 1 97.94 329 LEU A C 1
ATOM 2531 O O . LEU A 1 329 ? -10.758 -29.375 -16.562 1 97.94 329 LEU A O 1
ATOM 2535 N N . TYR A 1 330 ? -12.602 -30.375 -15.727 1 97.94 330 TYR A N 1
ATOM 2536 C CA . TYR A 1 330 ? -12.039 -30.391 -14.383 1 97.94 330 TYR A CA 1
ATOM 2537 C C . TYR A 1 330 ? -10.766 -31.219 -14.328 1 97.94 330 TYR A C 1
ATOM 2539 O O . TYR A 1 330 ? -9.758 -30.781 -13.766 1 97.94 330 TYR A O 1
ATOM 2547 N N . GLN A 1 331 ? -10.766 -32.344 -14.938 1 97.62 331 GLN A N 1
ATOM 2548 C CA . GLN A 1 331 ? -9.625 -33.25 -14.969 1 97.62 331 GLN A CA 1
ATOM 2549 C C . GLN A 1 331 ? -8.477 -32.688 -15.789 1 97.62 331 GLN A C 1
ATOM 2551 O O . GLN A 1 331 ? -7.309 -32.844 -15.438 1 97.62 331 GLN A O 1
ATOM 2556 N N . ALA A 1 332 ? -8.883 -32.062 -16.875 1 98.06 332 ALA A N 1
ATOM 2557 C CA . ALA A 1 332 ? -7.879 -31.453 -17.734 1 98.06 332 ALA A CA 1
ATOM 2558 C C . ALA A 1 332 ? -7.082 -30.391 -16.984 1 98.06 332 ALA A C 1
ATOM 2560 O O . ALA A 1 332 ? -5.875 -30.234 -17.203 1 98.06 332 ALA A O 1
ATOM 2561 N N . LEU A 1 333 ? -7.73 -29.609 -16.156 1 98 333 LEU A N 1
ATOM 2562 C CA . LEU A 1 333 ? -7.043 -28.609 -15.352 1 98 333 LEU A CA 1
ATOM 2563 C C . LEU A 1 333 ? -6.035 -29.25 -14.406 1 98 333 LEU A C 1
ATOM 2565 O O . LEU A 1 333 ? -4.918 -28.75 -14.242 1 98 333 LEU A O 1
ATOM 2569 N N . GLY A 1 334 ? -6.449 -30.312 -13.797 1 96.38 334 GLY A N 1
ATOM 2570 C CA . GLY A 1 334 ? -5.52 -31.062 -12.969 1 96.38 334 GLY A CA 1
ATOM 2571 C C . GLY A 1 334 ? -4.305 -31.547 -13.734 1 96.38 334 GLY A C 1
ATOM 2572 O O . GLY A 1 334 ? -3.178 -31.453 -13.25 1 96.38 334 GLY A O 1
ATOM 2573 N N . ARG A 1 335 ? -4.508 -32.094 -14.914 1 97.25 335 ARG A N 1
ATOM 2574 C CA . ARG A 1 335 ? -3.418 -32.594 -15.758 1 97.25 335 ARG A CA 1
ATOM 2575 C C . ARG A 1 335 ? -2.498 -31.438 -16.172 1 97.25 335 ARG A C 1
ATOM 2577 O O . ARG A 1 335 ? -1.283 -31.609 -16.266 1 97.25 335 ARG A O 1
ATOM 2584 N N . ALA A 1 336 ? -3.135 -30.297 -16.422 1 97.5 336 ALA A N 1
ATOM 2585 C CA . ALA A 1 336 ? -2.338 -29.141 -16.812 1 97.5 336 ALA A CA 1
ATOM 2586 C C . ALA A 1 336 ? -1.374 -28.734 -15.703 1 97.5 336 ALA A C 1
ATOM 2588 O O . ALA A 1 336 ? -0.22 -28.391 -15.969 1 97.5 336 ALA A O 1
ATOM 2589 N N . ARG A 1 337 ? -1.842 -28.75 -14.469 1 95.12 337 ARG A N 1
ATOM 2590 C CA . ARG A 1 337 ? -0.982 -28.469 -13.328 1 95.12 337 ARG A CA 1
ATOM 2591 C C . ARG A 1 337 ? 0.196 -29.422 -13.266 1 95.12 337 ARG A C 1
ATOM 2593 O O . ARG A 1 337 ? 1.341 -29.016 -13.086 1 95.12 337 ARG A O 1
ATOM 2600 N N . GLN A 1 338 ? -0.111 -30.688 -13.422 1 94.19 338 GLN A N 1
ATOM 2601 C CA . GLN A 1 338 ? 0.934 -31.703 -13.383 1 94.19 338 GLN A CA 1
ATOM 2602 C C . GLN A 1 338 ? 1.928 -31.516 -14.523 1 94.19 338 GLN A C 1
ATOM 2604 O O . GLN A 1 338 ? 3.139 -31.625 -14.328 1 94.19 338 GLN A O 1
ATOM 2609 N N . THR A 1 339 ? 1.38 -31.266 -15.633 1 96.75 339 THR A N 1
ATOM 2610 C CA . THR A 1 339 ? 2.23 -31.047 -16.797 1 96.75 339 THR A CA 1
ATOM 2611 C C . THR A 1 339 ? 3.172 -29.875 -16.578 1 96.75 339 THR A C 1
ATOM 2613 O O . THR A 1 339 ? 4.34 -29.922 -16.969 1 96.75 339 THR A O 1
ATOM 2616 N N . TYR A 1 340 ? 2.67 -28.828 -16 1 94.88 340 TYR A N 1
ATOM 2617 C CA . TYR A 1 340 ? 3.479 -27.641 -15.711 1 94.88 340 TYR A CA 1
ATOM 2618 C C . TYR A 1 340 ? 4.715 -28.031 -14.898 1 94.88 340 TYR A C 1
ATOM 2620 O O . TYR A 1 340 ? 5.828 -27.594 -15.219 1 94.88 340 TYR A O 1
ATOM 2628 N N . TRP A 1 341 ? 4.547 -28.875 -13.977 1 90.06 341 TRP A N 1
ATOM 2629 C CA . TRP A 1 341 ? 5.66 -29.297 -13.125 1 90.06 341 TRP A CA 1
ATOM 2630 C C . TRP A 1 341 ? 6.566 -30.266 -13.867 1 90.06 341 TRP A C 1
ATOM 2632 O O . TRP A 1 341 ? 7.789 -30.25 -13.695 1 90.06 341 TRP A O 1
ATOM 2642 N N . ASP A 1 342 ? 5.934 -31.125 -14.625 1 94.38 342 ASP A N 1
ATOM 2643 C CA . ASP A 1 342 ? 6.711 -32.094 -15.398 1 94.38 342 ASP A CA 1
ATOM 2644 C C . ASP A 1 342 ? 7.664 -31.375 -16.359 1 94.38 342 ASP A C 1
ATOM 2646 O O . ASP A 1 342 ? 8.758 -31.859 -16.625 1 94.38 342 ASP A O 1
ATOM 2650 N N . ILE A 1 343 ? 7.234 -30.25 -16.828 1 95.62 343 ILE A N 1
ATOM 2651 C CA . ILE A 1 343 ? 8.078 -29.469 -17.719 1 95.62 343 ILE A CA 1
ATOM 2652 C C . ILE A 1 343 ? 9.344 -29.031 -16.984 1 95.62 343 ILE A C 1
ATOM 2654 O O . ILE A 1 343 ? 10.453 -29.156 -17.516 1 95.62 343 ILE A O 1
ATOM 2658 N N . TYR A 1 344 ? 9.211 -28.547 -15.742 1 91.44 344 TYR A N 1
ATOM 2659 C CA . TYR A 1 344 ? 10.367 -28.156 -14.945 1 91.44 344 TYR A CA 1
ATOM 2660 C C . TYR A 1 344 ? 11.391 -29.281 -14.859 1 91.44 344 TYR A C 1
ATOM 2662 O O . TYR A 1 344 ? 12.594 -29.031 -14.828 1 91.44 344 TYR A O 1
ATOM 2670 N N . GLN A 1 345 ? 10.914 -30.5 -14.859 1 90.25 345 GLN A N 1
ATOM 2671 C CA . GLN A 1 345 ? 11.758 -31.672 -14.617 1 90.25 345 GLN A CA 1
ATOM 2672 C C . GLN A 1 345 ? 12.219 -32.281 -15.93 1 90.25 345 GLN A C 1
ATOM 2674 O O . GLN A 1 345 ? 12.773 -33.406 -15.938 1 90.25 345 GLN A O 1
ATOM 2679 N N . ASP A 1 346 ? 11.898 -31.641 -17 1 91.38 346 ASP A N 1
ATOM 2680 C CA . ASP A 1 346 ? 12.234 -32.125 -18.328 1 91.38 346 ASP A CA 1
ATOM 2681 C C . ASP A 1 346 ? 11.5 -33.438 -18.641 1 91.38 346 ASP A C 1
ATOM 2683 O O . ASP A 1 346 ? 12.055 -34.312 -19.297 1 91.38 346 ASP A O 1
ATOM 2687 N N . LYS A 1 347 ? 10.297 -33.625 -18.172 1 93.38 347 LYS A N 1
ATOM 2688 C CA . LYS A 1 347 ? 9.523 -34.844 -18.359 1 93.38 347 LYS A CA 1
ATOM 2689 C C . LYS A 1 347 ? 8.344 -34.625 -19.297 1 93.38 347 LYS A C 1
ATOM 2691 O O . LYS A 1 347 ? 7.582 -35.531 -19.578 1 93.38 347 LYS A O 1
ATOM 2696 N N . ALA A 1 348 ? 8.141 -33.438 -19.688 1 96.5 348 ALA A N 1
ATOM 2697 C CA . ALA A 1 348 ? 7.117 -33.062 -20.656 1 96.5 348 ALA A CA 1
ATOM 2698 C C . ALA A 1 348 ? 7.648 -32.031 -21.641 1 96.5 348 ALA A C 1
ATOM 2700 O O . ALA A 1 348 ? 8.547 -31.25 -21.297 1 96.5 348 ALA A O 1
ATOM 2701 N N . PRO A 1 349 ? 7.105 -32.062 -22.859 1 96.5 349 PRO A N 1
ATOM 2702 C CA . PRO A 1 349 ? 7.555 -31.047 -23.812 1 96.5 349 PRO A CA 1
ATOM 2703 C C . PRO A 1 349 ? 7.191 -29.625 -23.391 1 96.5 349 PRO A C 1
ATOM 2705 O O . PRO A 1 349 ? 6.16 -29.422 -22.734 1 96.5 349 PRO A O 1
ATOM 2708 N N . VAL A 1 350 ? 8.008 -28.672 -23.766 1 97.06 350 VAL A N 1
ATOM 2709 C CA . VAL A 1 350 ? 7.746 -27.25 -23.516 1 97.06 350 VAL A CA 1
ATOM 2710 C C . VAL A 1 350 ? 6.789 -26.703 -24.562 1 97.06 350 VAL A C 1
ATOM 2712 O O . VAL A 1 350 ? 7.102 -26.719 -25.766 1 97.06 350 VAL A O 1
ATOM 2715 N N . PRO A 1 351 ? 5.684 -26.25 -24.156 1 96.62 351 PRO A N 1
ATOM 2716 C CA . PRO A 1 351 ? 4.738 -25.719 -25.141 1 96.62 351 PRO A CA 1
ATOM 2717 C C . PRO A 1 351 ? 5.293 -24.516 -25.906 1 96.62 351 PRO A C 1
ATOM 2719 O O . PRO A 1 351 ? 6.23 -23.859 -25.453 1 96.62 351 PRO A O 1
ATOM 2722 N N . GLN A 1 352 ? 4.594 -24.266 -27.078 1 93.94 352 GLN A N 1
ATOM 2723 C CA . GLN A 1 352 ? 4.961 -23.094 -27.859 1 93.94 352 GLN A CA 1
ATOM 2724 C C . GLN A 1 352 ? 4.805 -21.812 -27.031 1 93.94 352 GLN A C 1
ATOM 2726 O O . GLN A 1 352 ? 3.818 -21.641 -26.312 1 93.94 352 GLN A O 1
ATOM 2731 N N . GLY A 1 353 ? 5.828 -20.953 -27.094 1 91.69 353 GLY A N 1
ATOM 2732 C CA . GLY A 1 353 ? 5.754 -19.672 -26.406 1 91.69 353 GLY A CA 1
ATOM 2733 C C . GLY A 1 353 ? 6.352 -19.719 -25.016 1 91.69 353 GLY A C 1
ATOM 2734 O O . GLY A 1 353 ? 6.496 -18.672 -24.375 1 91.69 353 GLY A O 1
ATOM 2735 N N . MET A 1 354 ? 6.648 -20.906 -24.516 1 95.81 354 MET A N 1
ATOM 2736 C CA . MET A 1 354 ? 7.305 -21.047 -23.234 1 95.81 354 MET A CA 1
ATOM 2737 C C . MET A 1 354 ? 8.781 -21.406 -23.406 1 95.81 354 MET A C 1
ATOM 2739 O O . MET A 1 354 ? 9.18 -21.922 -24.438 1 95.81 354 MET A O 1
ATOM 2743 N N . VAL A 1 355 ? 9.523 -21.047 -22.406 1 96.69 355 VAL A N 1
ATOM 2744 C CA . VAL A 1 355 ? 10.953 -21.312 -22.453 1 96.69 355 VAL A CA 1
ATOM 2745 C C . VAL A 1 355 ? 11.406 -21.953 -21.141 1 96.69 355 VAL A C 1
ATOM 2747 O O . VAL A 1 355 ? 11.156 -21.406 -20.062 1 96.69 355 VAL A O 1
ATOM 2750 N N . LEU A 1 356 ? 11.93 -23.094 -21.219 1 97.12 356 LEU A N 1
ATOM 2751 C CA . LEU A 1 356 ? 12.625 -23.719 -20.094 1 97.12 356 LEU A CA 1
ATOM 2752 C C . LEU A 1 356 ? 14.094 -23.328 -20.078 1 97.12 356 LEU A C 1
ATOM 2754 O O . LEU A 1 356 ? 14.844 -23.672 -21 1 97.12 356 LEU A O 1
ATOM 2758 N N . GLN A 1 357 ? 14.523 -22.594 -19.094 1 96.44 357 GLN A N 1
ATOM 2759 C CA . GLN A 1 357 ? 15.914 -22.172 -18.938 1 96.44 357 GLN A CA 1
ATOM 2760 C C . GLN A 1 357 ? 16.641 -23.047 -17.922 1 96.44 357 GLN A C 1
ATOM 2762 O O . GLN A 1 357 ? 16.109 -23.328 -16.859 1 96.44 357 GLN A O 1
ATOM 2767 N N . SER A 1 358 ? 17.797 -23.484 -18.312 1 95.69 358 SER A N 1
ATOM 2768 C CA . SER A 1 358 ? 18.594 -24.344 -17.453 1 95.69 358 SER A CA 1
ATOM 2769 C C . SER A 1 358 ? 19.984 -23.766 -17.219 1 95.69 358 SER A C 1
ATOM 2771 O O . SER A 1 358 ? 20.609 -23.25 -18.156 1 95.69 358 SER A O 1
ATOM 2773 N N . TYR A 1 359 ? 20.375 -23.812 -15.992 1 96.38 359 TYR A N 1
ATOM 2774 C CA . TYR A 1 359 ? 21.703 -23.312 -15.617 1 96.38 359 TYR A CA 1
ATOM 2775 C C . TYR A 1 359 ? 22.438 -24.344 -14.766 1 96.38 359 TYR A C 1
ATOM 2777 O O . TYR A 1 359 ? 21.844 -24.953 -13.867 1 96.38 359 TYR A O 1
ATOM 2785 N N . LEU A 1 360 ? 23.703 -24.453 -15.094 1 94.81 360 LEU A N 1
ATOM 2786 C CA . LEU A 1 360 ? 24.531 -25.266 -14.195 1 94.81 360 LEU A CA 1
ATOM 2787 C C . LEU A 1 360 ? 24.75 -24.547 -12.867 1 94.81 360 LEU A C 1
ATOM 2789 O O . LEU A 1 360 ? 24.953 -23.328 -12.836 1 94.81 360 LEU A O 1
ATOM 2793 N N . ILE A 1 361 ? 24.656 -25.359 -11.789 1 92.12 361 ILE A N 1
ATOM 2794 C CA . ILE A 1 361 ? 24.891 -24.766 -10.469 1 92.12 361 ILE A CA 1
ATOM 2795 C C . ILE A 1 361 ? 25.797 -25.672 -9.648 1 92.12 361 ILE A C 1
ATOM 2797 O O . ILE A 1 361 ? 25.719 -26.906 -9.75 1 92.12 361 ILE A O 1
ATOM 2801 N N . MET B 1 1 ? 9.781 18.516 2.006 1 33.97 1 MET B N 1
ATOM 2802 C CA . MET B 1 1 ? 9.664 17.328 2.844 1 33.97 1 MET B CA 1
ATOM 2803 C C . MET B 1 1 ? 10.602 17.406 4.043 1 33.97 1 MET B C 1
ATOM 2805 O O . MET B 1 1 ? 11.75 17.828 3.908 1 33.97 1 MET B O 1
ATOM 2809 N N . ALA B 1 2 ? 10.227 17.562 5.191 1 41.12 2 ALA B N 1
ATOM 2810 C CA . ALA B 1 2 ? 11.234 17.859 6.207 1 41.12 2 ALA B CA 1
ATOM 2811 C C . ALA B 1 2 ? 12.328 16.797 6.215 1 41.12 2 ALA B C 1
ATOM 2813 O O . ALA B 1 2 ? 12.047 15.609 6.422 1 41.12 2 ALA B O 1
ATOM 2814 N N . GLY B 1 3 ? 13.234 17.016 5.387 1 46.62 3 GLY B N 1
ATOM 2815 C CA . GLY B 1 3 ? 14.414 16.203 5.641 1 46.62 3 GLY B CA 1
ATOM 2816 C C . GLY B 1 3 ? 14.727 16.047 7.117 1 46.62 3 GLY B C 1
ATOM 2817 O O . GLY B 1 3 ? 14.297 16.859 7.938 1 46.62 3 GLY B O 1
ATOM 2818 N N . PHE B 1 4 ? 14.914 14.688 7.527 1 51.72 4 PHE B N 1
ATOM 2819 C CA . PHE B 1 4 ? 15.508 14.391 8.828 1 51.72 4 PHE B CA 1
ATOM 2820 C C . PHE B 1 4 ? 16.625 15.375 9.156 1 51.72 4 PHE B C 1
ATOM 2822 O O . PHE B 1 4 ? 17 15.523 10.32 1 51.72 4 PHE B O 1
ATOM 2829 N N . GLU B 1 5 ? 16.906 16.156 8.117 1 51.69 5 GLU B N 1
ATOM 2830 C CA . GLU B 1 5 ? 18.047 17.016 8.398 1 51.69 5 GLU B CA 1
ATOM 2831 C C . GLU B 1 5 ? 17.656 18.203 9.25 1 51.69 5 GLU B C 1
ATOM 2833 O O . GLU B 1 5 ? 16.594 18.812 9.039 1 51.69 5 GLU B O 1
ATOM 2838 N N . GLY B 1 6 ? 18.234 18.438 10.18 1 59.56 6 GLY B N 1
ATOM 2839 C CA . GLY B 1 6 ? 18.125 19.516 11.141 1 59.56 6 GLY B CA 1
ATOM 2840 C C . GLY B 1 6 ? 17.156 19.234 12.266 1 59.56 6 GLY B C 1
ATOM 2841 O O . GLY B 1 6 ? 16.953 20.062 13.148 1 59.56 6 GLY B O 1
ATOM 2842 N N . THR B 1 7 ? 16.5 18.062 12.008 1 78.19 7 THR B N 1
ATOM 2843 C CA . THR B 1 7 ? 15.594 17.625 13.062 1 78.19 7 THR B CA 1
ATOM 2844 C C . 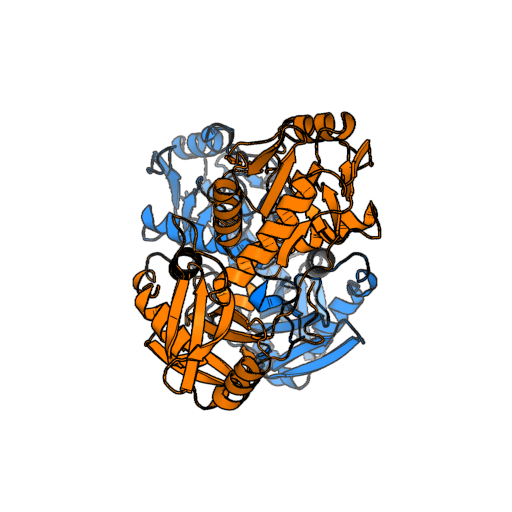THR B 1 7 ? 16.328 16.75 14.07 1 78.19 7 THR B C 1
ATOM 2846 O O . THR B 1 7 ? 17.141 15.898 13.695 1 78.19 7 THR B O 1
ATOM 2849 N N . LYS B 1 8 ? 16.234 17.109 15.289 1 87.31 8 LYS B N 1
ATOM 2850 C CA . LYS B 1 8 ? 16.828 16.281 16.344 1 87.31 8 LYS B CA 1
ATOM 2851 C C . LYS B 1 8 ? 15.883 15.156 16.75 1 87.31 8 LYS B C 1
ATOM 2853 O O . LYS B 1 8 ? 14.797 15.406 17.266 1 87.31 8 LYS B O 1
ATOM 2858 N N . TRP B 1 9 ? 16.344 13.953 16.531 1 92.31 9 TRP B N 1
ATOM 2859 C CA . TRP B 1 9 ? 15.57 12.781 16.938 1 92.31 9 TRP B CA 1
ATOM 2860 C C . TRP B 1 9 ? 15.961 12.328 18.328 1 92.31 9 TRP B C 1
ATOM 2862 O O . TRP B 1 9 ? 17.125 12.477 18.75 1 92.31 9 TRP B O 1
ATOM 2872 N N . ALA B 1 10 ? 14.906 11.797 19 1 95.56 10 ALA B N 1
ATOM 2873 C CA . ALA B 1 10 ? 15.25 11.07 20.219 1 95.56 10 ALA B CA 1
ATOM 2874 C C . ALA B 1 10 ? 16.125 9.852 19.906 1 95.56 10 ALA B C 1
ATOM 2876 O O . ALA B 1 10 ? 16.047 9.305 18.797 1 95.56 10 ALA B O 1
ATOM 2877 N N . ASP B 1 11 ? 16.859 9.398 20.922 1 96.38 11 ASP B N 1
ATOM 2878 C CA . ASP B 1 11 ? 17.812 8.312 20.719 1 96.38 11 ASP B CA 1
ATOM 2879 C C . ASP B 1 11 ? 17.141 6.949 20.859 1 96.38 11 ASP B C 1
ATOM 2881 O O . ASP B 1 11 ? 17.719 5.922 20.5 1 96.38 11 ASP B O 1
ATOM 2885 N N . PHE B 1 12 ? 15.953 7.027 21.438 1 98.12 12 PHE B N 1
ATOM 2886 C CA . PHE B 1 12 ? 15.266 5.77 21.688 1 98.12 12 PHE B CA 1
ATOM 2887 C C . PHE B 1 12 ? 13.859 5.793 21.094 1 98.12 12 PHE B C 1
ATOM 2889 O O . PHE B 1 12 ? 13.242 6.855 21 1 98.12 12 PHE B O 1
ATOM 2896 N N . GLN B 1 13 ? 13.422 4.656 20.672 1 98.38 13 GLN B N 1
ATOM 2897 C CA . GLN B 1 13 ? 12.023 4.414 20.344 1 98.38 13 GLN B CA 1
ATOM 2898 C C . GLN B 1 13 ? 11.383 3.459 21.344 1 98.38 13 GLN B C 1
ATOM 2900 O O . GLN B 1 13 ? 12.078 2.789 22.109 1 98.38 13 GLN B O 1
ATOM 2905 N N . SER B 1 14 ? 10.109 3.41 21.375 1 98.56 14 SER B N 1
ATOM 2906 C CA . SER B 1 14 ? 9.391 2.43 22.188 1 98.56 14 SER B CA 1
ATOM 2907 C C . SER B 1 14 ? 8.695 1.396 21.297 1 98.56 14 SER B C 1
ATOM 2909 O O . SER B 1 14 ? 8.352 1.68 20.156 1 98.56 14 SER B O 1
ATOM 2911 N N . ARG B 1 15 ? 8.531 0.195 21.797 1 98.44 15 ARG B N 1
ATOM 2912 C CA . ARG B 1 15 ? 7.789 -0.885 21.156 1 98.44 15 ARG B CA 1
ATOM 2913 C C . ARG B 1 15 ? 6.773 -1.495 22.125 1 98.44 15 ARG B C 1
ATOM 2915 O O . ARG B 1 15 ? 7.117 -1.859 23.25 1 98.44 15 ARG B O 1
ATOM 2922 N N . TYR B 1 16 ? 5.59 -1.548 21.719 1 98.5 16 TYR B N 1
ATOM 2923 C CA . TYR B 1 16 ? 4.508 -2.201 22.453 1 98.5 16 TYR B CA 1
ATOM 2924 C C . TYR B 1 16 ? 3.926 -3.354 21.641 1 98.5 16 TYR B C 1
ATOM 2926 O O . TYR B 1 16 ? 3.252 -3.137 20.625 1 98.5 16 TYR B O 1
ATOM 2934 N N . LEU B 1 17 ? 4.176 -4.625 22.031 1 97.94 17 LEU B N 1
ATOM 2935 C CA . LEU B 1 17 ? 3.551 -5.777 21.391 1 97.94 17 LEU B CA 1
ATOM 2936 C C . LEU B 1 17 ? 2.066 -5.848 21.734 1 97.94 17 LEU B C 1
ATOM 2938 O O . LEU B 1 17 ? 1.693 -5.801 22.906 1 97.94 17 LEU B O 1
ATOM 2942 N N . LEU B 1 18 ? 1.317 -5.902 20.672 1 97.56 18 LEU B N 1
ATOM 2943 C CA . LEU B 1 18 ? -0.121 -5.883 20.922 1 97.56 18 LEU B CA 1
ATOM 2944 C C . LEU B 1 18 ? -0.573 -7.16 21.625 1 97.56 18 LEU B C 1
ATOM 2946 O O . LEU B 1 18 ? -1.448 -7.121 22.484 1 97.56 18 LEU B O 1
ATOM 2950 N N . GLN B 1 19 ? 0.177 -8.234 21.062 1 92.56 19 GLN B N 1
ATOM 2951 C CA . GLN B 1 19 ? -0.066 -9.492 21.75 1 92.56 19 GLN B CA 1
ATOM 2952 C C . GLN B 1 19 ? 0.722 -9.562 23.062 1 92.56 19 GLN B C 1
ATOM 2954 O O . GLN B 1 19 ? 1.935 -9.344 23.062 1 92.56 19 GLN B O 1
ATOM 2959 N N . GLY B 1 20 ? 0.162 -9.664 24.203 1 91.94 20 GLY B N 1
ATOM 2960 C CA . GLY B 1 20 ? 0.817 -9.773 25.484 1 91.94 20 GLY B CA 1
ATOM 2961 C C . GLY B 1 20 ? 0.964 -8.438 26.188 1 91.94 20 GLY B C 1
ATOM 2962 O O . GLY B 1 20 ? 1.316 -8.391 27.375 1 91.94 20 GLY B O 1
ATOM 2963 N N . LYS B 1 21 ? 0.895 -7.348 25.422 1 93.56 21 LYS B N 1
ATOM 2964 C CA . LYS B 1 21 ? 0.913 -6.004 26 1 93.56 21 LYS B CA 1
ATOM 2965 C C . LYS B 1 21 ? 2.25 -5.715 26.672 1 93.56 21 LYS B C 1
ATOM 2967 O O . LYS B 1 21 ? 2.287 -5.25 27.812 1 93.56 21 LYS B O 1
ATOM 2972 N N . SER B 1 22 ? 3.287 -6.043 25.953 1 95.44 22 SER B N 1
ATOM 2973 C CA . SER B 1 22 ? 4.641 -5.863 26.484 1 95.44 22 SER B CA 1
ATOM 2974 C C . SER B 1 22 ? 5.293 -4.613 25.906 1 95.44 22 SER B C 1
ATOM 2976 O O . SER B 1 22 ? 5.293 -4.41 24.688 1 95.44 22 SER B O 1
ATOM 2978 N N . LEU B 1 23 ? 5.848 -3.844 26.828 1 96.5 23 LEU B N 1
ATOM 2979 C CA . LEU B 1 23 ? 6.488 -2.584 26.469 1 96.5 23 LEU B CA 1
ATOM 2980 C C . LEU B 1 23 ? 8.008 -2.697 26.578 1 96.5 23 LEU B C 1
ATOM 2982 O O . LEU B 1 23 ? 8.516 -3.314 27.516 1 96.5 23 LEU B O 1
ATOM 2986 N N . ALA B 1 24 ? 8.695 -2.096 25.625 1 97.62 24 ALA B N 1
ATOM 2987 C CA . ALA B 1 24 ? 10.148 -2.041 25.672 1 97.62 24 ALA B CA 1
ATOM 2988 C C . ALA B 1 24 ? 10.672 -0.739 25.062 1 97.62 24 ALA B C 1
ATOM 2990 O O . ALA B 1 24 ? 10.078 -0.2 24.125 1 97.62 24 ALA B O 1
ATOM 2991 N N . MET B 1 25 ? 11.75 -0.197 25.656 1 98.44 25 MET B N 1
ATOM 2992 C CA . MET B 1 25 ? 12.516 0.886 25.047 1 98.44 25 MET B CA 1
ATOM 2993 C C . MET B 1 25 ? 13.656 0.333 24.203 1 98.44 25 MET B C 1
ATOM 2995 O O . MET B 1 25 ? 14.398 -0.543 24.641 1 98.44 25 MET B O 1
ATOM 2999 N N . LEU B 1 26 ? 13.688 0.783 22.953 1 98.12 26 LEU B N 1
ATOM 3000 C CA . LEU B 1 26 ? 14.68 0.31 22 1 98.12 26 LEU B CA 1
ATOM 3001 C C . LEU B 1 26 ? 15.492 1.473 21.438 1 98.12 26 LEU B C 1
ATOM 3003 O O . LEU B 1 26 ? 15.016 2.609 21.406 1 98.12 26 LEU B O 1
ATOM 3007 N N . PRO B 1 27 ? 16.75 1.21 21.016 1 97.56 27 PRO B N 1
ATOM 3008 C CA . PRO B 1 27 ? 17.469 2.273 20.312 1 97.56 27 PRO B CA 1
ATOM 3009 C C . PRO B 1 27 ? 16.734 2.748 19.062 1 97.56 27 PRO B C 1
ATOM 3011 O O . PRO B 1 27 ? 16.094 1.949 18.375 1 97.56 27 PRO B O 1
ATOM 3014 N N . MET B 1 28 ? 16.922 4.02 18.719 1 95.81 28 MET B N 1
ATOM 3015 C CA . MET B 1 28 ? 16.281 4.605 17.547 1 95.81 28 MET B CA 1
ATOM 3016 C C . MET B 1 28 ? 16.641 3.816 16.281 1 95.81 28 MET B C 1
ATOM 3018 O O . MET B 1 28 ? 15.805 3.674 15.383 1 95.81 28 MET B O 1
ATOM 3022 N N . ALA B 1 29 ? 17.75 3.211 16.25 1 94.94 29 ALA B N 1
ATOM 3023 C CA . ALA B 1 29 ? 18.25 2.514 15.062 1 94.94 29 ALA B CA 1
ATOM 3024 C C . ALA B 1 29 ? 17.766 1.067 15.031 1 94.94 29 ALA B C 1
ATOM 3026 O O . ALA B 1 29 ? 18.172 0.285 14.172 1 94.94 29 ALA B O 1
ATOM 3027 N N . ASP B 1 30 ? 16.875 0.731 15.984 1 96.88 30 ASP B N 1
ATOM 3028 C CA . ASP B 1 30 ? 16.406 -0.65 16 1 96.88 30 ASP B CA 1
ATOM 3029 C C . ASP B 1 30 ? 15.812 -1.051 14.664 1 96.88 30 ASP B C 1
ATOM 3031 O O . ASP B 1 30 ? 15.516 -0.193 13.828 1 96.88 30 ASP B O 1
ATOM 3035 N N . LYS B 1 31 ? 15.75 -2.373 14.477 1 96.94 31 LYS B N 1
ATOM 3036 C CA . LYS B 1 31 ? 15.422 -2.936 13.172 1 96.94 31 LYS B CA 1
ATOM 3037 C C . LYS B 1 31 ? 14.273 -3.934 13.273 1 96.94 31 LYS B C 1
ATOM 3039 O O . LYS B 1 31 ? 13.859 -4.305 14.383 1 96.94 31 LYS B O 1
ATOM 3044 N N . VAL B 1 32 ? 13.625 -4.266 12.148 1 97.38 32 VAL B N 1
ATOM 3045 C CA . VAL B 1 32 ? 12.562 -5.258 12.039 1 97.38 32 VAL B CA 1
ATOM 3046 C C . VAL B 1 32 ? 12.938 -6.297 10.984 1 97.38 32 VAL B C 1
ATOM 3048 O O . VAL B 1 32 ? 13.766 -6.035 10.109 1 97.38 32 VAL B O 1
ATOM 3051 N N . PRO B 1 33 ? 12.32 -7.477 11.055 1 96 33 PRO B N 1
ATOM 3052 C CA . PRO B 1 33 ? 12.68 -8.516 10.086 1 96 33 PRO B CA 1
ATOM 3053 C C . PRO B 1 33 ? 12.484 -8.062 8.641 1 96 33 PRO B C 1
ATOM 3055 O O . PRO B 1 33 ? 11.477 -7.43 8.312 1 96 33 PRO B O 1
ATOM 3058 N N . ALA B 1 34 ? 13.508 -8.398 7.801 1 95.94 34 ALA B N 1
ATOM 3059 C CA . ALA B 1 34 ? 13.391 -8.062 6.383 1 95.94 34 ALA B CA 1
ATOM 3060 C C . ALA B 1 34 ? 12.289 -8.891 5.715 1 95.94 34 ALA B C 1
ATOM 3062 O O . ALA B 1 34 ? 11.594 -8.398 4.824 1 95.94 34 ALA B O 1
ATOM 3063 N N . VAL B 1 35 ? 12.211 -10.133 6.211 1 95.44 35 VAL B N 1
ATOM 3064 C CA . VAL B 1 35 ? 11.18 -11.047 5.711 1 95.44 35 VAL B CA 1
ATOM 3065 C C . VAL B 1 35 ? 9.961 -11 6.625 1 95.44 35 VAL B C 1
ATOM 3067 O O . VAL B 1 35 ? 9.797 -11.859 7.492 1 95.44 35 VAL B O 1
ATOM 3070 N N . SER B 1 36 ? 9.18 -10.008 6.457 1 95.62 36 SER B N 1
ATOM 3071 C CA . SER B 1 36 ? 7.973 -9.797 7.254 1 95.62 36 SER B CA 1
ATOM 3072 C C . SER B 1 36 ? 6.789 -9.414 6.375 1 95.62 36 SER B C 1
ATOM 3074 O O . SER B 1 36 ? 6.969 -9.016 5.219 1 95.62 36 SER B O 1
ATOM 3076 N N . ARG B 1 37 ? 5.633 -9.547 6.93 1 96.19 37 ARG B N 1
ATOM 3077 C CA . ARG B 1 37 ? 4.422 -9.18 6.203 1 96.19 37 ARG B CA 1
ATOM 3078 C C . ARG B 1 37 ? 4.379 -7.68 5.922 1 96.19 37 ARG B C 1
ATOM 3080 O O . ARG B 1 37 ? 3.824 -7.246 4.91 1 96.19 37 ARG B O 1
ATOM 3087 N N . SER B 1 38 ? 5.012 -6.863 6.781 1 97.44 38 SER B N 1
ATOM 3088 C CA . SER B 1 38 ? 5.102 -5.426 6.555 1 97.44 38 SER B CA 1
ATOM 3089 C C . SER B 1 38 ? 5.938 -5.105 5.32 1 97.44 38 SER B C 1
ATOM 3091 O O . SER B 1 38 ? 5.543 -4.281 4.492 1 97.44 38 SER B O 1
ATOM 3093 N N . ILE B 1 39 ? 7.016 -5.84 5.16 1 97.44 39 ILE B N 1
ATOM 3094 C CA . ILE B 1 39 ? 7.953 -5.566 4.078 1 97.44 39 ILE B CA 1
ATOM 3095 C C . ILE B 1 39 ? 7.449 -6.207 2.785 1 97.44 39 ILE B C 1
ATOM 3097 O O . ILE B 1 39 ? 7.523 -5.598 1.715 1 97.44 39 ILE B O 1
ATOM 3101 N N . HIS B 1 40 ? 6.84 -7.324 2.82 1 96.75 40 HIS B N 1
ATOM 3102 C CA . HIS B 1 40 ? 6.496 -8.07 1.612 1 96.75 40 HIS B CA 1
ATOM 3103 C C . HIS B 1 40 ? 5.117 -7.676 1.097 1 96.75 40 HIS B C 1
ATOM 3105 O O . HIS B 1 40 ? 4.867 -7.711 -0.111 1 96.75 40 HIS B O 1
ATOM 3111 N N . TYR B 1 41 ? 4.223 -7.262 2.041 1 96.31 41 TYR B N 1
ATOM 3112 C CA . TYR B 1 41 ? 2.836 -7.145 1.608 1 96.31 41 TYR B CA 1
ATOM 3113 C C . TYR B 1 41 ? 2.232 -5.824 2.066 1 96.31 41 TYR B C 1
ATOM 3115 O O . TYR B 1 41 ? 1.037 -5.582 1.882 1 96.31 41 TYR B O 1
ATOM 3123 N N . GLY B 1 42 ? 3.041 -4.941 2.654 1 96.31 42 GLY B N 1
ATOM 3124 C CA . GLY B 1 42 ? 2.523 -3.66 3.111 1 96.31 42 GLY B CA 1
ATOM 3125 C C . GLY B 1 42 ? 1.469 -3.795 4.195 1 96.31 42 GLY B C 1
ATOM 3126 O O . GLY B 1 42 ? 0.602 -2.93 4.336 1 96.31 42 GLY B O 1
ATOM 3127 N N . LEU B 1 43 ? 1.511 -4.91 4.988 1 96.81 43 LEU B N 1
ATOM 3128 C CA . LEU B 1 43 ? 0.531 -5.156 6.043 1 96.81 43 LEU B CA 1
ATOM 3129 C C . LEU B 1 43 ? 0.996 -4.566 7.367 1 96.81 43 LEU B C 1
ATOM 3131 O O . LEU B 1 43 ? 2.197 -4.5 7.637 1 96.81 43 LEU B O 1
ATOM 3135 N N . CYS B 1 44 ? 0.045 -4.145 8.164 1 97.62 44 CYS B N 1
ATOM 3136 C CA . CYS B 1 44 ? 0.314 -3.623 9.5 1 97.62 44 CYS B CA 1
ATOM 3137 C C . CYS B 1 44 ? 1.131 -2.338 9.43 1 97.62 44 CYS B C 1
ATOM 3139 O O . CYS B 1 44 ? 2.113 -2.184 10.156 1 97.62 44 CYS B O 1
ATOM 3141 N N . LEU B 1 45 ? 0.749 -1.422 8.484 1 97.88 45 LEU B N 1
ATOM 3142 C CA . LEU B 1 45 ? 1.438 -0.145 8.336 1 97.88 45 LEU B CA 1
ATOM 3143 C C . LEU B 1 45 ? 0.494 1.019 8.625 1 97.88 45 LEU B C 1
ATOM 3145 O O . LEU B 1 45 ? 0.266 1.867 7.758 1 97.88 45 LEU B O 1
ATOM 3149 N N . ALA B 1 46 ? -0.022 1.075 9.812 1 98.31 46 ALA B N 1
ATOM 3150 C CA . ALA B 1 46 ? -0.75 2.238 10.312 1 98.31 46 ALA B CA 1
ATOM 3151 C C . ALA B 1 46 ? 0.18 3.182 11.07 1 98.31 46 ALA B C 1
ATOM 3153 O O . ALA B 1 46 ? 1.112 2.738 11.742 1 98.31 46 ALA B O 1
ATOM 3154 N N . PHE B 1 47 ? -0.046 4.48 10.938 1 98.06 47 PHE B N 1
ATOM 3155 C CA . PHE B 1 47 ? 0.761 5.43 11.688 1 98.06 47 PHE B CA 1
ATOM 3156 C C . PHE B 1 47 ? -0.055 6.66 12.062 1 98.06 47 PHE B C 1
ATOM 3158 O O . PHE B 1 47 ? -1.196 6.812 11.617 1 98.06 47 PHE B O 1
ATOM 3165 N N . GLU B 1 48 ? 0.46 7.445 12.898 1 97.5 48 GLU B N 1
ATOM 3166 C CA . GLU B 1 48 ? -0.077 8.758 13.25 1 97.5 48 GLU B CA 1
ATOM 3167 C C . GLU B 1 48 ? 1.028 9.805 13.32 1 97.5 48 GLU B C 1
ATOM 3169 O O . GLU B 1 48 ? 2.213 9.469 13.312 1 97.5 48 GLU B O 1
ATOM 3174 N N . GLY B 1 49 ? 0.744 11.016 13.141 1 95.44 49 GLY B N 1
ATOM 3175 C CA . GLY B 1 49 ? 1.563 12.188 13.406 1 95.44 49 GLY B CA 1
ATOM 3176 C C . GLY B 1 49 ? 0.923 13.156 14.391 1 95.44 49 GLY B C 1
ATOM 3177 O O . GLY B 1 49 ? -0.156 13.688 14.125 1 95.44 49 GLY B O 1
ATOM 3178 N N . ILE B 1 50 ? 1.616 13.32 15.445 1 96.56 50 ILE B N 1
ATOM 3179 C CA . ILE B 1 50 ? 1.061 14.133 16.516 1 96.56 50 ILE B CA 1
ATOM 3180 C C . ILE B 1 50 ? 2.055 15.219 16.906 1 96.56 50 ILE B C 1
ATOM 3182 O O . ILE B 1 50 ? 3.201 14.93 17.266 1 96.56 50 ILE B O 1
ATOM 3186 N N . ARG B 1 51 ? 1.614 16.438 16.828 1 93.5 51 ARG B N 1
ATOM 3187 C CA . ARG B 1 51 ? 2.441 17.531 17.328 1 93.5 51 ARG B CA 1
ATOM 3188 C C . ARG B 1 51 ? 2.238 17.734 18.812 1 93.5 51 ARG B C 1
ATOM 3190 O O . ARG B 1 51 ? 1.152 17.484 19.344 1 93.5 51 ARG B O 1
ATOM 3197 N N . TYR B 1 52 ? 3.299 18.172 19.438 1 94.69 52 TYR B N 1
ATOM 3198 C CA . TYR B 1 52 ? 3.199 18.5 20.859 1 94.69 52 TYR B CA 1
ATOM 3199 C C . TYR B 1 52 ? 4.164 19.625 21.234 1 94.69 52 TYR B C 1
ATOM 3201 O O . TYR B 1 52 ? 5.012 20.016 20.422 1 94.69 52 TYR B O 1
ATOM 3209 N N . PHE B 1 53 ? 3.93 20.219 22.391 1 93.69 53 PHE B N 1
ATOM 3210 C CA . PHE B 1 53 ? 4.777 21.266 22.969 1 93.69 53 PHE B CA 1
ATOM 3211 C C . PHE B 1 53 ? 5.207 20.891 24.375 1 93.69 53 PHE B C 1
ATOM 3213 O O . PHE B 1 53 ? 4.41 20.375 25.156 1 93.69 53 PHE B O 1
ATOM 3220 N N . ILE B 1 54 ? 6.484 21.094 24.609 1 94.5 54 ILE B N 1
ATOM 3221 C CA . ILE B 1 54 ? 7.004 20.938 25.969 1 94.5 54 ILE B CA 1
ATOM 3222 C C . ILE B 1 54 ? 7.273 22.328 26.562 1 94.5 54 ILE B C 1
ATOM 3224 O O . ILE B 1 54 ? 7.988 23.141 25.984 1 94.5 54 ILE B O 1
ATOM 3228 N N . GLY B 1 55 ? 6.672 22.578 27.656 1 92 55 GLY B N 1
ATOM 3229 C CA . GLY B 1 55 ? 6.863 23.844 28.344 1 92 55 GLY B CA 1
ATOM 3230 C C . GLY B 1 55 ? 6.965 23.703 29.844 1 92 55 GLY B C 1
ATOM 3231 O O . GLY B 1 55 ? 6.844 22.594 30.375 1 92 55 GLY B O 1
ATOM 3232 N N . PRO B 1 56 ? 7.305 24.828 30.453 1 90.88 56 PRO B N 1
ATOM 3233 C CA . PRO B 1 56 ? 7.391 24.797 31.922 1 90.88 56 PRO B CA 1
ATOM 3234 C C . PRO B 1 56 ? 6.027 24.609 32.594 1 90.88 56 PRO B C 1
ATOM 3236 O O . PRO B 1 56 ? 5.016 25.094 32.062 1 90.88 56 PRO B O 1
ATOM 3239 N N . ALA B 1 57 ? 6.105 23.875 33.688 1 89.56 57 ALA B N 1
ATOM 3240 C CA . ALA B 1 57 ? 4.918 23.719 34.531 1 89.56 57 ALA B CA 1
ATOM 3241 C C . ALA B 1 57 ? 4.988 24.594 35.75 1 89.56 57 ALA B C 1
ATOM 3243 O O . ALA B 1 57 ? 6.043 25.141 36.094 1 89.56 57 ALA B O 1
ATOM 3244 N N . GLU B 1 58 ? 3.852 24.688 36.406 1 87.12 58 GLU B N 1
ATOM 3245 C CA . GLU B 1 58 ? 3.74 25.562 37.562 1 87.12 58 GLU B CA 1
ATOM 3246 C C . GLU B 1 58 ? 4.664 25.109 38.688 1 87.12 58 GLU B C 1
ATOM 3248 O O . GLU B 1 58 ? 5.195 25.938 39.438 1 87.12 58 GLU B O 1
ATOM 3253 N N . ASP B 1 59 ? 4.859 23.891 38.75 1 90.06 59 ASP B N 1
ATOM 3254 C CA . ASP B 1 59 ? 5.629 23.359 39.875 1 90.06 59 ASP B CA 1
ATOM 3255 C C . ASP B 1 59 ? 7.117 23.297 39.562 1 90.06 59 ASP B C 1
ATOM 3257 O O . ASP B 1 59 ? 7.906 22.734 40.312 1 90.06 59 ASP B O 1
ATOM 3261 N N . GLY B 1 60 ? 7.523 23.844 38.469 1 87.12 60 GLY B N 1
ATOM 3262 C CA . GLY B 1 60 ? 8.922 23.859 38.062 1 87.12 60 GLY B CA 1
ATOM 3263 C C . GLY B 1 60 ? 9.32 22.719 37.156 1 87.12 60 GLY B C 1
ATOM 3264 O O . GLY B 1 60 ? 10.391 22.734 36.562 1 87.12 60 GLY B O 1
ATOM 3265 N N . SER B 1 61 ? 8.43 21.781 37.094 1 90.81 61 SER B N 1
ATOM 3266 C CA . SER B 1 61 ? 8.68 20.672 36.188 1 90.81 61 SER B CA 1
ATOM 3267 C C . SER B 1 61 ? 8.289 21.047 34.75 1 90.81 61 SER B C 1
ATOM 3269 O O . SER B 1 61 ? 8.227 22.219 34.406 1 90.81 61 SER B O 1
ATOM 3271 N N . LEU B 1 62 ? 8.266 20.062 33.875 1 93.81 62 LEU B N 1
ATOM 3272 C CA . LEU B 1 62 ? 7.844 20.281 32.469 1 93.81 62 LEU B CA 1
ATOM 3273 C C . LEU B 1 62 ? 6.48 19.656 32.219 1 93.81 62 LEU B C 1
ATOM 3275 O O . LEU B 1 62 ? 6.078 18.719 32.938 1 93.81 62 LEU B O 1
ATOM 3279 N N . HIS B 1 63 ? 5.785 20.234 31.406 1 94.56 63 HIS B N 1
ATOM 3280 C CA . HIS B 1 63 ? 4.559 19.609 30.906 1 94.56 63 HIS B CA 1
ATOM 3281 C C . HIS B 1 63 ? 4.602 19.453 29.391 1 94.56 63 HIS B C 1
ATOM 3283 O O . HIS B 1 63 ? 5.363 20.125 28.703 1 94.56 63 HIS B O 1
ATOM 3289 N N . VAL B 1 64 ? 3.922 18.453 28.953 1 96.12 64 VAL B N 1
ATOM 3290 C CA . VAL B 1 64 ? 3.695 18.266 27.531 1 96.12 64 VAL B CA 1
ATOM 3291 C C . VAL B 1 64 ? 2.244 18.594 27.188 1 96.12 64 VAL B C 1
ATOM 3293 O O . VAL B 1 64 ? 1.33 18.25 27.938 1 96.12 64 VAL B O 1
ATOM 3296 N N . GLN B 1 65 ? 2.021 19.328 26.109 1 95.88 65 GLN B N 1
ATOM 3297 C CA . GLN B 1 65 ? 0.685 19.703 25.656 1 95.88 65 GLN B CA 1
ATOM 3298 C C . GLN B 1 65 ? 0.382 19.156 24.281 1 95.88 65 GLN B C 1
ATOM 3300 O O . GLN B 1 65 ? 1.249 19.141 23.391 1 95.88 65 GLN B O 1
ATOM 3305 N N . PHE B 1 66 ? -0.769 18.609 24.156 1 96.56 66 PHE B N 1
ATOM 3306 C CA . PHE B 1 66 ? -1.32 18.125 22.906 1 96.56 66 PHE B CA 1
ATOM 3307 C C . PHE B 1 66 ? -2.615 18.844 22.562 1 96.56 66 PHE B C 1
ATOM 3309 O O . PHE B 1 66 ? -3.414 19.156 23.453 1 96.56 66 PHE B O 1
ATOM 3316 N N . LEU B 1 67 ? -2.793 19.172 21.344 1 96 67 LEU B N 1
ATOM 3317 C CA . LEU B 1 67 ? -4.066 19.719 20.875 1 96 67 LEU B CA 1
ATOM 3318 C C . LEU B 1 67 ? -4.895 18.641 20.188 1 96 67 LEU B C 1
ATOM 3320 O O . LEU B 1 67 ? -4.508 18.125 19.141 1 96 67 LEU B O 1
ATOM 3324 N N . ASN B 1 68 ? -6.086 18.266 20.75 1 97 68 ASN B N 1
ATOM 3325 C CA . ASN B 1 68 ? -7.023 17.266 20.234 1 97 68 ASN B CA 1
ATOM 3326 C C . ASN B 1 68 ? -6.391 15.883 20.156 1 97 68 ASN B C 1
ATOM 3328 O O . ASN B 1 68 ? -6.621 15.133 19.203 1 97 68 ASN B O 1
ATOM 3332 N N . LEU B 1 69 ? -5.566 15.539 21.141 1 97.75 69 LEU B N 1
ATOM 3333 C CA . LEU B 1 69 ? -4.891 14.25 21.172 1 97.75 69 LEU B CA 1
ATOM 3334 C C . LEU B 1 69 ? -5.883 13.109 20.984 1 97.75 69 LEU B C 1
ATOM 3336 O O . LEU B 1 69 ? -5.617 12.164 20.234 1 97.75 69 LEU B O 1
ATOM 3340 N N . HIS B 1 70 ? -7.035 13.219 21.641 1 97.75 70 HIS B N 1
ATOM 3341 C CA . HIS B 1 70 ? -8.039 12.156 21.562 1 97.75 70 HIS B CA 1
ATOM 3342 C C . HIS B 1 70 ? -8.461 11.891 20.125 1 97.75 70 HIS B C 1
ATOM 3344 O O . HIS B 1 70 ? -8.711 10.742 19.75 1 97.75 70 HIS B O 1
ATOM 3350 N N . LYS B 1 71 ? -8.523 12.938 19.297 1 97.62 71 LYS B N 1
ATOM 3351 C CA . LYS B 1 71 ? -8.898 12.758 17.906 1 97.62 71 LYS B CA 1
ATOM 3352 C C . LYS B 1 71 ? -7.809 12.008 17.125 1 97.62 71 LYS B C 1
ATOM 3354 O O . LYS B 1 71 ? -8.109 11.172 16.281 1 97.62 71 LYS B O 1
ATOM 3359 N N . ASN B 1 72 ? -6.539 12.352 17.422 1 98.19 72 ASN B N 1
ATOM 3360 C CA . ASN B 1 72 ? -5.441 11.586 16.828 1 98.19 72 ASN B CA 1
ATOM 3361 C C . ASN B 1 72 ? -5.512 10.117 17.219 1 98.19 72 ASN B C 1
ATOM 3363 O O . ASN B 1 72 ? -5.332 9.242 16.359 1 98.19 72 ASN B O 1
ATOM 3367 N N . LEU B 1 73 ? -5.773 9.891 18.453 1 98.62 73 LEU B N 1
ATOM 3368 C CA . LEU B 1 73 ? -5.801 8.523 18.969 1 98.62 73 LEU B CA 1
ATOM 3369 C C . LEU B 1 73 ? -6.961 7.738 18.359 1 98.62 73 LEU B C 1
ATOM 3371 O O . LEU B 1 73 ? -6.816 6.562 18.016 1 98.62 73 LEU B O 1
ATOM 3375 N N . GLN B 1 74 ? -8.086 8.375 18.219 1 98.31 74 GLN B N 1
ATOM 3376 C CA . GLN B 1 74 ? -9.234 7.738 17.578 1 98.31 74 GLN B CA 1
ATOM 3377 C C . GLN B 1 74 ? -8.93 7.379 16.125 1 98.31 74 GLN B C 1
ATOM 3379 O O . GLN B 1 74 ? -9.273 6.293 15.664 1 98.31 74 GLN B O 1
ATOM 3384 N N . ARG B 1 75 ? -8.352 8.281 15.445 1 97.69 75 ARG B N 1
ATOM 3385 C CA . ARG B 1 75 ? -7.984 8.031 14.055 1 97.69 75 ARG B CA 1
ATOM 3386 C C . ARG B 1 75 ? -6.957 6.906 13.953 1 97.69 75 ARG B C 1
ATOM 3388 O O . ARG B 1 75 ? -7.031 6.07 13.055 1 97.69 75 ARG B O 1
ATOM 3395 N N . PHE B 1 76 ? -6.008 6.875 14.875 1 98.69 76 PHE B N 1
ATOM 3396 C CA . PHE B 1 76 ? -5.016 5.809 14.898 1 98.69 76 PHE B CA 1
ATOM 3397 C C . PHE B 1 76 ? -5.68 4.457 15.141 1 98.69 76 PHE B C 1
ATOM 3399 O O . PHE B 1 76 ? -5.379 3.482 14.445 1 98.69 76 PHE B O 1
ATOM 3406 N N . ARG B 1 77 ? -6.586 4.449 16.062 1 98.44 77 ARG B N 1
ATOM 3407 C CA . ARG B 1 77 ? -7.32 3.23 16.375 1 98.44 77 ARG B CA 1
ATOM 3408 C C . ARG B 1 77 ? -8.07 2.711 15.164 1 98.44 77 ARG B C 1
ATOM 3410 O O . ARG B 1 77 ? -8.07 1.507 14.891 1 98.44 77 ARG B O 1
ATOM 3417 N N . ARG B 1 78 ? -8.688 3.613 14.461 1 96.94 78 ARG B N 1
ATOM 3418 C CA . ARG B 1 78 ? -9.414 3.215 13.266 1 96.94 78 ARG B CA 1
ATOM 3419 C C . ARG B 1 78 ? -8.484 2.596 12.227 1 96.94 78 ARG B C 1
ATOM 3421 O O . ARG B 1 78 ? -8.828 1.599 11.594 1 96.94 78 ARG B O 1
ATOM 3428 N N . SER B 1 79 ? -7.336 3.182 12.086 1 97.5 79 SER B N 1
ATOM 3429 C CA . SER B 1 79 ? -6.355 2.682 11.125 1 97.5 79 SER B CA 1
ATOM 3430 C C . SER B 1 79 ? -5.805 1.326 11.555 1 97.5 79 SER B C 1
ATOM 3432 O O . SER B 1 79 ? -5.664 0.418 10.734 1 97.5 79 SER B O 1
ATOM 3434 N N . ILE B 1 80 ? -5.508 1.182 12.859 1 98.38 80 ILE B N 1
ATOM 3435 C CA . ILE B 1 80 ? -5.027 -0.09 13.391 1 98.38 80 ILE B CA 1
ATOM 3436 C C . ILE B 1 80 ? -6.086 -1.17 13.188 1 98.38 80 ILE B C 1
ATOM 3438 O O . ILE B 1 80 ? -5.777 -2.273 12.727 1 98.38 80 ILE B O 1
ATOM 3442 N N . SER B 1 81 ? -7.316 -0.827 13.508 1 97.56 81 SER B N 1
ATOM 3443 C CA . SER B 1 81 ? -8.422 -1.773 13.391 1 97.56 81 SER B CA 1
ATOM 3444 C C . SER B 1 81 ? -8.531 -2.312 11.969 1 97.56 81 SER B C 1
ATOM 3446 O O . SER B 1 81 ? -8.75 -3.51 11.766 1 97.56 81 SER B O 1
ATOM 3448 N N . PHE B 1 82 ? -8.352 -1.479 10.992 1 95.56 82 PHE B N 1
ATOM 3449 C CA . PHE B 1 82 ? -8.453 -1.882 9.594 1 95.56 82 PHE B CA 1
ATOM 3450 C C . PHE B 1 82 ? -7.32 -2.834 9.219 1 95.56 82 PHE B C 1
ATOM 3452 O O . PHE B 1 82 ? -7.496 -3.717 8.375 1 95.56 82 PHE B O 1
ATOM 3459 N N . ASN B 1 83 ? -6.195 -2.74 9.883 1 95.75 83 ASN B N 1
ATOM 3460 C CA . ASN B 1 83 ? -5.016 -3.543 9.578 1 95.75 83 ASN B CA 1
ATOM 3461 C C . ASN B 1 83 ? -5.047 -4.883 10.305 1 95.75 83 ASN B C 1
ATOM 3463 O O . ASN B 1 83 ? -4.086 -5.652 10.242 1 95.75 83 ASN B O 1
ATOM 3467 N N . LEU B 1 84 ? -6.117 -5.09 11.016 1 96.69 84 LEU B N 1
ATOM 3468 C CA . LEU B 1 84 ? -6.277 -6.348 11.742 1 96.69 84 LEU B CA 1
ATOM 3469 C C . LEU B 1 84 ? -7.547 -7.07 11.305 1 96.69 84 LEU B C 1
ATOM 3471 O O . LEU B 1 84 ? -8.531 -6.43 10.914 1 96.69 84 LEU B O 1
ATOM 3475 N N . GLY B 1 85 ? -7.492 -8.391 11.344 1 95.06 85 GLY B N 1
ATOM 3476 C CA . GLY B 1 85 ? -8.664 -9.18 10.992 1 95.06 85 GLY B CA 1
ATOM 3477 C C . GLY B 1 85 ? -9.711 -9.211 12.094 1 95.06 85 GLY B C 1
ATOM 3478 O O . GLY B 1 85 ? -9.453 -8.758 13.211 1 95.06 85 GLY B O 1
ATOM 3479 N N . ALA B 1 86 ? -10.852 -9.758 11.734 1 95 86 ALA B N 1
ATOM 3480 C CA . ALA B 1 86 ? -11.969 -9.844 12.68 1 95 86 ALA B CA 1
ATOM 3481 C C . ALA B 1 86 ? -11.547 -10.547 13.961 1 95 86 ALA B C 1
ATOM 3483 O O . ALA B 1 86 ? -11.898 -10.109 15.062 1 95 86 ALA B O 1
ATOM 3484 N N . ALA B 1 87 ? -10.75 -11.539 13.836 1 93.69 87 ALA B N 1
ATOM 3485 C CA . ALA B 1 87 ? -10.352 -12.367 14.969 1 93.69 87 ALA B CA 1
ATOM 3486 C C . ALA B 1 87 ? -9.359 -11.625 15.867 1 93.69 87 ALA B C 1
ATOM 3488 O O . ALA B 1 87 ? -9.102 -12.047 17 1 93.69 87 ALA B O 1
ATOM 3489 N N . GLN B 1 88 ? -8.789 -10.594 15.359 1 96.31 88 GLN B N 1
ATOM 3490 C CA . GLN B 1 88 ? -7.738 -9.898 16.094 1 96.31 88 GLN B CA 1
ATOM 3491 C C . GLN B 1 88 ? -8.219 -8.531 16.578 1 96.31 88 GLN B C 1
ATOM 3493 O O . GLN B 1 88 ? -7.441 -7.75 17.125 1 96.31 88 GLN B O 1
ATOM 3498 N N . GLN B 1 89 ? -9.516 -8.266 16.469 1 97.38 89 GLN B N 1
ATOM 3499 C CA . GLN B 1 89 ? -10.039 -6.938 16.781 1 97.38 89 GLN B CA 1
ATOM 3500 C C . GLN B 1 89 ? -9.859 -6.617 18.266 1 97.38 89 GLN B C 1
ATOM 3502 O O . GLN B 1 89 ? -9.742 -5.449 18.641 1 97.38 89 GLN B O 1
ATOM 3507 N N . PHE B 1 90 ? -9.75 -7.645 19.062 1 97.06 90 PHE B N 1
ATOM 3508 C CA . PHE B 1 90 ? -9.578 -7.453 20.484 1 97.06 90 PHE B CA 1
ATOM 3509 C C . PHE B 1 90 ? -8.195 -6.895 20.812 1 97.06 90 PHE B C 1
ATOM 3511 O O . PHE B 1 90 ? -7.961 -6.398 21.906 1 97.06 90 PHE B O 1
ATOM 3518 N N . LEU B 1 91 ? -7.289 -6.949 19.875 1 97.69 91 LEU B N 1
ATOM 3519 C CA . LEU B 1 91 ? -5.93 -6.461 20.078 1 97.69 91 LEU B CA 1
ATOM 3520 C C . LEU B 1 91 ? -5.863 -4.949 19.891 1 97.69 91 LEU B C 1
ATOM 3522 O O . LEU B 1 91 ? -4.867 -4.32 20.266 1 97.69 91 LEU B O 1
ATOM 3526 N N . VAL B 1 92 ? -6.859 -4.273 19.281 1 98.25 92 VAL B N 1
ATOM 3527 C CA . VAL B 1 92 ? -6.852 -2.832 19.062 1 98.25 92 VAL B CA 1
ATOM 3528 C C . VAL B 1 92 ? -6.852 -2.1 20.406 1 98.25 92 VAL B C 1
ATOM 3530 O O . VAL B 1 92 ? -7.785 -2.236 21.188 1 98.25 92 VAL B O 1
ATOM 3533 N N . PRO B 1 93 ? -5.82 -1.331 20.609 1 98.06 93 PRO B N 1
ATOM 3534 C CA . PRO B 1 93 ? -5.762 -0.65 21.906 1 98.06 93 PRO B CA 1
ATOM 3535 C C . PRO B 1 93 ? -6.859 0.401 22.078 1 98.06 93 PRO B C 1
ATOM 3537 O O . PRO B 1 93 ? -7.281 1.016 21.094 1 98.06 93 PRO B O 1
ATOM 3540 N N . SER B 1 94 ? -7.324 0.562 23.297 1 97.75 94 SER B N 1
ATOM 3541 C CA . SER B 1 94 ? -8.234 1.665 23.594 1 97.75 94 SER B CA 1
ATOM 3542 C C . SER B 1 94 ? -7.508 3.006 23.531 1 97.75 94 SER B C 1
ATOM 3544 O O . SER B 1 94 ? -6.281 3.053 23.453 1 97.75 94 SER B O 1
ATOM 3546 N N . GLU B 1 95 ? -8.305 4.086 23.5 1 98 95 GLU B N 1
ATOM 3547 C CA . GLU B 1 95 ? -7.711 5.422 23.547 1 98 95 GLU B CA 1
ATOM 3548 C C . GLU B 1 95 ? -6.863 5.602 24.797 1 98 95 GLU B C 1
ATOM 3550 O O . GLU B 1 95 ? -5.781 6.195 24.734 1 98 95 GLU B O 1
ATOM 3555 N N . GLU B 1 96 ? -7.336 5.074 25.922 1 97.69 96 GLU B N 1
ATOM 3556 C CA . GLU B 1 96 ? -6.625 5.172 27.188 1 97.69 96 GLU B CA 1
ATOM 3557 C C . GLU B 1 96 ? -5.281 4.445 27.125 1 97.69 96 GLU B C 1
ATOM 3559 O O . GLU B 1 96 ? -4.281 4.941 27.641 1 97.69 96 GLU B O 1
ATOM 3564 N N . GLU B 1 97 ? -5.277 3.289 26.531 1 97.56 97 GLU B N 1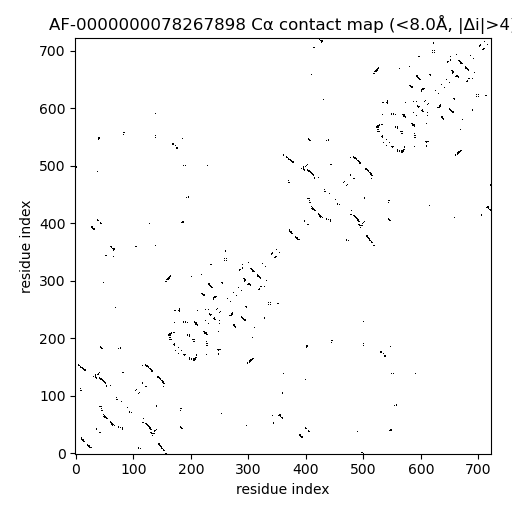
ATOM 3565 C CA . GLU B 1 97 ? -4.043 2.527 26.391 1 97.56 97 GLU B CA 1
ATOM 3566 C C . GLU B 1 97 ? -3.031 3.279 25.531 1 97.56 97 GLU B C 1
ATOM 3568 O O . GLU B 1 97 ? -1.846 3.334 25.859 1 97.56 97 GLU B O 1
ATOM 3573 N N . LEU B 1 98 ? -3.51 3.836 24.453 1 98.56 98 LEU B N 1
ATOM 3574 C CA . LEU B 1 98 ? -2.629 4.59 23.562 1 98.56 98 LEU B CA 1
ATOM 3575 C C . LEU B 1 98 ? -2.061 5.812 24.266 1 98.56 98 LEU B C 1
ATOM 3577 O O . LEU B 1 98 ? -0.871 6.109 24.141 1 98.56 98 LEU B O 1
ATOM 3581 N N . GLU B 1 99 ? -2.938 6.523 24.953 1 98.25 99 GLU B N 1
ATOM 3582 C CA . GLU B 1 99 ? -2.492 7.672 25.75 1 98.25 99 GLU B CA 1
ATOM 3583 C C . GLU B 1 99 ? -1.431 7.266 26.766 1 98.25 99 GLU B C 1
ATOM 3585 O O . GLU B 1 99 ? -0.423 7.961 26.922 1 98.25 99 GLU B O 1
ATOM 3590 N N . ALA B 1 100 ? -1.663 6.148 27.422 1 97.69 100 ALA B N 1
ATOM 3591 C CA . ALA B 1 100 ? -0.708 5.645 28.406 1 97.69 100 ALA B CA 1
ATOM 3592 C C . ALA B 1 100 ? 0.629 5.309 27.75 1 97.69 100 ALA B C 1
ATOM 3594 O O . ALA B 1 100 ? 1.689 5.559 28.328 1 97.69 100 ALA B O 1
ATOM 3595 N N . MET B 1 101 ? 0.625 4.746 26.578 1 98 101 MET B N 1
ATOM 3596 C CA . MET B 1 101 ? 1.844 4.418 25.844 1 98 101 MET B CA 1
ATOM 3597 C C . MET B 1 101 ? 2.639 5.676 25.516 1 98 101 MET B C 1
ATOM 3599 O O . MET B 1 101 ? 3.863 5.695 25.641 1 98 101 MET B O 1
ATOM 3603 N N . ILE B 1 102 ? 1.897 6.676 25.078 1 98.44 102 ILE B N 1
ATOM 3604 C CA . ILE B 1 102 ? 2.533 7.941 24.719 1 98.44 102 ILE B CA 1
ATOM 3605 C C . ILE B 1 102 ? 3.217 8.531 25.953 1 98.44 102 ILE B C 1
ATOM 3607 O O . ILE B 1 102 ? 4.387 8.922 25.891 1 98.44 102 ILE B O 1
ATOM 3611 N N . LEU B 1 103 ? 2.516 8.586 27.031 1 98.12 103 LEU B N 1
ATOM 3612 C CA . LEU B 1 103 ? 3.057 9.18 28.25 1 98.12 103 LEU B CA 1
ATOM 3613 C C . LEU B 1 103 ? 4.215 8.352 28.797 1 98.12 103 LEU B C 1
ATOM 3615 O O . LEU B 1 103 ? 5.207 8.898 29.281 1 98.12 103 LEU B O 1
ATOM 3619 N N . HIS B 1 104 ? 4.07 7.016 28.719 1 98.12 104 HIS B N 1
ATOM 3620 C CA . HIS B 1 104 ? 5.18 6.156 29.125 1 98.12 104 HIS B CA 1
ATOM 3621 C C . HIS B 1 104 ? 6.434 6.453 28.312 1 98.12 104 HIS B C 1
ATOM 3623 O O . HIS B 1 104 ? 7.535 6.52 28.859 1 98.12 104 HIS B O 1
ATOM 3629 N N . TYR B 1 105 ? 6.281 6.617 27.078 1 98.62 105 TYR B N 1
ATOM 3630 C CA . TYR B 1 105 ? 7.398 6.902 26.188 1 98.62 105 TYR B CA 1
ATOM 3631 C C . TYR B 1 105 ? 8.039 8.242 26.531 1 98.62 105 TYR B C 1
ATOM 3633 O O . TYR B 1 105 ? 9.25 8.32 26.766 1 98.62 105 TYR B O 1
ATOM 3641 N N . LEU B 1 106 ? 7.223 9.305 26.641 1 97.62 106 LEU B N 1
ATOM 3642 C CA . LEU B 1 106 ? 7.727 10.664 26.828 1 97.62 106 LEU B CA 1
ATOM 3643 C C . LEU B 1 106 ? 8.281 10.844 28.234 1 97.62 106 LEU B C 1
ATOM 3645 O O . LEU B 1 106 ? 9.109 11.727 28.469 1 97.62 106 LEU B O 1
ATOM 3649 N N . ARG B 1 107 ? 7.828 9.984 29.203 1 97.44 107 ARG B N 1
ATOM 3650 C CA . ARG B 1 107 ? 8.281 10.078 30.578 1 97.44 107 ARG B CA 1
ATOM 3651 C C . ARG B 1 107 ? 9.461 9.148 30.844 1 97.44 107 ARG B C 1
ATOM 3653 O O . ARG B 1 107 ? 10.008 9.117 31.938 1 97.44 107 ARG B O 1
ATOM 3660 N N . SER B 1 108 ? 9.867 8.375 29.828 1 98.06 108 SER B N 1
ATOM 3661 C CA . SER B 1 108 ? 10.922 7.391 30.031 1 98.06 108 SER B CA 1
ATOM 3662 C C . SER B 1 108 ? 12.25 8.062 30.375 1 98.06 108 SER B C 1
ATOM 3664 O O . SER B 1 108 ? 12.57 9.125 29.828 1 98.06 108 SER B O 1
ATOM 3666 N N . PRO B 1 109 ? 13.047 7.379 31.219 1 97.75 109 PRO B N 1
ATOM 3667 C CA . PRO B 1 109 ? 14.383 7.91 31.516 1 97.75 109 PRO B CA 1
ATOM 3668 C C . PRO B 1 109 ? 15.25 8.031 30.266 1 97.75 109 PRO B C 1
ATOM 3670 O O . PRO B 1 109 ? 16.094 8.93 30.172 1 97.75 109 PRO B O 1
ATOM 3673 N N . GLU B 1 110 ? 15.023 7.215 29.312 1 97.81 110 GLU B N 1
ATOM 3674 C CA . GLU B 1 110 ? 15.805 7.215 28.078 1 97.81 110 GLU B CA 1
ATOM 3675 C C . GLU B 1 110 ? 15.57 8.492 27.266 1 97.81 110 GLU B C 1
ATOM 3677 O O . GLU B 1 110 ? 16.422 8.891 26.469 1 97.81 110 GLU B O 1
ATOM 3682 N N . LEU B 1 111 ? 14.43 9.211 27.547 1 97.69 111 LEU B N 1
ATOM 3683 C CA . LEU B 1 111 ? 14.102 10.414 26.781 1 97.69 111 LEU B CA 1
ATOM 3684 C C . LEU B 1 111 ? 14.344 11.672 27.609 1 97.69 111 LEU B C 1
ATOM 3686 O O . LEU B 1 111 ? 14.094 12.781 27.141 1 97.69 111 LEU B O 1
ATOM 3690 N N . ALA B 1 112 ? 14.844 11.547 28.781 1 96.69 112 ALA B N 1
ATOM 3691 C CA . ALA B 1 112 ? 14.961 12.664 29.719 1 96.69 112 ALA B CA 1
ATOM 3692 C C . ALA B 1 112 ? 15.766 13.812 29.109 1 96.69 112 ALA B C 1
ATOM 3694 O O . ALA B 1 112 ? 15.352 14.969 29.156 1 96.69 112 ALA B O 1
ATOM 3695 N N . GLU B 1 113 ? 16.875 13.484 28.547 1 95.88 113 GLU B N 1
ATOM 3696 C CA . GLU B 1 113 ? 17.719 14.516 27.953 1 95.88 113 GLU B CA 1
ATOM 3697 C C . GLU B 1 113 ? 17.016 15.203 26.797 1 95.88 113 GLU B C 1
ATOM 3699 O O . GLU B 1 113 ? 17.109 16.422 26.641 1 95.88 113 GLU B O 1
ATOM 3704 N N . PHE B 1 114 ? 16.375 14.453 26 1 95.62 114 PHE B N 1
ATOM 3705 C CA . PHE B 1 114 ? 15.633 15 24.859 1 95.62 114 PHE B CA 1
ATOM 3706 C C . PHE B 1 114 ? 14.508 15.914 25.328 1 95.62 114 PHE B C 1
ATOM 3708 O O . PHE B 1 114 ? 14.328 17 24.781 1 95.62 114 PHE B O 1
ATOM 3715 N N . ILE B 1 115 ? 13.805 15.492 26.344 1 95.19 115 ILE B N 1
ATOM 3716 C CA . ILE B 1 115 ? 12.672 16.25 26.859 1 95.19 115 ILE B CA 1
ATOM 3717 C C . ILE B 1 115 ? 13.164 17.547 27.484 1 95.19 115 ILE B C 1
ATOM 3719 O O . ILE B 1 115 ? 12.555 18.609 27.297 1 95.19 115 ILE B O 1
ATOM 3723 N N . HIS B 1 116 ? 14.234 17.484 28.172 1 93.88 116 HIS B N 1
ATOM 3724 C CA . HIS B 1 116 ? 14.805 18.703 28.766 1 93.88 116 HIS B CA 1
ATOM 3725 C C . HIS B 1 116 ? 15.266 19.672 27.672 1 93.88 116 HIS B C 1
ATOM 3727 O O . HIS B 1 116 ? 15.055 20.875 27.797 1 93.88 116 HIS B O 1
ATOM 3733 N N . TYR B 1 117 ? 15.867 19.078 26.719 1 92.56 117 TYR B N 1
ATOM 3734 C CA . TYR B 1 117 ? 16.281 19.906 25.578 1 92.56 117 TYR B CA 1
ATOM 3735 C C . TYR B 1 117 ? 15.086 20.609 24.953 1 92.56 117 TYR B C 1
ATOM 3737 O O . TYR B 1 117 ? 15.148 21.812 24.656 1 92.56 117 TYR B O 1
ATOM 3745 N N . MET B 1 118 ? 14 19.922 24.781 1 91.06 118 MET B N 1
ATOM 3746 C CA . MET B 1 118 ? 12.781 20.469 24.188 1 91.06 118 MET B CA 1
ATOM 3747 C C . MET B 1 118 ? 12.211 21.578 25.062 1 91.06 118 MET B C 1
ATOM 3749 O O . MET B 1 118 ? 11.727 22.594 24.562 1 91.06 118 MET B O 1
ATOM 3753 N N . GLY B 1 119 ? 12.219 21.344 26.281 1 88.06 119 GLY B N 1
ATOM 3754 C CA . GLY B 1 119 ? 11.727 22.328 27.219 1 88.06 119 GLY B CA 1
ATOM 3755 C C . GLY B 1 119 ? 12.516 23.625 27.188 1 88.06 119 GLY B C 1
ATOM 3756 O O . GLY B 1 119 ? 11.938 24.719 27.312 1 88.06 119 GLY B O 1
ATOM 3757 N N . GLU B 1 120 ? 13.734 23.5 27 1 86.88 120 GLU B N 1
ATOM 3758 C CA . GLU B 1 120 ? 14.617 24.672 27.016 1 86.88 120 GLU B CA 1
ATOM 3759 C C . GLU B 1 120 ? 14.539 25.438 25.703 1 86.88 120 GLU B C 1
ATOM 3761 O O . GLU B 1 120 ? 14.562 26.672 25.688 1 86.88 120 GLU B O 1
ATOM 3766 N N . SER B 1 121 ? 14.414 24.672 24.672 1 76.69 121 SER B N 1
ATOM 3767 C CA . SER B 1 121 ? 14.461 25.281 23.344 1 76.69 121 SER B CA 1
ATOM 3768 C C . SER B 1 121 ? 13.109 25.859 22.938 1 76.69 121 SER B C 1
ATOM 3770 O O . SER B 1 121 ? 13.016 26.688 22.047 1 76.69 121 SER B O 1
ATOM 3772 N N . GLY B 1 122 ? 12.125 25.484 23.75 1 71.5 122 GLY B N 1
ATOM 3773 C CA . GLY B 1 122 ? 10.789 25.906 23.359 1 71.5 122 GLY B CA 1
ATOM 3774 C C . GLY B 1 122 ? 10.359 25.344 22.016 1 71.5 122 GLY B C 1
ATOM 3775 O O . GLY B 1 122 ? 9.508 25.938 21.328 1 71.5 122 GLY B O 1
ATOM 3776 N N . GLY B 1 123 ? 10.938 24.344 21.656 1 72.5 123 GLY B N 1
ATOM 3777 C CA . GLY B 1 123 ? 10.695 23.844 20.312 1 72.5 123 GLY B CA 1
ATOM 3778 C C . GLY B 1 123 ? 9.453 22.984 20.219 1 72.5 123 GLY B C 1
ATOM 3779 O O . GLY B 1 123 ? 8.914 22.547 21.234 1 72.5 123 GLY B O 1
ATOM 3780 N N . GLN B 1 124 ? 8.875 22.875 19.031 1 85.88 124 GLN B N 1
ATOM 3781 C CA . GLN B 1 124 ? 7.766 22 18.672 1 85.88 124 GLN B CA 1
ATOM 3782 C C . GLN B 1 124 ? 8.234 20.562 18.484 1 85.88 124 GLN B C 1
ATOM 3784 O O . GLN B 1 124 ? 9.32 20.328 17.938 1 85.88 124 GLN B O 1
ATOM 3789 N N . GLY B 1 125 ? 7.477 19.688 19.141 1 91.56 125 GLY B N 1
ATOM 3790 C CA . GLY B 1 125 ? 7.781 18.281 18.984 1 91.56 125 GLY B CA 1
ATOM 3791 C C . GLY B 1 125 ? 6.836 17.562 18.031 1 91.56 125 GLY B C 1
ATOM 3792 O O . GLY B 1 125 ? 5.715 18.031 17.797 1 91.56 125 GLY B O 1
ATOM 3793 N N . TYR B 1 126 ? 7.305 16.484 17.438 1 93.69 126 TYR B N 1
ATOM 3794 C CA . TYR B 1 126 ? 6.543 15.586 16.578 1 93.69 126 TYR B CA 1
ATOM 3795 C C . TYR B 1 126 ? 6.66 14.141 17.062 1 93.69 126 TYR B C 1
ATOM 3797 O O . TYR B 1 126 ? 7.766 13.617 17.188 1 93.69 126 TYR B O 1
ATOM 3805 N N . LEU B 1 127 ? 5.555 13.586 17.406 1 96.31 127 LEU B N 1
ATOM 3806 C CA . LEU B 1 127 ? 5.441 12.195 17.844 1 96.31 127 LEU B CA 1
ATOM 3807 C C . LEU B 1 127 ? 4.836 11.336 16.75 1 96.31 127 LEU B C 1
ATOM 3809 O O . LEU B 1 127 ? 3.832 11.711 16.141 1 96.31 127 LEU B O 1
ATOM 3813 N N . ARG B 1 128 ? 5.473 10.164 16.516 1 96.88 128 ARG B N 1
ATOM 3814 C CA . ARG B 1 128 ? 5.02 9.289 15.438 1 96.88 128 ARG B CA 1
ATOM 3815 C C . ARG B 1 128 ? 4.855 7.855 15.938 1 96.88 128 ARG B C 1
ATOM 3817 O O . ARG B 1 128 ? 5.785 7.051 15.852 1 96.88 128 ARG B O 1
ATOM 3824 N N . PRO B 1 129 ? 3.705 7.508 16.438 1 98.56 129 PRO B N 1
ATOM 3825 C CA . PRO B 1 129 ? 3.414 6.082 16.594 1 98.56 129 PRO B CA 1
ATOM 3826 C C . PRO B 1 129 ? 3.137 5.387 15.258 1 98.56 129 PRO B C 1
ATOM 3828 O O . PRO B 1 129 ? 2.531 5.98 14.359 1 98.56 129 PRO B O 1
ATOM 3831 N N . PHE B 1 130 ? 3.57 4.168 15.07 1 98.62 130 PHE B N 1
ATOM 3832 C CA . PHE B 1 130 ? 3.328 3.367 13.875 1 98.62 130 PHE B CA 1
ATOM 3833 C C . PHE B 1 130 ? 3.289 1.883 14.219 1 98.62 130 PHE B C 1
ATOM 3835 O O . PHE B 1 130 ? 3.801 1.467 15.258 1 98.62 130 PHE B O 1
ATOM 3842 N N . THR B 1 131 ? 2.656 1.099 13.391 1 98.81 131 THR B N 1
ATOM 3843 C CA . THR B 1 131 ? 2.564 -0.34 13.625 1 98.81 131 THR B CA 1
ATOM 3844 C C . THR B 1 131 ? 3.463 -1.101 12.656 1 98.81 131 THR B C 1
ATOM 3846 O O . THR B 1 131 ? 3.748 -0.619 11.555 1 98.81 131 THR B O 1
ATOM 3849 N N . VAL B 1 132 ? 3.887 -2.256 13.039 1 98.31 132 VAL B N 1
ATOM 3850 C CA . VAL B 1 132 ? 4.672 -3.158 12.195 1 98.31 132 VAL B CA 1
ATOM 3851 C C . VAL B 1 132 ? 4.449 -4.602 12.641 1 98.31 132 VAL B C 1
ATOM 3853 O O . VAL B 1 132 ? 4.094 -4.855 13.797 1 98.31 132 VAL B O 1
ATOM 3856 N N . ASP B 1 133 ? 4.488 -5.547 11.742 1 97.06 133 ASP B N 1
ATOM 3857 C CA . ASP B 1 133 ? 4.539 -6.965 12.086 1 97.06 133 ASP B CA 1
ATOM 3858 C C . ASP B 1 133 ? 5.953 -7.383 12.477 1 97.06 133 ASP B C 1
ATOM 3860 O O . ASP B 1 133 ? 6.867 -7.367 11.648 1 97.06 133 ASP B O 1
ATOM 3864 N N . GLU B 1 134 ? 6.113 -7.848 13.695 1 96.69 134 GLU B N 1
ATOM 3865 C CA . GLU B 1 134 ? 7.426 -8.203 14.227 1 96.69 134 GLU B CA 1
ATOM 3866 C C . GLU B 1 134 ? 7.832 -9.609 13.805 1 96.69 134 GLU B C 1
ATOM 3868 O O . GLU B 1 134 ? 8.969 -10.031 14.031 1 96.69 134 GLU B O 1
ATOM 3873 N N . SER B 1 135 ? 6.973 -10.32 13.133 1 94.5 135 SER B N 1
ATOM 3874 C CA . SER B 1 135 ? 7.207 -11.727 12.828 1 94.5 135 SER B CA 1
ATOM 3875 C C . SER B 1 135 ? 8.047 -11.883 11.562 1 94.5 135 SER B C 1
ATOM 3877 O O . SER B 1 135 ? 8.016 -11.023 10.68 1 94.5 135 SER B O 1
ATOM 3879 N N . GLN B 1 136 ? 8.844 -12.93 11.508 1 93 136 GLN B N 1
ATOM 3880 C CA . GLN B 1 136 ? 9.492 -13.383 10.281 1 93 136 GLN B CA 1
ATOM 3881 C C . GLN B 1 136 ? 8.602 -14.359 9.516 1 93 136 GLN B C 1
ATOM 3883 O O . GLN B 1 136 ? 8.555 -15.547 9.852 1 93 136 GLN B O 1
ATOM 3888 N N . SER B 1 137 ? 7.906 -13.852 8.602 1 87.12 137 SER B N 1
ATOM 3889 C CA . SER B 1 137 ? 6.961 -14.688 7.859 1 87.12 137 SER B CA 1
ATOM 3890 C C . SER B 1 137 ? 6.508 -14.008 6.574 1 87.12 137 SER B C 1
ATOM 3892 O O . SER B 1 137 ? 6.465 -12.773 6.5 1 87.12 137 SER B O 1
ATOM 3894 N N . ILE B 1 138 ? 6.34 -14.914 5.527 1 85.62 138 ILE B N 1
ATOM 3895 C CA . ILE B 1 138 ? 5.773 -14.375 4.297 1 85.62 138 ILE B CA 1
ATOM 3896 C C . ILE B 1 138 ? 4.441 -15.062 4 1 85.62 138 ILE B C 1
ATOM 3898 O O . ILE B 1 138 ? 4.344 -16.281 4.043 1 85.62 138 ILE B O 1
ATOM 3902 N N . GLY B 1 139 ? 3.348 -14.734 4.426 1 84.38 139 GLY B N 1
ATOM 3903 C CA . GLY B 1 139 ? 1.991 -15.172 4.141 1 84.38 139 GLY B CA 1
ATOM 3904 C C . GLY B 1 139 ? 1.024 -14.023 3.932 1 84.38 139 GLY B C 1
ATOM 3905 O O . GLY B 1 139 ? 1.142 -12.984 4.582 1 84.38 139 GLY B O 1
ATOM 3906 N N . VAL B 1 140 ? 0.102 -14.273 3.039 1 87.62 140 VAL B N 1
ATOM 3907 C CA . VAL B 1 140 ? -0.89 -13.242 2.77 1 87.62 140 VAL B CA 1
ATOM 3908 C C . VAL B 1 140 ? -2.008 -13.312 3.809 1 87.62 140 VAL B C 1
ATOM 3910 O O . VAL B 1 140 ? -3.148 -13.641 3.479 1 87.62 140 VAL B O 1
ATOM 3913 N N . THR B 1 141 ? -1.676 -13.141 4.992 1 91.88 141 THR B N 1
ATOM 3914 C CA . THR B 1 141 ? -2.586 -13.125 6.133 1 91.88 141 THR B CA 1
ATOM 3915 C C . THR B 1 141 ? -2.307 -11.93 7.035 1 91.88 141 THR B C 1
ATOM 3917 O O . THR B 1 141 ? -1.3 -11.234 6.863 1 91.88 141 THR B O 1
ATOM 3920 N N . PHE B 1 142 ? -3.232 -11.719 7.934 1 95.19 142 PHE B N 1
ATOM 3921 C CA . PHE B 1 142 ? -3.045 -10.633 8.891 1 95.19 142 PHE B CA 1
ATOM 3922 C C . PHE B 1 142 ? -1.825 -10.891 9.766 1 95.19 142 PHE B C 1
ATOM 3924 O O . PHE B 1 142 ? -1.335 -12.016 9.844 1 95.19 142 PHE B O 1
ATOM 3931 N N . PRO B 1 143 ? -1.259 -9.828 10.391 1 95.19 143 PRO B N 1
ATOM 3932 C CA . PRO B 1 143 ? -0.001 -9.969 11.125 1 95.19 143 PRO B CA 1
ATOM 3933 C C . PRO B 1 143 ? -0.098 -10.969 12.273 1 95.19 143 PRO B C 1
ATOM 3935 O O . PRO B 1 143 ? -1.155 -11.102 12.891 1 95.19 143 PRO B O 1
ATOM 3938 N N . GLU B 1 144 ? 1.041 -11.578 12.586 1 93.69 144 GLU B N 1
ATOM 3939 C CA . GLU B 1 144 ? 1.105 -12.562 13.664 1 93.69 144 GLU B CA 1
ATOM 3940 C C . GLU B 1 144 ? 1.575 -11.922 14.961 1 93.69 144 GLU B C 1
ATOM 3942 O O . GLU B 1 144 ? 1.201 -12.367 16.047 1 93.69 144 GLU B O 1
ATOM 3947 N N . SER B 1 145 ? 2.441 -10.984 14.82 1 96.25 145 SER B N 1
ATOM 3948 C CA . SER B 1 145 ? 2.99 -10.289 15.984 1 96.25 145 SER B CA 1
ATOM 3949 C C . SER B 1 145 ? 2.98 -8.781 15.789 1 96.25 145 SER B C 1
ATOM 3951 O O . SER B 1 145 ? 4.035 -8.141 15.758 1 96.25 145 SER B O 1
ATOM 3953 N N . PRO B 1 146 ? 1.775 -8.227 15.711 1 97.81 146 PRO B N 1
ATOM 3954 C CA . PRO B 1 146 ? 1.688 -6.777 15.523 1 97.81 146 PRO B CA 1
ATOM 3955 C C . PRO B 1 146 ? 2.18 -5.992 16.734 1 97.81 146 PRO B C 1
ATOM 3957 O O . PRO B 1 146 ? 1.964 -6.418 17.875 1 97.81 146 PRO B O 1
ATOM 3960 N N . SER B 1 147 ? 2.846 -4.895 16.484 1 98.69 147 SER B N 1
ATOM 3961 C CA . SER B 1 147 ? 3.301 -3.99 17.547 1 98.69 147 SER B CA 1
ATOM 3962 C C . SER B 1 147 ? 3.037 -2.535 17.172 1 98.69 147 SER B C 1
ATOM 3964 O O . SER B 1 147 ? 2.771 -2.225 16 1 98.69 147 SER B O 1
ATOM 3966 N N . ILE B 1 148 ? 2.959 -1.679 18.172 1 98.81 148 ILE B N 1
ATOM 3967 C CA . ILE B 1 148 ? 3.039 -0.231 18.016 1 98.81 148 ILE B CA 1
ATOM 3968 C C . ILE B 1 148 ? 4.418 0.261 18.453 1 98.81 148 ILE B C 1
ATOM 3970 O O . ILE B 1 148 ? 4.867 -0.028 19.562 1 98.81 148 ILE B O 1
ATOM 3974 N N . ARG B 1 149 ? 5.039 0.957 17.562 1 98.62 149 ARG B N 1
ATOM 3975 C CA . ARG B 1 149 ? 6.281 1.653 17.891 1 98.62 149 ARG B CA 1
ATOM 3976 C C . ARG B 1 149 ? 6.082 3.164 17.859 1 98.62 149 ARG B C 1
ATOM 3978 O O . ARG B 1 149 ? 5.148 3.664 17.234 1 98.62 149 ARG B O 1
ATOM 3985 N N . MET B 1 150 ? 6.969 3.844 18.594 1 98.44 150 MET B N 1
ATOM 3986 C CA . MET B 1 150 ? 6.855 5.301 18.641 1 98.44 150 MET B CA 1
ATOM 3987 C C . MET B 1 150 ? 8.234 5.953 18.578 1 98.44 150 MET B C 1
ATOM 3989 O O . MET B 1 150 ? 9.172 5.484 19.219 1 98.44 150 MET B O 1
ATOM 3993 N N . VAL B 1 151 ? 8.336 6.953 17.75 1 97.44 151 VAL B N 1
ATOM 3994 C CA . VAL B 1 151 ? 9.531 7.793 17.656 1 97.44 151 VAL B CA 1
ATOM 3995 C C . VAL B 1 151 ? 9.141 9.266 17.781 1 97.44 151 VAL B C 1
ATOM 3997 O O . VAL B 1 151 ? 7.977 9.625 17.594 1 97.44 151 VAL B O 1
ATOM 4000 N N . THR B 1 152 ? 10.055 10.078 18.172 1 95.75 152 THR B N 1
ATOM 4001 C CA . THR B 1 152 ? 9.773 11.5 18.297 1 95.75 152 THR B CA 1
ATOM 4002 C C . THR B 1 152 ? 10.992 12.328 17.906 1 95.75 152 THR B C 1
ATOM 4004 O O . THR B 1 152 ? 12.125 11.836 17.953 1 95.75 152 THR B O 1
ATOM 4007 N N . CYS B 1 153 ? 10.766 13.5 17.469 1 93.06 153 CYS B N 1
ATOM 4008 C CA . CYS B 1 153 ? 11.797 14.453 17.078 1 93.06 153 CYS B CA 1
ATOM 4009 C C . CYS B 1 153 ? 11.328 15.883 17.281 1 93.06 153 CYS B C 1
ATOM 4011 O O . CYS B 1 153 ? 10.141 16.125 17.516 1 93.06 153 CYS B O 1
ATOM 4013 N N . THR B 1 154 ? 12.328 16.766 17.25 1 90.31 154 THR B N 1
ATOM 4014 C CA . THR B 1 154 ? 11.953 18.172 17.156 1 90.31 154 THR B CA 1
ATOM 4015 C C . THR B 1 154 ? 11.383 18.484 15.773 1 90.31 154 THR B C 1
ATOM 4017 O O . THR B 1 154 ? 11.648 17.766 14.805 1 90.31 154 THR B O 1
ATOM 4020 N N . TYR B 1 155 ? 10.508 19.312 15.781 1 83 155 TYR B N 1
ATOM 4021 C CA . TYR B 1 155 ? 9.953 19.641 14.469 1 83 155 TYR B CA 1
ATOM 4022 C C . TYR B 1 155 ? 9.789 21.141 14.305 1 83 155 TYR B C 1
ATOM 4024 O O . TYR B 1 155 ? 9.156 21.797 15.133 1 83 155 TYR B O 1
ATOM 4032 N N . ASP B 1 156 ? 10.703 21.531 13.422 1 70.38 156 ASP B N 1
ATOM 4033 C CA . ASP B 1 156 ? 10.469 22.906 12.992 1 70.38 156 ASP B CA 1
ATOM 4034 C C . ASP B 1 156 ? 9.484 22.969 11.828 1 70.38 156 ASP B C 1
ATOM 4036 O O . ASP B 1 156 ? 8.867 21.953 11.492 1 70.38 156 ASP B O 1
ATOM 4040 N N . ARG B 1 157 ? 9.492 24.016 11.062 1 58.84 157 ARG B N 1
ATOM 4041 C CA . ARG B 1 157 ? 8.531 24.203 9.984 1 58.84 157 ARG B CA 1
ATOM 4042 C C . ARG B 1 157 ? 8.797 23.25 8.828 1 58.84 157 ARG B C 1
ATOM 4044 O O . ARG B 1 157 ? 9.945 23.078 8.406 1 58.84 157 ARG B O 1
ATOM 4051 N N . TYR B 1 158 ? 8 22.062 8.773 1 54.53 158 TYR B N 1
ATOM 4052 C CA . TYR B 1 158 ? 8.117 21.062 7.711 1 54.53 158 TYR B CA 1
ATOM 4053 C C . TYR B 1 158 ? 8.305 21.734 6.355 1 54.53 158 TYR B C 1
ATOM 4055 O O . TYR B 1 158 ? 9.367 21.609 5.738 1 54.53 158 TYR B O 1
ATOM 4063 N N . MET B 1 159 ? 7.031 22.078 5.613 1 57.34 159 MET B N 1
ATOM 4064 C CA . MET B 1 159 ? 7.008 22.469 4.207 1 57.34 159 MET B CA 1
ATOM 4065 C C . MET B 1 159 ? 7.379 23.938 4.047 1 57.34 159 MET B C 1
ATOM 4067 O O . MET B 1 159 ? 7.043 24.766 4.895 1 57.34 159 MET B O 1
ATOM 4071 N N . GLY B 1 160 ? 8.461 24.188 3.193 1 70.12 160 GLY B N 1
ATOM 4072 C CA . GLY B 1 160 ? 8.836 25.516 2.771 1 70.12 160 GLY B CA 1
ATOM 4073 C C . GLY B 1 160 ? 7.664 26.328 2.236 1 70.12 160 GLY B C 1
ATOM 4074 O O . GLY B 1 160 ? 7.059 25.953 1.229 1 70.12 160 GLY B O 1
ATOM 4075 N N . GLU B 1 161 ? 6.914 26.906 3.096 1 84.88 161 GLU B N 1
ATOM 4076 C CA . GLU B 1 161 ? 5.953 27.938 2.693 1 84.88 161 GLU B CA 1
ATOM 4077 C C . GLU B 1 161 ? 6.656 29.125 2.051 1 84.88 161 GLU B C 1
ATOM 4079 O O . GLU B 1 161 ? 7.645 29.625 2.584 1 84.88 161 GLU B O 1
ATOM 4084 N N . PRO B 1 162 ? 6.211 29.516 0.822 1 92 162 PRO B N 1
ATOM 4085 C CA . PRO B 1 162 ? 5.145 28.938 -0.001 1 92 162 PRO B CA 1
ATOM 4086 C C . PRO B 1 162 ? 5.613 27.734 -0.822 1 92 162 PRO B C 1
ATOM 4088 O O . PRO B 1 162 ? 6.812 27.453 -0.871 1 92 162 PRO B O 1
ATOM 4091 N N . PHE B 1 163 ? 4.695 26.953 -1.3 1 94.81 163 PHE B N 1
ATOM 4092 C CA . PHE B 1 163 ? 5.027 25.828 -2.158 1 94.81 163 PHE B CA 1
ATOM 4093 C C . PHE B 1 163 ? 4.316 25.938 -3.5 1 94.81 163 PHE B C 1
ATOM 4095 O O . PHE B 1 163 ? 3.451 26.797 -3.68 1 94.81 163 PHE B O 1
ATOM 4102 N N . ASN B 1 164 ? 4.785 25.234 -4.469 1 97.5 164 ASN B N 1
ATOM 4103 C CA . ASN B 1 164 ? 4.156 25.125 -5.781 1 97.5 164 ASN B CA 1
ATOM 4104 C C . ASN B 1 164 ? 3.574 23.734 -6.008 1 97.5 164 ASN B C 1
ATOM 4106 O O . ASN B 1 164 ? 4.18 22.734 -5.625 1 97.5 164 ASN B O 1
ATOM 4110 N N . GLY B 1 165 ? 2.381 23.719 -6.523 1 98 165 GLY B N 1
ATOM 4111 C CA . GLY B 1 165 ? 1.73 22.438 -6.746 1 98 165 GLY B CA 1
ATOM 4112 C C . GLY B 1 165 ? 1.16 22.297 -8.141 1 98 165 GLY B C 1
ATOM 4113 O O . GLY B 1 165 ? 1.066 23.266 -8.883 1 98 165 GLY B O 1
ATOM 4114 N N . VAL B 1 166 ? 0.889 21.109 -8.562 1 98.75 166 VAL B N 1
ATOM 4115 C CA . VAL B 1 166 ? 0.24 20.766 -9.828 1 98.75 166 VAL B CA 1
ATOM 4116 C C . VAL B 1 166 ? -0.918 19.797 -9.562 1 98.75 166 VAL B C 1
ATOM 4118 O O . VAL B 1 166 ? -0.812 18.906 -8.727 1 98.75 166 VAL B O 1
ATOM 4121 N N . VAL B 1 167 ? -2.053 20.016 -10.25 1 98.56 167 VAL B N 1
ATOM 4122 C CA . VAL B 1 167 ? -3.121 19.016 -10.219 1 98.56 167 VAL B CA 1
ATOM 4123 C C . VAL B 1 167 ? -2.709 17.781 -11.031 1 98.56 167 VAL B C 1
ATOM 4125 O O . VAL B 1 167 ? -2.23 17.922 -12.156 1 98.56 167 VAL B O 1
ATOM 4128 N N . VAL B 1 168 ? -2.881 16.609 -10.453 1 95.62 168 VAL B N 1
ATOM 4129 C CA . VAL B 1 168 ? -2.504 15.367 -11.109 1 95.62 168 VAL B CA 1
ATOM 4130 C C . VAL B 1 168 ? -3.742 14.5 -11.312 1 95.62 168 VAL B C 1
ATOM 4132 O O . VAL B 1 168 ? -4.074 13.664 -10.469 1 95.62 168 VAL B O 1
ATOM 4135 N N . PRO B 1 169 ? -4.324 14.539 -12.5 1 92.94 169 PRO B N 1
ATOM 4136 C CA . PRO B 1 169 ? -5.594 13.836 -12.703 1 92.94 169 PRO B CA 1
ATOM 4137 C C . PRO B 1 169 ? -5.41 12.383 -13.117 1 92.94 169 PRO B C 1
ATOM 4139 O O . PRO B 1 169 ? -6.371 11.609 -13.125 1 92.94 169 PRO B O 1
ATOM 4142 N N . GLY B 1 170 ? -4.223 11.977 -13.484 1 88.69 170 GLY B N 1
ATOM 4143 C CA . GLY B 1 170 ? -3.994 10.633 -14 1 88.69 170 GLY B CA 1
ATOM 4144 C C . GLY B 1 170 ? -3.77 9.602 -12.914 1 88.69 170 GLY B C 1
ATOM 4145 O O . GLY B 1 170 ? -3.715 8.406 -13.188 1 88.69 170 GLY B O 1
ATOM 4146 N N . LEU B 1 171 ? -3.633 10.078 -11.688 1 89.69 171 LEU B N 1
ATOM 4147 C CA . LEU B 1 171 ? -3.438 9.195 -10.539 1 89.69 171 LEU B CA 1
ATOM 4148 C C . LEU B 1 171 ? -4.516 9.422 -9.484 1 89.69 171 LEU B C 1
ATOM 4150 O O . LEU B 1 171 ? -5.074 10.523 -9.391 1 89.69 171 LEU B O 1
ATOM 4154 N N . VAL B 1 172 ? -4.809 8.344 -8.82 1 87.31 172 VAL B N 1
ATOM 4155 C CA . VAL B 1 172 ? -5.711 8.414 -7.672 1 87.31 172 VAL B CA 1
ATOM 4156 C C . VAL B 1 172 ? -4.957 8.039 -6.398 1 87.31 172 VAL B C 1
ATOM 4158 O O . VAL B 1 172 ? -4.199 7.062 -6.387 1 87.31 172 VAL B O 1
ATOM 4161 N N . ARG B 1 173 ? -5.148 8.789 -5.441 1 85.38 173 ARG B N 1
ATOM 4162 C CA . ARG B 1 173 ? -4.402 8.562 -4.207 1 85.38 173 ARG B CA 1
ATOM 4163 C C . ARG B 1 173 ? -4.781 7.23 -3.574 1 85.38 173 ARG B C 1
ATOM 4165 O O . ARG B 1 173 ? -3.918 6.512 -3.068 1 85.38 173 ARG B O 1
ATOM 4172 N N . ALA B 1 174 ? -6.055 6.961 -3.527 1 82 174 ALA B N 1
ATOM 4173 C CA . ALA B 1 174 ? -6.598 5.746 -2.926 1 82 174 ALA B CA 1
ATOM 4174 C C . ALA B 1 174 ? -7.949 5.387 -3.543 1 82 174 ALA B C 1
ATOM 4176 O O . ALA B 1 174 ? -8.609 6.238 -4.137 1 82 174 ALA B O 1
ATOM 4177 N N . VAL B 1 175 ? -8.312 4.055 -3.379 1 72.12 175 VAL B N 1
ATOM 4178 C CA . VAL B 1 175 ? -9.609 3.633 -3.906 1 72.12 175 VAL B CA 1
ATOM 4179 C C . VAL B 1 175 ? -10.719 4.062 -2.953 1 72.12 175 VAL B C 1
ATOM 4181 O O . VAL B 1 175 ? -10.578 3.949 -1.733 1 72.12 175 VAL B O 1
ATOM 4184 N N . GLY B 1 176 ? -11.695 4.727 -3.547 1 65.19 176 GLY B N 1
ATOM 4185 C CA . GLY B 1 176 ? -12.797 5.262 -2.76 1 65.19 176 GLY B CA 1
ATOM 4186 C C . GLY B 1 176 ? -13.633 4.188 -2.094 1 65.19 176 GLY B C 1
ATOM 4187 O O . GLY B 1 176 ? -13.641 4.074 -0.867 1 65.19 176 GLY B O 1
ATOM 4188 N N . ALA B 1 177 ? -14.359 3.42 -2.963 1 61.28 177 ALA B N 1
ATOM 4189 C CA . ALA B 1 177 ? -15.32 2.523 -2.318 1 61.28 177 ALA B CA 1
ATOM 4190 C C . ALA B 1 177 ? -14.602 1.51 -1.427 1 61.28 177 ALA B C 1
ATOM 4192 O O . ALA B 1 177 ? -13.82 0.689 -1.912 1 61.28 177 ALA B O 1
ATOM 4193 N N . ASN B 1 178 ? -14.844 1.531 -0.111 1 64.44 178 ASN B N 1
ATOM 4194 C CA . ASN B 1 178 ? -14.312 0.709 0.971 1 64.44 178 ASN B CA 1
ATOM 4195 C C . ASN B 1 178 ? -12.789 0.626 0.918 1 64.44 178 ASN B C 1
ATOM 4197 O O . ASN B 1 178 ? -12.211 -0.416 1.229 1 64.44 178 ASN B O 1
ATOM 4201 N N . GLY B 1 179 ? -12.273 1.724 0.336 1 75.75 179 GLY B N 1
ATOM 4202 C CA . GLY B 1 179 ? -10.828 1.771 0.207 1 75.75 179 GLY B CA 1
ATOM 4203 C C . GLY B 1 179 ? -10.141 2.371 1.42 1 75.75 179 GLY B C 1
ATOM 4204 O O . GLY B 1 179 ? -10.68 2.344 2.525 1 75.75 179 GLY B O 1
ATOM 4205 N N . THR B 1 180 ? -8.906 2.705 1.304 1 89.31 180 THR B N 1
ATOM 4206 C CA . THR B 1 180 ? -7.996 3.012 2.404 1 89.31 180 THR B CA 1
ATOM 4207 C C . THR B 1 180 ? -7.777 4.516 2.52 1 89.31 180 THR B C 1
ATOM 4209 O O . THR B 1 180 ? -7.043 4.977 3.396 1 89.31 180 THR B O 1
ATOM 4212 N N . GLY B 1 181 ? -8.539 5.348 1.75 1 90.25 181 GLY B N 1
ATOM 4213 C CA . GLY B 1 181 ? -8.242 6.77 1.661 1 90.25 181 GLY B CA 1
ATOM 4214 C C . GLY B 1 181 ? -8.531 7.523 2.945 1 90.25 181 GLY B C 1
ATOM 4215 O O . GLY B 1 181 ? -7.891 8.531 3.238 1 90.25 181 GLY B O 1
ATOM 4216 N N . ASN B 1 182 ? -9.477 7.078 3.738 1 93.94 182 ASN B N 1
ATOM 4217 C CA . ASN B 1 182 ? -9.859 7.766 4.965 1 93.94 182 ASN B CA 1
ATOM 4218 C C . ASN B 1 182 ? -9.125 7.207 6.18 1 93.94 182 ASN B C 1
ATOM 4220 O O . ASN B 1 182 ? -9.516 7.465 7.32 1 93.94 182 ASN B O 1
ATOM 4224 N N . LEU B 1 183 ? -8.133 6.422 5.91 1 95.38 183 LEU B N 1
ATOM 4225 C CA . LEU B 1 183 ? -7.285 5.824 6.938 1 95.38 183 LEU B CA 1
ATOM 4226 C C . LEU B 1 183 ? -5.836 6.277 6.773 1 95.38 183 LEU B C 1
ATOM 4228 O O . LEU B 1 183 ? -5.406 6.609 5.668 1 95.38 183 LEU B O 1
ATOM 4232 N N . LYS B 1 184 ? -5.176 6.383 7.855 1 96.19 184 LYS B N 1
ATOM 4233 C CA . LYS B 1 184 ? -3.773 6.793 7.82 1 96.19 184 LYS B CA 1
ATOM 4234 C C . LYS B 1 184 ? -2.852 5.582 7.734 1 96.19 184 LYS B C 1
ATOM 4236 O O . LYS B 1 184 ? -2.184 5.23 8.711 1 96.19 184 LYS B O 1
ATOM 4241 N N . LEU B 1 185 ? -2.775 5.035 6.527 1 96.06 185 LEU B N 1
ATOM 4242 C CA . LEU B 1 185 ? -2.047 3.805 6.242 1 96.06 185 LEU B CA 1
ATOM 4243 C C . LEU B 1 185 ? -0.895 4.066 5.277 1 96.06 185 LEU B C 1
ATOM 4245 O O . LEU B 1 185 ? -1.029 4.867 4.348 1 96.06 185 LEU B O 1
ATOM 4249 N N . GLY B 1 186 ? 0.221 3.361 5.531 1 95.31 186 GLY B N 1
ATOM 4250 C CA . GLY B 1 186 ? 1.386 3.502 4.672 1 95.31 186 GLY B CA 1
ATOM 4251 C C . GLY B 1 186 ? 1.094 3.193 3.217 1 95.31 186 GLY B C 1
ATOM 4252 O O . GLY B 1 186 ? 1.662 3.818 2.318 1 95.31 186 GLY B O 1
ATOM 4253 N N . VAL B 1 187 ? 0.171 2.35 2.928 1 92.94 187 VAL B N 1
ATOM 4254 C CA . VAL B 1 187 ? -0.083 1.845 1.582 1 92.94 187 VAL B CA 1
ATOM 4255 C C . VAL B 1 187 ? -0.636 2.967 0.705 1 92.94 187 VAL B C 1
ATOM 4257 O O . VAL B 1 187 ? -0.663 2.848 -0.522 1 92.94 187 VAL B O 1
ATOM 4260 N N . ASN B 1 188 ? -1.047 4.082 1.254 1 92.38 188 ASN B N 1
ATOM 4261 C CA . ASN B 1 188 ? -1.66 5.172 0.502 1 92.38 188 ASN B CA 1
ATOM 4262 C C . ASN B 1 188 ? -0.609 6.117 -0.075 1 92.38 188 ASN B C 1
ATOM 4264 O O . ASN B 1 188 ? -0.94 7.039 -0.822 1 92.38 188 ASN B O 1
ATOM 4268 N N . TYR B 1 189 ? 0.669 5.898 0.152 1 93.81 189 TYR B N 1
ATOM 4269 C CA . TYR B 1 189 ? 1.621 6.98 -0.082 1 93.81 189 TYR B CA 1
ATOM 4270 C C . TYR B 1 189 ? 2.475 6.699 -1.312 1 93.81 189 TYR B C 1
ATOM 4272 O O . TYR B 1 189 ? 3.15 7.594 -1.825 1 93.81 189 TYR B O 1
ATOM 4280 N N . LEU B 1 190 ? 2.438 5.465 -1.816 1 93.44 190 LEU B N 1
ATOM 4281 C CA . LEU B 1 190 ? 3.164 5.215 -3.057 1 93.44 190 LEU B CA 1
ATOM 4282 C C . LEU B 1 190 ? 2.662 6.125 -4.176 1 93.44 190 LEU B C 1
ATOM 4284 O O . LEU B 1 190 ? 3.457 6.77 -4.859 1 93.44 190 LEU B O 1
ATOM 4288 N N . LEU B 1 191 ? 1.344 6.234 -4.328 1 92.44 191 LEU B N 1
ATOM 4289 C CA . LEU B 1 191 ? 0.786 7.055 -5.395 1 92.44 191 LEU B CA 1
ATOM 4290 C C . LEU B 1 191 ? 0.979 8.539 -5.094 1 92.44 191 LEU B C 1
ATOM 4292 O O . LEU B 1 191 ? 1.055 9.359 -6.016 1 92.44 191 LEU B O 1
ATOM 4296 N N . SER B 1 192 ? 1.118 8.852 -3.809 1 94.06 192 SER B N 1
ATOM 4297 C CA . SER B 1 192 ? 1.421 10.234 -3.434 1 94.06 192 SER B CA 1
ATOM 4298 C C . SER B 1 192 ? 2.789 10.656 -3.953 1 94.06 192 SER B C 1
ATOM 4300 O O . SER B 1 192 ? 2.926 11.727 -4.555 1 94.06 192 SER B O 1
ATOM 4302 N N . VAL B 1 193 ? 3.754 9.844 -3.705 1 95.62 193 VAL B N 1
ATOM 4303 C CA . VAL B 1 193 ? 5.102 10.18 -4.148 1 95.62 193 VAL B CA 1
ATOM 4304 C C . VAL B 1 193 ? 5.16 10.188 -5.672 1 95.62 193 VAL B C 1
ATOM 4306 O O . VAL B 1 193 ? 5.816 11.047 -6.27 1 95.62 193 VAL B O 1
ATOM 4309 N N . LYS B 1 194 ? 4.465 9.289 -6.328 1 94.81 194 LYS B N 1
ATOM 4310 C CA . LYS B 1 194 ? 4.402 9.25 -7.789 1 94.81 194 LYS B CA 1
ATOM 4311 C C . LYS B 1 194 ? 3.764 10.523 -8.344 1 94.81 194 LYS B C 1
ATOM 4313 O O . LYS B 1 194 ? 4.18 11.031 -9.383 1 94.81 194 LYS B O 1
ATOM 4318 N N . ALA B 1 195 ? 2.781 10.977 -7.672 1 95.5 195 ALA B N 1
ATOM 4319 C CA . ALA B 1 195 ? 2.074 12.18 -8.117 1 95.5 195 ALA B CA 1
ATOM 4320 C C . ALA B 1 195 ? 2.988 13.398 -8.086 1 95.5 195 ALA B C 1
ATOM 4322 O O . ALA B 1 195 ? 2.949 14.234 -8.992 1 95.5 195 ALA B O 1
ATOM 4323 N N . VAL B 1 196 ? 3.756 13.523 -7.051 1 96.81 196 VAL B N 1
ATOM 4324 C CA . VAL B 1 196 ? 4.691 14.641 -6.969 1 96.81 196 VAL B CA 1
ATOM 4325 C C . VAL B 1 196 ? 5.73 14.531 -8.078 1 96.81 196 VAL B C 1
ATOM 4327 O O . VAL B 1 196 ? 6.105 15.531 -8.695 1 96.81 196 VAL B O 1
ATOM 4330 N N . ASP B 1 197 ? 6.168 13.328 -8.273 1 96.69 197 ASP B N 1
ATOM 4331 C CA . ASP B 1 197 ? 7.098 13.094 -9.375 1 96.69 197 ASP B CA 1
ATOM 4332 C C . ASP B 1 197 ? 6.484 13.523 -10.703 1 96.69 197 ASP B C 1
ATOM 4334 O O . ASP B 1 197 ? 7.145 14.172 -11.516 1 96.69 197 ASP B O 1
ATOM 4338 N N . GLU B 1 198 ? 5.242 13.188 -10.953 1 95 198 GLU B N 1
ATOM 4339 C CA . GLU B 1 198 ? 4.531 13.594 -12.164 1 95 198 GLU B CA 1
ATOM 4340 C C . GLU B 1 198 ? 4.367 15.109 -12.211 1 95 198 GLU B C 1
ATOM 4342 O O . GLU B 1 198 ? 4.52 15.727 -13.273 1 95 198 GLU B O 1
ATOM 4347 N N . ALA B 1 199 ? 4.039 15.656 -11.133 1 97.56 199 ALA B N 1
ATOM 4348 C CA . ALA B 1 199 ? 3.891 17.109 -11.047 1 97.56 199 ALA B CA 1
ATOM 4349 C C . ALA B 1 199 ? 5.16 17.812 -11.508 1 97.56 199 ALA B C 1
ATOM 4351 O O . ALA B 1 199 ? 5.09 18.828 -12.219 1 97.56 199 ALA B O 1
ATOM 4352 N N . ARG B 1 200 ? 6.262 17.281 -11.18 1 97.12 200 ARG B N 1
ATOM 4353 C CA . ARG B 1 200 ? 7.547 17.906 -11.492 1 97.12 200 ARG B CA 1
ATOM 4354 C C . ARG B 1 200 ? 7.828 17.844 -12.992 1 97.12 200 ARG B C 1
ATOM 4356 O O . ARG B 1 200 ? 8.641 18.609 -13.508 1 97.12 200 ARG B O 1
ATOM 4363 N N . THR B 1 201 ? 7.191 16.922 -13.703 1 96.06 201 THR B N 1
ATOM 4364 C CA . THR B 1 201 ? 7.336 16.891 -15.148 1 96.06 201 THR B CA 1
ATOM 4365 C C . THR B 1 201 ? 6.605 18.062 -15.805 1 96.06 201 THR B C 1
ATOM 4367 O O . THR B 1 201 ? 6.918 18.438 -16.938 1 96.06 201 THR B O 1
ATOM 4370 N N . ILE B 1 202 ? 5.688 18.594 -15.133 1 97 202 ILE B N 1
ATOM 4371 C CA . ILE B 1 202 ? 4.891 19.719 -15.625 1 97 202 ILE B CA 1
ATOM 4372 C C . ILE B 1 202 ? 5.477 21.031 -15.109 1 97 202 ILE B C 1
ATOM 4374 O O . ILE B 1 202 ? 5.613 22 -15.859 1 97 202 ILE B O 1
ATOM 4378 N N . LEU B 1 203 ? 5.812 21.047 -13.891 1 97.62 203 LEU B N 1
ATOM 4379 C CA . LEU B 1 203 ? 6.418 22.172 -13.172 1 97.62 203 LEU B CA 1
ATOM 4380 C C . LEU B 1 203 ? 7.613 21.703 -12.352 1 97.62 203 LEU B C 1
ATOM 4382 O O . LEU B 1 203 ? 7.445 21.219 -11.227 1 97.62 203 LEU B O 1
ATOM 4386 N N . PRO B 1 204 ? 8.789 21.953 -12.805 1 96.56 204 PRO B N 1
ATOM 4387 C CA . PRO B 1 204 ? 9.992 21.391 -12.18 1 96.56 204 PRO B CA 1
ATOM 4388 C C . PRO B 1 204 ? 10.117 21.781 -10.703 1 96.56 204 PRO B C 1
ATOM 4390 O O . PRO B 1 204 ? 10.648 21.016 -9.906 1 96.56 204 PRO B O 1
ATOM 4393 N N . GLU B 1 205 ? 9.57 22.859 -10.32 1 95.19 205 GLU B N 1
ATOM 4394 C CA . GLU B 1 205 ? 9.711 23.344 -8.945 1 95.19 205 GLU B CA 1
ATOM 4395 C C . GLU B 1 205 ? 8.539 22.875 -8.078 1 95.19 205 GLU B C 1
ATOM 4397 O O . GLU B 1 205 ? 8.445 23.25 -6.902 1 95.19 205 GLU B O 1
ATOM 4402 N N . ALA B 1 206 ? 7.668 22.078 -8.664 1 96.81 206 ALA B N 1
ATOM 4403 C CA . ALA B 1 206 ? 6.535 21.578 -7.887 1 96.81 206 ALA B CA 1
ATOM 4404 C C . ALA B 1 206 ? 7.008 20.75 -6.699 1 96.81 206 ALA B C 1
ATOM 4406 O O . ALA B 1 206 ? 7.898 19.906 -6.84 1 96.81 206 ALA B O 1
ATOM 4407 N N . THR B 1 207 ? 6.418 21 -5.543 1 95.12 207 THR B N 1
ATOM 4408 C CA . THR B 1 207 ? 6.746 20.219 -4.355 1 95.12 207 THR B CA 1
ATOM 4409 C C . THR B 1 207 ? 5.52 19.484 -3.834 1 95.12 207 THR B C 1
ATOM 4411 O O . THR B 1 207 ? 5.598 18.766 -2.838 1 95.12 207 THR B O 1
ATOM 4414 N N . SER B 1 208 ? 4.398 19.656 -4.477 1 96.19 208 SER B N 1
ATOM 4415 C CA . SER B 1 208 ? 3.17 18.984 -4.078 1 96.19 208 SER B CA 1
ATOM 4416 C C . SER B 1 208 ? 2.277 18.688 -5.281 1 96.19 208 SER B C 1
ATOM 4418 O O . SER B 1 208 ? 2.432 19.312 -6.336 1 96.19 208 SER B O 1
ATOM 4420 N N . ALA B 1 209 ? 1.426 17.75 -5.121 1 97.62 209 ALA B N 1
ATOM 4421 C CA . ALA B 1 209 ? 0.45 17.359 -6.137 1 97.62 209 ALA B CA 1
ATOM 4422 C C . ALA B 1 209 ? -0.96 17.312 -5.555 1 97.62 209 ALA B C 1
ATOM 4424 O O . ALA B 1 209 ? -1.166 16.828 -4.441 1 97.62 209 ALA B O 1
ATOM 4425 N N . LEU B 1 210 ? -1.897 17.859 -6.266 1 98.31 210 LEU B N 1
ATOM 4426 C CA . LEU B 1 210 ? -3.295 17.844 -5.848 1 98.31 210 LEU B CA 1
ATOM 4427 C C . LEU B 1 210 ? -4.086 16.797 -6.602 1 98.31 210 LEU B C 1
ATOM 4429 O O . LEU B 1 210 ? -4.109 16.781 -7.836 1 98.31 210 LEU B O 1
ATOM 4433 N N . PHE B 1 211 ? -4.812 15.953 -5.84 1 95.75 211 PHE B N 1
ATOM 4434 C CA . PHE B 1 211 ? -5.559 14.844 -6.422 1 95.75 211 PHE B CA 1
ATOM 4435 C C . PHE B 1 211 ? -7.008 15.242 -6.684 1 95.75 211 PHE B C 1
ATOM 4437 O O . PHE B 1 211 ? -7.566 16.078 -5.969 1 95.75 211 PHE B O 1
ATOM 4444 N N . LEU B 1 212 ? -7.539 14.609 -7.719 1 95.19 212 LEU B N 1
ATOM 4445 C CA . LEU B 1 212 ? -8.984 14.57 -7.926 1 95.19 212 LEU B CA 1
ATOM 4446 C C . LEU B 1 212 ? -9.555 13.227 -7.492 1 95.19 212 LEU B C 1
ATOM 4448 O O . LEU B 1 212 ? -8.812 12.336 -7.074 1 95.19 212 LEU B O 1
ATOM 4452 N N . ASP B 1 213 ? -10.891 13.117 -7.496 1 91.06 213 ASP B N 1
ATOM 4453 C CA . ASP B 1 213 ? -11.523 11.867 -7.07 1 91.06 213 ASP B CA 1
ATOM 4454 C C . ASP B 1 213 ? -11.297 10.758 -8.094 1 91.06 213 ASP B C 1
ATOM 4456 O O . ASP B 1 213 ? -10.68 10.984 -9.141 1 91.06 213 ASP B O 1
ATOM 4460 N N . ASP B 1 214 ? -11.727 9.531 -7.723 1 86.75 214 ASP B N 1
ATOM 4461 C CA . ASP B 1 214 ? -11.406 8.336 -8.508 1 86.75 214 ASP B CA 1
ATOM 4462 C C . ASP B 1 214 ? -12.484 8.055 -9.547 1 86.75 214 ASP B C 1
ATOM 4464 O O . ASP B 1 214 ? -12.656 6.914 -9.977 1 86.75 214 ASP B O 1
ATOM 4468 N N . ARG B 1 215 ? -13.297 9.133 -9.93 1 87.12 215 ARG B N 1
ATOM 4469 C CA . ARG B 1 215 ? -14.336 8.953 -10.93 1 87.12 215 ARG B CA 1
ATOM 4470 C C . ARG B 1 215 ? -13.789 9.164 -12.336 1 87.12 215 ARG B C 1
ATOM 4472 O O . ARG B 1 215 ? -14.172 10.102 -13.031 1 87.12 215 ARG B O 1
ATOM 4479 N N . LEU B 1 216 ? -13.008 8.211 -12.781 1 82.56 216 LEU B N 1
ATOM 4480 C CA . LEU B 1 216 ? -12.289 8.305 -14.055 1 82.56 216 LEU B CA 1
ATOM 4481 C C . LEU B 1 216 ? -13.25 8.164 -15.227 1 82.56 216 LEU B C 1
ATOM 4483 O O . LEU B 1 216 ? -12.891 8.461 -16.375 1 82.56 216 LEU B O 1
ATOM 4487 N N . ASP B 1 217 ? -14.414 7.691 -14.914 1 81.69 217 ASP B N 1
ATOM 4488 C CA . ASP B 1 217 ? -15.438 7.535 -15.945 1 81.69 217 ASP B CA 1
ATOM 4489 C C . ASP B 1 217 ? -16.031 8.883 -16.344 1 81.69 217 ASP B C 1
ATOM 4491 O O . ASP B 1 217 ? -16.688 9 -17.375 1 81.69 217 ASP B O 1
ATOM 4495 N N . LEU B 1 218 ? -15.766 9.875 -15.594 1 91.25 218 LEU B N 1
ATOM 4496 C CA . LEU B 1 218 ? -16.328 11.203 -15.844 1 91.25 218 LEU B CA 1
ATOM 4497 C C . LEU B 1 218 ? -15.328 12.078 -16.594 1 91.25 218 LEU B C 1
ATOM 4499 O O . LEU B 1 218 ? -14.117 11.867 -16.5 1 91.25 218 LEU B O 1
ATOM 4503 N N . PRO B 1 219 ? -15.93 13.102 -17.297 1 95.88 219 PRO B N 1
ATOM 4504 C CA . PRO B 1 219 ? -15.031 14.133 -17.828 1 95.88 219 PRO B CA 1
ATOM 4505 C C . PRO B 1 219 ? -14.203 14.805 -16.734 1 95.88 219 PRO B C 1
ATOM 4507 O O . PRO B 1 219 ? -14.703 15.016 -15.617 1 95.88 219 PRO B O 1
ATOM 4510 N N . LEU B 1 220 ? -12.992 15.164 -17.141 1 96.62 220 LEU B N 1
ATOM 4511 C CA . LEU B 1 220 ? -12.039 15.734 -16.188 1 96.62 220 LEU B CA 1
ATOM 4512 C C . LEU B 1 220 ? -12.656 16.891 -15.422 1 96.62 220 LEU B C 1
ATOM 4514 O O . LEU B 1 220 ? -12.523 16.969 -14.195 1 96.62 220 LEU B O 1
ATOM 4518 N N . ARG B 1 221 ? -13.422 17.75 -16.016 1 97.62 221 ARG B N 1
ATOM 4519 C CA . ARG B 1 221 ? -13.977 18.953 -15.406 1 97.62 221 ARG B CA 1
ATOM 4520 C C . ARG B 1 221 ? -15.055 18.594 -14.383 1 97.62 221 ARG B C 1
ATOM 4522 O O . ARG B 1 221 ? -15.383 19.406 -13.516 1 97.62 221 ARG B O 1
ATOM 4529 N N . ASP B 1 222 ? -15.586 17.406 -14.477 1 97.88 222 ASP B N 1
ATOM 4530 C CA . ASP B 1 222 ? -16.672 17 -13.586 1 97.88 222 ASP B CA 1
ATOM 4531 C C . ASP B 1 222 ? -16.125 16.25 -12.367 1 97.88 222 ASP B C 1
ATOM 4533 O O . ASP B 1 222 ? -16.859 16.016 -11.406 1 97.88 222 ASP B O 1
ATOM 4537 N N . ARG B 1 223 ? -14.906 15.922 -12.352 1 95.75 223 ARG B N 1
ATOM 4538 C CA . ARG B 1 223 ? -14.281 15.281 -11.203 1 95.75 223 ARG B CA 1
ATOM 4539 C C . ARG B 1 223 ? -14.094 16.266 -10.055 1 95.75 223 ARG B C 1
ATOM 4541 O O . ARG B 1 223 ? -14.148 17.484 -10.266 1 95.75 223 ARG B O 1
ATOM 4548 N N . ARG B 1 224 ? -13.945 15.734 -8.898 1 96.69 224 ARG B N 1
ATOM 4549 C CA . ARG B 1 224 ? -13.938 16.578 -7.711 1 96.69 224 ARG B CA 1
ATOM 4550 C C . ARG B 1 224 ? -12.531 16.672 -7.121 1 96.69 224 ARG B C 1
ATOM 4552 O O . ARG B 1 224 ? -11.789 15.695 -7.105 1 96.69 224 ARG B O 1
ATOM 4559 N N . VAL B 1 225 ? -12.258 17.844 -6.609 1 97.94 225 VAL B N 1
ATOM 4560 C CA . VAL B 1 225 ? -11.016 18.062 -5.871 1 97.94 225 VAL B CA 1
ATOM 4561 C C . VAL B 1 225 ? -11.031 17.25 -4.582 1 97.94 225 VAL B C 1
ATOM 4563 O O . VAL B 1 225 ? -12.055 17.172 -3.898 1 97.94 225 VAL B O 1
ATOM 4566 N N . THR B 1 226 ? -9.945 16.625 -4.27 1 95.5 226 THR B N 1
ATOM 4567 C CA . THR B 1 226 ? -9.859 15.906 -3.004 1 95.5 226 THR B CA 1
ATOM 4568 C C . THR B 1 226 ? -8.797 16.516 -2.102 1 95.5 226 THR B C 1
ATOM 4570 O O . THR B 1 226 ? -9.039 17.531 -1.438 1 95.5 226 THR B O 1
ATOM 4573 N N . GLU B 1 227 ? -7.57 15.984 -2.146 1 96.62 227 GLU B N 1
ATOM 4574 C CA . GLU B 1 227 ? -6.539 16.469 -1.236 1 96.62 227 GLU B CA 1
ATOM 4575 C C . GLU B 1 227 ? -5.16 16.438 -1.891 1 96.62 227 GLU B C 1
ATOM 4577 O O . GLU B 1 227 ? -5 15.891 -2.98 1 96.62 227 GLU B O 1
ATOM 4582 N N . TRP B 1 228 ? -4.199 17.156 -1.243 1 96.5 228 TRP B N 1
ATOM 4583 C CA . TRP B 1 228 ? -2.809 17.109 -1.684 1 96.5 228 TRP B CA 1
ATOM 4584 C C . TRP B 1 228 ? -2.209 15.727 -1.465 1 96.5 228 TRP B C 1
ATOM 4586 O O . TRP B 1 228 ? -2.83 14.867 -0.834 1 96.5 228 TRP B O 1
ATOM 4596 N N . ASP B 1 229 ? -1.051 15.477 -1.961 1 94.81 229 ASP B N 1
ATOM 4597 C CA . ASP B 1 229 ? -0.336 14.211 -1.881 1 94.81 229 ASP B CA 1
ATOM 4598 C C . ASP B 1 229 ? -0.112 13.797 -0.427 1 94.81 229 ASP B C 1
ATOM 4600 O O . ASP B 1 229 ? -0.086 12.602 -0.112 1 94.81 229 ASP B O 1
ATOM 4604 N N . SER B 1 230 ? -0.029 14.766 0.465 1 92 230 SER B N 1
ATOM 4605 C CA . SER B 1 230 ? 0.331 14.383 1.826 1 92 230 SER B CA 1
ATOM 4606 C C . SER B 1 230 ? -0.474 15.172 2.854 1 92 230 SER B C 1
ATOM 4608 O O . SER B 1 230 ? -0.141 15.18 4.039 1 92 230 SER B O 1
ATOM 4610 N N . SER B 1 231 ? -1.484 15.938 2.389 1 94.62 231 SER B N 1
ATOM 4611 C CA . SER B 1 231 ? -2.195 16.844 3.289 1 94.62 231 SER B CA 1
ATOM 4612 C C . SER B 1 231 ? -3.561 17.219 2.725 1 94.62 231 SER B C 1
ATOM 4614 O O . SER B 1 231 ? -3.867 16.906 1.57 1 94.62 231 SER B O 1
ATOM 4616 N N . CYS B 1 232 ? -4.344 17.844 3.553 1 96.75 232 CYS B N 1
ATOM 4617 C CA . CYS B 1 232 ? -5.676 18.266 3.137 1 96.75 232 CYS B CA 1
ATOM 4618 C C . CYS B 1 232 ? -5.602 19.562 2.34 1 96.75 232 CYS B C 1
ATOM 4620 O O . CYS B 1 232 ? -4.609 20.297 2.418 1 96.75 232 CYS B O 1
ATOM 4622 N N . CYS B 1 233 ? -6.656 19.781 1.63 1 97.94 233 CYS B N 1
ATOM 4623 C CA . CYS B 1 233 ? -6.762 20.984 0.813 1 97.94 233 CYS B CA 1
ATOM 4624 C C . CYS B 1 233 ? -7.801 21.938 1.385 1 97.94 233 CYS B C 1
ATOM 4626 O O . CYS B 1 233 ? -8.898 21.516 1.75 1 97.94 233 CYS B O 1
ATOM 4628 N N . LEU B 1 234 ? -7.445 23.156 1.504 1 98.62 234 LEU B N 1
ATOM 4629 C CA . LEU B 1 234 ? -8.336 24.25 1.874 1 98.62 234 LEU B CA 1
ATOM 4630 C C . LEU B 1 234 ? -8.242 25.391 0.868 1 98.62 234 LEU B C 1
ATOM 4632 O O . LEU B 1 234 ? -7.141 25.844 0.527 1 98.62 234 LEU B O 1
ATOM 4636 N N . ILE B 1 235 ? -9.391 25.875 0.362 1 98.88 235 ILE B N 1
ATOM 4637 C CA . ILE B 1 235 ? -9.398 26.875 -0.697 1 98.88 235 ILE B CA 1
ATOM 4638 C C . ILE B 1 235 ? -10.031 28.172 -0.178 1 98.88 235 ILE B C 1
ATOM 4640 O O . ILE B 1 235 ? -11.195 28.172 0.237 1 98.88 235 ILE B O 1
ATOM 4644 N N . ALA B 1 236 ? -9.289 29.219 -0.178 1 98.81 236 ALA B N 1
ATOM 4645 C CA . ALA B 1 236 ? -9.773 30.531 0.234 1 98.81 236 ALA B CA 1
ATOM 4646 C C . ALA B 1 236 ? -10.266 31.344 -0.967 1 98.81 236 ALA B C 1
ATOM 4648 O O . ALA B 1 236 ? -9.508 31.578 -1.909 1 98.81 236 ALA B O 1
ATOM 4649 N N . LEU B 1 237 ? -11.477 31.734 -0.911 1 98.62 237 LEU B N 1
ATOM 4650 C CA . LEU B 1 237 ? -12.094 32.5 -1.999 1 98.62 237 LEU B CA 1
ATOM 4651 C C . LEU B 1 237 ? -12.062 34 -1.708 1 98.62 237 LEU B C 1
ATOM 4653 O O . LEU B 1 237 ? -12.133 34.406 -0.547 1 98.62 237 LEU B O 1
ATOM 4657 N N . THR B 1 238 ? -12.078 34.781 -2.748 1 97.94 238 THR B N 1
ATOM 4658 C CA . THR B 1 238 ? -11.961 36.219 -2.602 1 97.94 238 THR B CA 1
ATOM 4659 C C . THR B 1 238 ? -13.242 36.812 -2.037 1 97.94 238 THR B C 1
ATOM 4661 O O . THR B 1 238 ? -13.266 37.969 -1.604 1 97.94 238 THR B O 1
ATOM 4664 N N . ASN B 1 239 ? -14.281 36 -2.025 1 96.69 239 ASN B N 1
ATOM 4665 C CA . ASN B 1 239 ? -15.531 36.5 -1.474 1 96.69 239 ASN B CA 1
ATOM 4666 C C . ASN B 1 239 ? -15.523 36.469 0.052 1 96.69 239 ASN B C 1
ATOM 4668 O O . ASN B 1 239 ? -16.516 36.812 0.689 1 96.69 239 ASN B O 1
ATOM 4672 N N . GLY B 1 240 ? -14.453 35.938 0.623 1 95.75 240 GLY B N 1
ATOM 4673 C CA . GLY B 1 240 ? -14.297 35.969 2.068 1 95.75 240 GLY B CA 1
ATOM 4674 C C . GLY B 1 240 ? -14.57 34.656 2.746 1 95.75 240 GLY B C 1
ATOM 4675 O O . GLY B 1 240 ? -14.555 34.562 3.975 1 95.75 240 GLY B O 1
ATOM 4676 N N . SER B 1 241 ? -14.812 33.656 1.976 1 98.06 241 SER B N 1
ATOM 4677 C CA . SER B 1 241 ? -15.07 32.344 2.539 1 98.06 241 SER B CA 1
ATOM 4678 C C . SER B 1 241 ? -13.961 31.359 2.18 1 98.06 241 SER B C 1
ATOM 4680 O O . SER B 1 241 ? -13.164 31.625 1.272 1 98.06 241 SER B O 1
ATOM 4682 N N . VAL B 1 242 ? -13.844 30.359 3.006 1 98.56 242 VAL B N 1
ATOM 4683 C CA . VAL B 1 242 ? -12.945 29.266 2.674 1 98.56 242 VAL B CA 1
ATOM 4684 C C . VAL B 1 242 ? -13.75 28 2.398 1 98.56 242 VAL B C 1
ATOM 4686 O O . VAL B 1 242 ? -14.797 27.766 3.018 1 98.56 242 VAL B O 1
ATOM 4689 N N . VAL B 1 243 ? -13.281 27.188 1.422 1 98.75 243 VAL B N 1
ATOM 4690 C CA . VAL B 1 243 ? -13.906 25.922 1.09 1 98.75 243 VAL B CA 1
ATOM 4691 C C . VAL B 1 243 ? -13.078 24.766 1.68 1 98.75 243 VAL B C 1
ATOM 4693 O O . VAL B 1 243 ? -11.891 24.641 1.386 1 98.75 243 VAL B O 1
ATOM 4696 N N . LYS B 1 244 ? -13.664 24.016 2.59 1 98.5 244 LYS B N 1
ATOM 4697 C CA . LYS B 1 244 ? -13.117 22.766 3.1 1 98.5 244 LYS B CA 1
ATOM 4698 C C . LYS B 1 244 ? -13.742 21.562 2.393 1 98.5 244 LYS B C 1
ATOM 4700 O O . LYS B 1 244 ? -14.961 21.375 2.451 1 98.5 244 LYS B O 1
ATOM 4705 N N . ILE B 1 245 ? -12.93 20.797 1.721 1 97.62 245 ILE B N 1
ATOM 4706 C CA . ILE B 1 245 ? -13.445 19.594 1.065 1 97.62 245 ILE B CA 1
ATOM 4707 C C . ILE B 1 245 ? -13.922 18.594 2.117 1 97.62 245 ILE B C 1
ATOM 4709 O O . ILE B 1 245 ? -13.227 18.328 3.098 1 97.62 245 ILE B O 1
ATOM 4713 N N . PRO B 1 246 ? -15.117 18.047 1.924 1 95.19 246 PRO B N 1
ATOM 4714 C CA . PRO B 1 246 ? -15.664 17.156 2.953 1 95.19 246 PRO B CA 1
ATOM 4715 C C . PRO B 1 246 ? -14.891 15.852 3.08 1 95.19 246 PRO B C 1
ATOM 4717 O O . PRO B 1 246 ? -14.273 15.398 2.111 1 95.19 246 PRO B O 1
ATOM 4720 N N . GLU B 1 247 ? -14.977 15.328 4.312 1 91.19 247 GLU B N 1
ATOM 4721 C CA . GLU B 1 247 ? -14.469 13.977 4.523 1 91.19 247 GLU B CA 1
ATOM 4722 C C . GLU B 1 247 ? -15.164 12.984 3.598 1 91.19 247 GLU B C 1
ATOM 4724 O O . GLU B 1 247 ? -16.344 13.141 3.277 1 91.19 247 GLU B O 1
ATOM 4729 N N . SER B 1 248 ? -14.484 12.047 3.092 1 90.81 248 SER B N 1
ATOM 4730 C CA . SER B 1 248 ? -14.953 10.977 2.217 1 90.81 248 SER B CA 1
ATOM 4731 C C . SER B 1 248 ? -14.055 9.75 2.318 1 90.81 248 SER B C 1
ATOM 4733 O O . SER B 1 248 ? -13.031 9.781 3.004 1 90.81 248 SER B O 1
ATOM 4735 N N . PRO B 1 249 ? -14.398 8.633 1.692 1 88.12 249 PRO B N 1
ATOM 4736 C CA . PRO B 1 249 ? -13.516 7.461 1.689 1 88.12 249 PRO B CA 1
ATOM 4737 C C . PRO B 1 249 ? -12.172 7.734 1.029 1 88.12 249 PRO B C 1
ATOM 4739 O O . PRO B 1 249 ? -11.234 6.949 1.182 1 88.12 249 PRO B O 1
ATOM 4742 N N . LEU B 1 250 ? -12.07 8.906 0.345 1 90.06 250 LEU B N 1
ATOM 4743 C CA . LEU B 1 250 ? -10.836 9.25 -0.348 1 90.06 250 LEU B CA 1
ATOM 4744 C C . LEU B 1 250 ? -10.016 10.242 0.469 1 90.06 250 LEU B C 1
ATOM 4746 O O . LEU B 1 250 ? -8.836 10.477 0.169 1 90.06 250 LEU B O 1
ATOM 4750 N N . ILE B 1 251 ? -10.617 10.789 1.475 1 92.94 251 ILE B N 1
ATOM 4751 C CA . ILE B 1 251 ? -10 11.906 2.176 1 92.94 251 ILE B CA 1
ATOM 4752 C C . ILE B 1 251 ? -9.828 11.562 3.654 1 92.94 251 ILE B C 1
ATOM 4754 O O . ILE B 1 251 ? -10.789 11.148 4.312 1 92.94 251 ILE B O 1
ATOM 4758 N N . LEU B 1 252 ? -8.641 11.703 4.09 1 93.25 252 LEU B N 1
ATOM 4759 C CA . LEU B 1 252 ? -8.344 11.461 5.5 1 93.25 252 LEU B CA 1
ATOM 4760 C C . LEU B 1 252 ? -9.016 12.5 6.383 1 93.25 252 LEU B C 1
ATOM 4762 O O . LEU B 1 252 ? -8.914 13.703 6.117 1 93.25 252 LEU B O 1
ATOM 4766 N N . PRO B 1 253 ? -9.781 12.062 7.352 1 94.12 253 PRO B N 1
ATOM 4767 C CA . PRO B 1 253 ? -10.289 13.031 8.32 1 94.12 253 PRO B CA 1
ATOM 4768 C C . PRO B 1 253 ? -9.188 13.688 9.141 1 94.12 253 PRO B C 1
ATOM 4770 O O . PRO B 1 253 ? -8.719 13.117 10.133 1 94.12 253 PRO B O 1
ATOM 4773 N N . SER B 1 254 ? -8.844 14.859 8.773 1 95.56 254 SER B N 1
ATOM 4774 C CA . SER B 1 254 ? -7.691 15.555 9.352 1 95.56 254 SER B CA 1
ATOM 4775 C C . SER B 1 254 ? -8.07 16.25 10.648 1 95.56 254 SER B C 1
ATOM 4777 O O . SER B 1 254 ? -9.07 16.969 10.711 1 95.56 254 SER B O 1
ATOM 4779 N N . VAL B 1 255 ? -7.277 16.062 11.633 1 96.44 255 VAL B N 1
ATOM 4780 C CA . VAL B 1 255 ? -7.418 16.719 12.922 1 96.44 255 VAL B CA 1
ATOM 4781 C C . VAL B 1 255 ? -6.98 18.188 12.805 1 96.44 255 VAL B C 1
ATOM 4783 O O . VAL B 1 255 ? -7.629 19.078 13.344 1 96.44 255 VAL B O 1
ATOM 4786 N N . THR B 1 256 ? -5.961 18.438 12.062 1 96.25 256 THR B N 1
ATOM 4787 C CA . THR B 1 256 ? -5.391 19.781 11.914 1 96.25 256 THR B CA 1
ATOM 4788 C C . THR B 1 256 ? -6.344 20.688 11.148 1 96.25 256 THR B C 1
ATOM 4790 O O . THR B 1 256 ? -6.535 21.844 11.531 1 96.25 256 THR B O 1
ATOM 4793 N N . ILE B 1 257 ? -6.953 20.203 10.102 1 97.25 257 ILE B N 1
ATOM 4794 C CA . ILE B 1 257 ? -7.84 21.062 9.32 1 97.25 257 ILE B CA 1
ATOM 4795 C C . ILE B 1 257 ? -9.078 21.406 10.148 1 97.25 257 ILE B C 1
ATOM 4797 O O . ILE B 1 257 ? -9.609 22.516 10.031 1 97.25 257 ILE B O 1
ATOM 4801 N N . GLN B 1 258 ? -9.516 20.469 10.977 1 96.12 258 GLN B N 1
ATOM 4802 C CA . GLN B 1 258 ? -10.617 20.766 11.883 1 96.12 258 GLN B CA 1
ATOM 4803 C C . GLN B 1 258 ? -10.266 21.922 12.812 1 96.12 258 GLN B C 1
ATOM 4805 O O . GLN B 1 258 ? -11.078 22.828 13.039 1 96.12 258 GLN B O 1
ATOM 4810 N N . GLY B 1 259 ? -9.078 21.859 13.328 1 96.38 259 GLY B N 1
ATOM 4811 C CA . GLY B 1 259 ? -8.609 22.938 14.188 1 96.38 259 GLY B CA 1
ATOM 4812 C C . GLY B 1 259 ? -8.492 24.266 13.461 1 96.38 259 GLY B C 1
ATOM 4813 O O . GLY B 1 259 ? -8.938 25.297 13.969 1 96.38 259 GLY B O 1
ATOM 4814 N N . ILE B 1 260 ? -7.902 24.266 12.289 1 97.5 260 ILE B N 1
ATOM 4815 C CA . ILE B 1 260 ? -7.73 25.469 11.492 1 97.5 260 ILE B CA 1
ATOM 4816 C C . ILE B 1 260 ? -9.094 26.078 11.18 1 97.5 260 ILE B C 1
ATOM 4818 O O . ILE B 1 260 ? -9.281 27.297 11.305 1 97.5 260 ILE B O 1
ATOM 4822 N N . CYS B 1 261 ? -10.023 25.25 10.781 1 97.88 261 CYS B N 1
ATOM 4823 C CA . CYS B 1 261 ? -11.367 25.734 10.469 1 97.88 261 CYS B CA 1
ATOM 4824 C C . CYS B 1 261 ? -12.031 26.344 11.695 1 97.88 261 CYS B C 1
ATOM 4826 O O . CYS B 1 261 ? -12.742 27.344 11.594 1 97.88 261 CYS B O 1
ATOM 4828 N N . ALA B 1 262 ? -11.844 25.75 12.867 1 97.69 262 ALA B N 1
ATOM 4829 C CA . ALA B 1 262 ? -12.391 26.297 14.102 1 97.69 262 ALA B CA 1
ATOM 4830 C C . ALA B 1 262 ? -11.82 27.688 14.375 1 97.69 262 ALA B C 1
ATOM 4832 O O . ALA B 1 262 ? -12.547 28.609 14.75 1 97.69 262 ALA B O 1
ATOM 4833 N N . ILE B 1 263 ? -10.531 27.844 14.188 1 97.88 263 ILE B N 1
ATOM 4834 C CA . ILE B 1 263 ? -9.859 29.125 14.398 1 97.88 263 ILE B CA 1
ATOM 4835 C C . ILE B 1 263 ? -10.406 30.156 13.422 1 97.88 263 ILE B C 1
ATOM 4837 O O . ILE B 1 263 ? -10.695 31.297 13.805 1 97.88 263 ILE B O 1
ATOM 4841 N N . LEU B 1 264 ? -10.594 29.766 12.148 1 98.12 264 LEU B N 1
ATOM 4842 C CA . LEU B 1 264 ? -11.109 30.672 11.133 1 98.12 264 LEU B CA 1
ATOM 4843 C C . LEU B 1 264 ? -12.531 31.094 11.461 1 98.12 264 LEU B C 1
ATOM 4845 O O . LEU B 1 264 ? -12.859 32.281 11.383 1 98.12 264 LEU B O 1
ATOM 4849 N N . ARG B 1 265 ? -13.367 30.188 11.891 1 97.62 265 ARG B N 1
ATOM 4850 C CA . ARG B 1 265 ? -14.734 30.531 12.273 1 97.62 265 ARG B CA 1
ATOM 4851 C C . ARG B 1 265 ? -14.75 31.531 13.414 1 97.62 265 ARG B C 1
ATOM 4853 O O . ARG B 1 265 ? -15.523 32.5 13.391 1 97.62 265 ARG B O 1
ATOM 4860 N N . GLU B 1 266 ? -13.938 31.328 14.328 1 96.62 266 GLU B N 1
ATOM 4861 C CA . GLU B 1 266 ? -13.867 32.25 15.477 1 96.62 266 GLU B CA 1
ATOM 4862 C C . GLU B 1 266 ? -13.406 33.625 15.055 1 96.62 266 GLU B C 1
ATOM 4864 O O . GLU B 1 266 ? -13.727 34.625 15.711 1 96.62 266 GLU B O 1
ATOM 4869 N N . SER B 1 267 ? -12.656 33.688 14.016 1 96.06 267 SER B N 1
ATOM 4870 C CA . SER B 1 267 ? -12.172 34.969 13.516 1 96.06 267 SER B CA 1
ATOM 4871 C C . SER B 1 267 ? -13.195 35.625 12.586 1 96.06 267 SER B C 1
ATOM 4873 O O . SER B 1 267 ? -12.906 36.656 11.969 1 96.06 267 SER B O 1
ATOM 4875 N N . GLY B 1 268 ? -14.305 34.938 12.359 1 96.62 268 GLY B N 1
ATOM 4876 C CA . GLY B 1 268 ? -15.391 35.531 11.594 1 96.62 268 GLY B CA 1
ATOM 4877 C C . GLY B 1 268 ? -15.375 35.125 10.133 1 96.62 268 GLY B C 1
ATOM 4878 O O . GLY B 1 268 ? -16.109 35.688 9.32 1 96.62 268 GLY B O 1
ATOM 4879 N N . ILE B 1 269 ? -14.555 34.219 9.797 1 98 269 ILE B N 1
ATOM 4880 C CA . ILE B 1 269 ? -14.453 33.75 8.414 1 98 269 ILE B CA 1
ATOM 4881 C C . ILE B 1 269 ? -15.414 32.594 8.18 1 98 269 ILE B C 1
ATOM 4883 O O . ILE B 1 269 ? -15.469 31.656 8.977 1 98 269 ILE B O 1
ATOM 4887 N N . THR B 1 270 ? -16.172 32.688 7.129 1 98.19 270 THR B N 1
ATOM 4888 C CA . THR B 1 270 ? -17.094 31.609 6.773 1 98.19 270 THR B CA 1
ATOM 4889 C C . THR B 1 270 ? -16.344 30.406 6.223 1 98.19 270 THR B C 1
ATOM 4891 O O . THR B 1 270 ? -15.539 30.531 5.297 1 98.19 270 THR B O 1
ATOM 4894 N N . VAL B 1 271 ? -16.594 29.25 6.828 1 98.38 271 VAL B N 1
ATOM 4895 C CA . VAL B 1 271 ? -16.047 27.984 6.34 1 98.38 271 VAL B CA 1
ATOM 4896 C C . VAL B 1 271 ? -17.156 27.156 5.695 1 98.38 271 VAL B C 1
ATOM 4898 O O . VAL B 1 271 ? -18.062 26.688 6.383 1 98.38 271 VAL B O 1
ATOM 4901 N N . ASP B 1 272 ? -17.078 26.969 4.387 1 98.31 272 ASP B N 1
ATOM 4902 C CA . ASP B 1 272 ? -18.031 26.156 3.633 1 98.31 272 ASP B CA 1
ATOM 4903 C C . ASP B 1 272 ? -17.5 24.75 3.391 1 98.31 272 ASP B C 1
ATOM 4905 O O . ASP B 1 272 ? -16.516 24.578 2.654 1 98.31 272 ASP B O 1
ATOM 4909 N N . GLU B 1 273 ? -18.109 23.781 4.035 1 98.06 273 GLU B N 1
ATOM 4910 C CA . GLU B 1 273 ? -17.734 22.391 3.766 1 98.06 273 GLU B CA 1
ATOM 4911 C C . GLU B 1 273 ? -18.531 21.812 2.607 1 98.06 273 GLU B C 1
ATOM 4913 O O . GLU B 1 273 ? -19.703 21.453 2.773 1 98.06 273 GLU B O 1
ATOM 4918 N N . ARG B 1 274 ? -17.906 21.75 1.449 1 98.25 274 ARG B N 1
ATOM 4919 C CA . ARG B 1 274 ? -18.594 21.297 0.246 1 98.25 274 ARG B CA 1
ATOM 4920 C C . ARG B 1 274 ? -17.594 20.797 -0.8 1 98.25 274 ARG B C 1
ATOM 4922 O O . ARG B 1 274 ? -16.406 21.125 -0.735 1 98.25 274 ARG B O 1
ATOM 4929 N N . ASP B 1 275 ? -18.156 20.062 -1.738 1 97.88 275 ASP B N 1
ATOM 4930 C CA . ASP B 1 275 ? -17.359 19.609 -2.875 1 97.88 275 ASP B CA 1
ATOM 4931 C C . ASP B 1 275 ? -17.047 20.781 -3.816 1 97.88 275 ASP B C 1
ATOM 4933 O O . ASP B 1 275 ? -17.766 21.781 -3.82 1 97.88 275 ASP B O 1
ATOM 4937 N N . MET B 1 276 ? -15.984 20.672 -4.461 1 98.56 276 MET B N 1
ATOM 4938 C CA . MET B 1 276 ? -15.641 21.562 -5.574 1 98.56 276 MET B CA 1
ATOM 4939 C C . MET B 1 276 ? -15.18 20.75 -6.785 1 98.56 276 MET B C 1
ATOM 4941 O O . MET B 1 276 ? -14.273 19.922 -6.676 1 98.56 276 MET B O 1
ATOM 4945 N N . THR B 1 277 ? -15.828 20.953 -7.898 1 98.69 277 THR B N 1
ATOM 4946 C CA . THR B 1 277 ? -15.406 20.266 -9.109 1 98.69 277 THR B CA 1
ATOM 4947 C C . THR B 1 277 ? -14.125 20.891 -9.664 1 98.69 277 THR B C 1
ATOM 4949 O O . THR B 1 277 ? -13.812 22.047 -9.359 1 98.69 277 THR B O 1
ATOM 4952 N N . TYR B 1 278 ? -13.422 20.094 -10.375 1 98.62 278 TYR B N 1
ATOM 4953 C CA . TYR B 1 278 ? -12.234 20.594 -11.055 1 98.62 278 TYR B CA 1
ATOM 4954 C C . TYR B 1 278 ? -12.586 21.75 -11.984 1 98.62 278 TYR B C 1
ATOM 4956 O O . TYR B 1 278 ? -11.852 22.734 -12.07 1 98.62 278 TYR B O 1
ATOM 4964 N N . GLY B 1 279 ? -13.703 21.625 -12.656 1 98.62 279 GLY B N 1
ATOM 4965 C CA . GLY B 1 279 ? -14.188 22.719 -13.492 1 98.62 279 GLY B CA 1
ATOM 4966 C C . GLY B 1 279 ? -14.406 24 -12.727 1 98.62 279 GLY B C 1
ATOM 4967 O O . GLY B 1 279 ? -14.047 25.094 -13.195 1 98.62 279 GLY B O 1
ATOM 4968 N N . GLU B 1 280 ? -15.039 23.906 -11.609 1 98.69 280 GLU B N 1
ATOM 4969 C CA . GLU B 1 280 ? -15.227 25.094 -10.773 1 98.69 280 GLU B CA 1
ATOM 4970 C C . GLU B 1 280 ? -13.883 25.672 -10.344 1 98.69 280 GLU B C 1
ATOM 4972 O O . GLU B 1 280 ? -13.703 26.891 -10.375 1 98.69 280 GLU B O 1
ATOM 4977 N N . LEU B 1 281 ? -12.977 24.828 -9.938 1 98.75 281 LEU B N 1
ATOM 4978 C CA . LEU B 1 281 ? -11.656 25.281 -9.523 1 98.75 281 LEU B CA 1
ATOM 4979 C C . LEU B 1 281 ? -10.977 26.062 -10.648 1 98.75 281 LEU B C 1
ATOM 4981 O O . LEU B 1 281 ? -10.438 27.156 -10.414 1 98.75 281 LEU B O 1
ATOM 4985 N N . MET B 1 282 ? -11.016 25.562 -11.828 1 98.44 282 MET B N 1
ATOM 4986 C CA . MET B 1 282 ? -10.391 26.203 -12.977 1 98.44 282 MET B CA 1
ATOM 4987 C C . MET B 1 282 ? -11.047 27.547 -13.281 1 98.44 282 MET B C 1
ATOM 4989 O O . MET B 1 282 ? -10.352 28.531 -13.523 1 98.44 282 MET B O 1
ATOM 4993 N N . ALA B 1 283 ? -12.32 27.531 -13.273 1 98.38 283 ALA B N 1
ATOM 4994 C CA . ALA B 1 283 ? -13.055 28.766 -13.57 1 98.38 283 ALA B CA 1
ATOM 4995 C C . ALA B 1 283 ? -12.734 29.859 -12.555 1 98.38 283 ALA B C 1
ATOM 4997 O O . ALA B 1 283 ? -12.531 31.016 -12.922 1 98.38 283 ALA B O 1
ATOM 4998 N N . ARG B 1 284 ? -12.734 29.5 -11.344 1 98.38 284 ARG B N 1
ATOM 4999 C CA . ARG B 1 284 ? -12.453 30.484 -10.297 1 98.38 284 ARG B CA 1
ATOM 5000 C C . ARG B 1 284 ? -11.008 30.969 -10.367 1 98.38 284 ARG B C 1
ATOM 5002 O O . ARG B 1 284 ? -10.727 32.125 -10.086 1 98.38 284 ARG B O 1
ATOM 5009 N N . ALA B 1 285 ? -10.109 30.062 -10.641 1 98.12 285 ALA B N 1
ATOM 5010 C CA . ALA B 1 285 ? -8.719 30.469 -10.828 1 98.12 285 ALA B CA 1
ATOM 5011 C C . ALA B 1 285 ? -8.594 31.5 -11.953 1 98.12 285 ALA B C 1
ATOM 5013 O O . ALA B 1 285 ? -7.922 32.5 -11.797 1 98.12 285 ALA B O 1
ATOM 5014 N N . GLU B 1 286 ? -9.25 31.25 -13.062 1 97.31 286 GLU B N 1
ATOM 5015 C CA . GLU B 1 286 ? -9.203 32.125 -14.227 1 97.31 286 GLU B CA 1
ATOM 5016 C C . GLU B 1 286 ? -9.828 33.5 -13.906 1 97.31 286 GLU B C 1
ATOM 5018 O O . GLU B 1 286 ? -9.359 34.531 -14.398 1 97.31 286 GLU B O 1
ATOM 5023 N N . ALA B 1 287 ? -10.805 33.469 -13.141 1 98.06 287 ALA B N 1
ATOM 5024 C CA . ALA B 1 287 ? -11.523 34.688 -12.797 1 98.06 287 ALA B CA 1
ATOM 5025 C C . ALA B 1 287 ? -10.812 35.438 -11.672 1 98.06 287 ALA B C 1
ATOM 5027 O O . ALA B 1 287 ? -11.234 36.531 -11.297 1 98.06 287 ALA B O 1
ATOM 5028 N N . GLY B 1 288 ? -9.797 34.875 -11.109 1 97.62 288 GLY B N 1
ATOM 5029 C CA . GLY B 1 288 ? -9.094 35.5 -10 1 97.62 288 GLY B CA 1
ATOM 5030 C C . GLY B 1 288 ? -9.875 35.469 -8.703 1 97.62 288 GLY B C 1
ATOM 5031 O O . GLY B 1 288 ? -9.75 36.375 -7.871 1 97.62 288 GLY B O 1
ATOM 5032 N N . GLU B 1 289 ? -10.656 34.438 -8.508 1 98.5 289 GLU B N 1
ATOM 5033 C CA . GLU B 1 289 ? -11.562 34.344 -7.363 1 98.5 289 GLU B CA 1
ATOM 5034 C C . GLU B 1 289 ? -10.984 33.5 -6.25 1 98.5 289 GLU B C 1
ATOM 5036 O O . GLU B 1 289 ? -11.664 33.219 -5.262 1 98.5 289 GLU B O 1
ATOM 5041 N N . ILE B 1 290 ? -9.758 33.062 -6.387 1 98.69 290 ILE B N 1
ATOM 5042 C CA . ILE B 1 290 ? -9.086 32.281 -5.352 1 98.69 290 ILE B CA 1
ATOM 5043 C C . ILE B 1 290 ? -7.969 33.125 -4.727 1 98.69 290 ILE B C 1
ATOM 5045 O O . ILE B 1 290 ? -7.012 33.5 -5.406 1 98.69 290 ILE B O 1
ATOM 5049 N N . ALA B 1 291 ? -8.094 33.375 -3.5 1 98.62 291 ALA B N 1
ATOM 5050 C CA . ALA B 1 291 ? -7.09 34.156 -2.779 1 98.62 291 ALA B CA 1
ATOM 5051 C C . ALA B 1 291 ? -5.879 33.281 -2.426 1 98.62 291 ALA B C 1
ATOM 5053 O O . ALA B 1 291 ? -4.738 33.75 -2.518 1 98.62 291 ALA B O 1
ATOM 5054 N N . ALA B 1 292 ? -6.164 32.094 -1.996 1 98.5 292 ALA B N 1
ATOM 5055 C CA . ALA B 1 292 ? -5.121 31.172 -1.598 1 98.5 292 ALA B CA 1
ATOM 5056 C C . ALA B 1 292 ? -5.637 29.734 -1.61 1 98.5 292 ALA B C 1
ATOM 5058 O O . ALA B 1 292 ? -6.836 29.5 -1.422 1 98.5 292 ALA B O 1
ATOM 5059 N N . ILE B 1 293 ? -4.746 28.859 -1.876 1 98.56 293 ILE B N 1
ATOM 5060 C CA . ILE B 1 293 ? -4.969 27.438 -1.647 1 98.56 293 ILE B CA 1
ATOM 5061 C C . ILE B 1 293 ? -3.924 26.891 -0.67 1 98.56 293 ILE B C 1
ATOM 5063 O O . ILE B 1 293 ? -2.729 27.156 -0.828 1 98.56 293 ILE B O 1
ATOM 5067 N N . ALA B 1 294 ? -4.43 26.234 0.314 1 97.94 294 ALA B N 1
ATOM 5068 C CA . ALA B 1 294 ? -3.516 2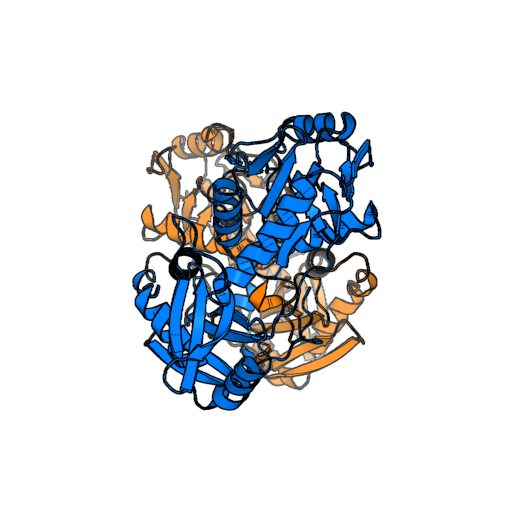5.844 1.384 1 97.94 294 ALA B CA 1
ATOM 5069 C C . ALA B 1 294 ? -3.457 24.328 1.53 1 97.94 294 ALA B C 1
ATOM 5071 O O . ALA B 1 294 ? -4.41 23.625 1.184 1 97.94 294 ALA B O 1
ATOM 5072 N N . SER B 1 295 ? -2.293 23.859 1.958 1 96.38 295 SER B N 1
ATOM 5073 C CA . SER B 1 295 ? -2.061 22.5 2.436 1 96.38 295 SER B CA 1
ATOM 5074 C C . SER B 1 295 ? -2.098 22.438 3.959 1 96.38 295 SER B C 1
ATOM 5076 O O . SER B 1 295 ? -1.374 23.172 4.637 1 96.38 295 SER B O 1
ATOM 5078 N N . ILE B 1 296 ? -2.979 21.594 4.461 1 96.38 296 ILE B N 1
ATOM 5079 C CA . ILE B 1 296 ? -3.158 21.5 5.906 1 96.38 296 ILE B CA 1
ATOM 5080 C C . ILE B 1 296 ? -2.859 20.078 6.375 1 96.38 296 ILE B C 1
ATOM 5082 O O . ILE B 1 296 ? -3.475 19.125 5.902 1 96.38 296 ILE B O 1
ATOM 5086 N N . GLY B 1 297 ? -1.979 19.938 7.293 1 93.19 297 GLY B N 1
ATOM 5087 C CA . GLY B 1 297 ? -1.582 18.672 7.895 1 93.19 297 GLY B CA 1
ATOM 5088 C C . GLY B 1 297 ? -0.787 18.844 9.172 1 93.19 297 GLY B C 1
ATOM 5089 O O . GLY B 1 297 ? -0.362 19.953 9.5 1 93.19 297 GLY B O 1
ATOM 5090 N N . THR B 1 298 ? -0.528 17.766 9.82 1 90.81 298 THR B N 1
ATOM 5091 C CA . THR B 1 298 ? 0.113 17.797 11.133 1 90.81 298 THR B CA 1
ATOM 5092 C C . THR B 1 298 ? 1.534 18.344 11.023 1 90.81 298 THR B C 1
ATOM 5094 O O . THR B 1 298 ? 1.948 19.172 11.844 1 90.81 298 THR B O 1
ATOM 5097 N N . ALA B 1 299 ? 2.264 17.969 10.055 1 83.5 299 ALA B N 1
ATOM 5098 C CA . ALA B 1 299 ? 3.664 18.375 9.938 1 83.5 299 ALA B CA 1
ATOM 5099 C C . ALA B 1 299 ? 3.787 19.859 9.672 1 83.5 299 ALA B C 1
ATOM 5101 O O . ALA B 1 299 ? 4.508 20.578 10.383 1 83.5 299 ALA B O 1
ATOM 5102 N N . GLY B 1 300 ? 3.029 20.406 8.734 1 84.69 300 GLY B N 1
ATOM 5103 C CA . GLY B 1 300 ? 3.162 21.797 8.352 1 84.69 300 GLY B CA 1
ATOM 5104 C C . GLY B 1 300 ? 2.098 22.688 8.953 1 84.69 300 GLY B C 1
ATOM 5105 O O . GLY B 1 300 ? 2.201 23.922 8.898 1 84.69 300 GLY B O 1
ATOM 5106 N N . ILE B 1 301 ? 1.111 22.109 9.57 1 91.19 301 ILE B N 1
ATOM 5107 C CA . ILE B 1 301 ? -0.075 22.766 10.109 1 91.19 301 ILE B CA 1
ATOM 5108 C C . ILE B 1 301 ? -0.865 23.406 8.977 1 91.19 301 ILE B C 1
ATOM 5110 O O . ILE B 1 301 ? -1.975 22.984 8.656 1 91.19 301 ILE B O 1
ATOM 5114 N N . LEU B 1 302 ? -0.273 24.422 8.352 1 95 302 LEU B N 1
ATOM 5115 C CA . LEU B 1 302 ? -0.877 25.125 7.23 1 95 302 LEU B CA 1
ATOM 5116 C C . LEU B 1 302 ? 0.192 25.781 6.363 1 95 302 LEU B C 1
ATOM 5118 O O . LEU B 1 302 ? 0.982 26.594 6.848 1 95 302 LEU B O 1
ATOM 5122 N N . ASN B 1 303 ? 0.285 25.391 5.145 1 94.88 303 ASN B N 1
ATOM 5123 C CA . ASN B 1 303 ? 1.164 25.984 4.141 1 94.88 303 ASN B CA 1
ATOM 5124 C C . ASN B 1 303 ? 0.375 26.516 2.949 1 94.88 303 ASN B C 1
ATOM 5126 O O . ASN B 1 303 ? -0.497 25.828 2.418 1 94.88 303 ASN B O 1
ATOM 5130 N N . ARG B 1 304 ? 0.668 27.766 2.539 1 97.12 304 ARG B N 1
ATOM 5131 C CA . ARG B 1 304 ? -0.043 28.375 1.415 1 97.12 304 ARG B CA 1
ATOM 5132 C C . ARG B 1 304 ? 0.724 28.172 0.112 1 97.12 304 ARG B C 1
ATOM 5134 O O . ARG B 1 304 ? 1.945 28.344 0.074 1 97.12 304 ARG B O 1
ATOM 5141 N N . ALA B 1 305 ? -0.013 27.797 -0.896 1 97.5 305 ALA B N 1
ATOM 5142 C CA . ALA B 1 305 ? 0.605 27.625 -2.207 1 97.5 305 ALA B CA 1
ATOM 5143 C C . ALA B 1 305 ? 0.905 28.969 -2.859 1 97.5 305 ALA B C 1
ATOM 5145 O O . ALA B 1 305 ? 0.089 29.891 -2.797 1 97.5 305 ALA B O 1
ATOM 5146 N N . GLU B 1 306 ? 2.082 29.047 -3.379 1 97.69 306 GLU B N 1
ATOM 5147 C CA . GLU B 1 306 ? 2.377 30.188 -4.238 1 97.69 306 GLU B CA 1
ATOM 5148 C C . GLU B 1 306 ? 1.607 30.094 -5.551 1 97.69 306 GLU B C 1
ATOM 5150 O O . GLU B 1 306 ? 1.043 31.094 -6.012 1 97.69 306 GLU B O 1
ATOM 5155 N N . ARG B 1 307 ? 1.706 28.938 -6.105 1 97.31 307 ARG B N 1
ATOM 5156 C CA . ARG B 1 307 ? 0.994 28.703 -7.359 1 97.31 307 ARG B CA 1
ATOM 5157 C C . ARG B 1 307 ? 0.47 27.266 -7.438 1 97.31 307 ARG B C 1
ATOM 5159 O O . ARG B 1 307 ? 1.064 26.359 -6.871 1 97.31 307 ARG B O 1
ATOM 5166 N N . LEU B 1 308 ? -0.653 27.062 -8.086 1 98.75 308 LEU B N 1
ATOM 5167 C CA . LEU B 1 308 ? -1.216 25.781 -8.484 1 98.75 308 LEU B CA 1
ATOM 5168 C C . LEU B 1 308 ? -1.43 25.719 -9.992 1 98.75 308 LEU B C 1
ATOM 5170 O O . LEU B 1 308 ? -2.201 26.516 -10.547 1 98.75 308 LEU B O 1
ATOM 5174 N N . VAL B 1 309 ? -0.694 24.812 -10.625 1 98.81 309 VAL B N 1
ATOM 5175 C CA . VAL B 1 309 ? -0.872 24.625 -12.062 1 98.81 309 VAL B CA 1
ATOM 5176 C C . VAL B 1 309 ? -1.934 23.547 -12.312 1 98.81 309 VAL B C 1
ATOM 5178 O O . VAL B 1 309 ? -1.914 22.484 -11.688 1 98.81 309 VAL B O 1
ATOM 5181 N N . MET B 1 310 ? -2.914 23.859 -13.117 1 98.75 310 MET B N 1
ATOM 5182 C CA . MET B 1 310 ? -3.953 22.938 -13.539 1 98.75 310 MET B CA 1
ATOM 5183 C C . MET B 1 310 ? -3.723 22.469 -14.969 1 98.75 310 MET B C 1
ATOM 5185 O O . MET B 1 310 ? -3.203 23.219 -15.797 1 98.75 310 MET B O 1
ATOM 5189 N N . VAL B 1 311 ? -4.133 21.234 -15.266 1 98.38 311 VAL B N 1
ATOM 5190 C CA . VAL B 1 311 ? -3.811 20.641 -16.562 1 98.38 311 VAL B CA 1
ATOM 5191 C C . VAL B 1 311 ? -5.094 20.203 -17.266 1 98.38 311 VAL B C 1
ATOM 5193 O O . VAL B 1 311 ? -6.148 20.109 -16.641 1 98.38 311 VAL B O 1
ATOM 5196 N N . ASP B 1 312 ? -5.008 19.938 -18.562 1 97.62 312 ASP B N 1
ATOM 5197 C CA . ASP B 1 312 ? -6.148 19.469 -19.344 1 97.62 312 ASP B CA 1
ATOM 5198 C C . ASP B 1 312 ? -6.113 17.953 -19.516 1 97.62 312 ASP B C 1
ATOM 5200 O O . ASP B 1 312 ? -5.395 17.266 -18.797 1 97.62 312 ASP B O 1
ATOM 5204 N N . GLU B 1 313 ? -6.969 17.406 -20.375 1 94 313 GLU B N 1
ATOM 5205 C CA . GLU B 1 313 ? -7.117 15.961 -20.578 1 94 313 GLU B CA 1
ATOM 5206 C C . GLU B 1 313 ? -5.824 15.336 -21.094 1 94 313 GLU B C 1
ATOM 5208 O O . GLU B 1 313 ? -5.613 14.133 -20.953 1 94 313 GLU B O 1
ATOM 5213 N N . ASN B 1 314 ? -4.926 16.156 -21.688 1 93.38 314 ASN B N 1
ATOM 5214 C CA . ASN B 1 314 ? -3.654 15.68 -22.219 1 93.38 314 ASN B CA 1
ATOM 5215 C C . ASN B 1 314 ? -2.506 15.945 -21.25 1 93.38 314 ASN B C 1
ATOM 5217 O O . ASN B 1 314 ? -1.336 15.844 -21.625 1 93.38 314 ASN B O 1
ATOM 5221 N N . ASN B 1 315 ? -2.809 16.406 -20 1 93.38 315 ASN B N 1
ATOM 5222 C CA . ASN B 1 315 ? -1.835 16.719 -18.953 1 93.38 315 ASN B CA 1
ATOM 5223 C C . ASN B 1 315 ? -1.001 17.938 -19.328 1 93.38 315 ASN B C 1
ATOM 5225 O O . ASN B 1 315 ? 0.155 18.062 -18.906 1 93.38 315 ASN B O 1
ATOM 5229 N N . ALA B 1 316 ? -1.556 18.812 -20.141 1 97.06 316 ALA B N 1
ATOM 5230 C CA . ALA B 1 316 ? -0.9 20.062 -20.484 1 97.06 316 ALA B CA 1
ATOM 5231 C C . ALA B 1 316 ? -1.413 21.203 -19.625 1 97.06 316 ALA B C 1
ATOM 5233 O O . ALA B 1 316 ? -2.619 21.328 -19.391 1 97.06 316 ALA B O 1
ATOM 5234 N N . PRO B 1 317 ? -0.45 22.016 -19.141 1 97.81 317 PRO B N 1
ATOM 5235 C CA . PRO B 1 317 ? -0.916 23.172 -18.375 1 97.81 317 PRO B CA 1
ATOM 5236 C C . PRO B 1 317 ? -1.936 24.016 -19.125 1 97.81 317 PRO B C 1
ATOM 5238 O O . PRO B 1 317 ? -1.722 24.344 -20.297 1 97.81 317 PRO B O 1
ATOM 5241 N N . CYS B 1 318 ? -3.041 24.406 -18.469 1 97.62 318 CYS B N 1
ATOM 5242 C CA . CYS B 1 318 ? -4.082 25.156 -19.172 1 97.62 318 CYS B CA 1
ATOM 5243 C C . CYS B 1 318 ? -4.641 26.266 -18.281 1 97.62 318 CYS B C 1
ATOM 5245 O O . CYS B 1 318 ? -5.398 27.109 -18.75 1 97.62 318 CYS B O 1
ATOM 5247 N N . ALA B 1 319 ? -4.391 26.25 -17.031 1 97.12 319 ALA B N 1
ATOM 5248 C CA . ALA B 1 319 ? -4.797 27.266 -16.078 1 97.12 319 ALA B CA 1
ATOM 5249 C C . ALA B 1 319 ? -3.867 27.281 -14.859 1 97.12 319 ALA B C 1
ATOM 5251 O O . ALA B 1 319 ? -3.119 26.328 -14.633 1 97.12 319 ALA B O 1
ATOM 5252 N N . GLN B 1 320 ? -3.891 28.391 -14.172 1 97.56 320 GLN B N 1
ATOM 5253 C CA . GLN B 1 320 ? -3.072 28.484 -12.961 1 97.56 320 GLN B CA 1
ATOM 5254 C C . GLN B 1 320 ? -3.691 29.438 -11.945 1 97.56 320 GLN B C 1
ATOM 5256 O O . GLN B 1 320 ? -4.336 30.422 -12.32 1 97.56 320 GLN B O 1
ATOM 5261 N N . MET B 1 321 ? -3.57 29.062 -10.758 1 97.81 321 MET B N 1
ATOM 5262 C CA . MET B 1 321 ? -3.875 29.953 -9.641 1 97.81 321 MET B CA 1
ATOM 5263 C C . MET B 1 321 ? -2.594 30.469 -8.984 1 97.81 321 MET B C 1
ATOM 5265 O O . MET B 1 321 ? -1.662 29.688 -8.75 1 97.81 321 MET B O 1
ATOM 5269 N N . ARG B 1 322 ? -2.531 31.766 -8.719 1 98 322 ARG B N 1
ATOM 5270 C CA . ARG B 1 322 ? -1.471 32.344 -7.918 1 98 322 ARG B CA 1
ATOM 5271 C C . ARG B 1 322 ? -2.037 33 -6.66 1 98 322 ARG B C 1
ATOM 5273 O O . ARG B 1 322 ? -3.094 33.656 -6.711 1 98 322 ARG B O 1
ATOM 5280 N N . ALA B 1 323 ? -1.312 32.812 -5.625 1 98.31 323 ALA B N 1
ATOM 5281 C CA . ALA B 1 323 ? -1.756 33.375 -4.348 1 98.31 323 ALA B CA 1
ATOM 5282 C C . ALA B 1 323 ? -1.862 34.875 -4.418 1 98.31 323 ALA B C 1
ATOM 5284 O O . ALA B 1 323 ? -1.004 35.531 -5.008 1 98.31 323 ALA B O 1
ATOM 5285 N N . GLN B 1 324 ? -2.928 35.406 -3.918 1 98.38 324 GLN B N 1
ATOM 5286 C CA . GLN B 1 324 ? -3.08 36.844 -3.74 1 98.38 324 GLN B CA 1
ATOM 5287 C C . GLN B 1 324 ? -2.613 37.281 -2.354 1 98.38 324 GLN B C 1
ATOM 5289 O O . GLN B 1 324 ? -3.432 37.5 -1.457 1 98.38 324 GLN B O 1
ATOM 5294 N N . THR B 1 325 ? -1.353 37.562 -2.225 1 97.56 325 THR B N 1
ATOM 5295 C CA . THR B 1 325 ? -0.676 37.719 -0.941 1 97.56 325 THR B CA 1
ATOM 5296 C C . THR B 1 325 ? -1.185 38.938 -0.196 1 97.56 325 THR B C 1
ATOM 5298 O O . THR B 1 325 ? -1.035 39.031 1.023 1 97.56 325 THR B O 1
ATOM 5301 N N . GLU B 1 326 ? -1.802 39.875 -0.936 1 97.56 326 GLU B N 1
ATOM 5302 C CA . GLU B 1 326 ? -2.303 41.094 -0.304 1 97.56 326 GLU B CA 1
ATOM 5303 C C . GLU B 1 326 ? -3.75 40.906 0.149 1 97.56 326 GLU B C 1
ATOM 5305 O O . GLU B 1 326 ? -4.277 41.75 0.882 1 97.56 326 GLU B O 1
ATOM 5310 N N . HIS B 1 327 ? -4.336 39.844 -0.351 1 97.81 327 HIS B N 1
ATOM 5311 C CA . HIS B 1 327 ? -5.73 39.656 0.018 1 97.81 327 HIS B CA 1
ATOM 5312 C C . HIS B 1 327 ? -5.867 39.312 1.501 1 97.81 327 HIS B C 1
ATOM 5314 O O . HIS B 1 327 ? -5.062 38.562 2.051 1 97.81 327 HIS B O 1
ATOM 5320 N N . PRO B 1 328 ? -6.863 39.844 2.166 1 97.38 328 PRO B N 1
ATOM 5321 C CA . PRO B 1 328 ? -7.047 39.625 3.604 1 97.38 328 PRO B CA 1
ATOM 5322 C C . PRO B 1 328 ? -7.164 38.156 3.969 1 97.38 328 PRO B C 1
ATOM 5324 O O . PRO B 1 328 ? -6.699 37.75 5.035 1 97.38 328 PRO B O 1
ATOM 5327 N N . LEU B 1 329 ? -7.738 37.375 3.15 1 97.94 329 LEU B N 1
ATOM 5328 C CA . LEU B 1 329 ? -7.93 35.969 3.469 1 97.94 329 LEU B CA 1
ATOM 5329 C C . LEU B 1 329 ? -6.605 35.219 3.408 1 97.94 329 LEU B C 1
ATOM 5331 O O . LEU B 1 329 ? -6.41 34.25 4.133 1 97.94 329 LEU B O 1
ATOM 5335 N N . TYR B 1 330 ? -5.754 35.594 2.445 1 97.94 330 TYR B N 1
ATOM 5336 C CA . TYR B 1 330 ? -4.406 35.031 2.453 1 97.94 330 TYR B CA 1
ATOM 5337 C C . TYR B 1 330 ? -3.723 35.281 3.793 1 97.94 330 TYR B C 1
ATOM 5339 O O . TYR B 1 330 ? -3.133 34.375 4.371 1 97.94 330 TYR B O 1
ATOM 5347 N N . GLN B 1 331 ? -3.836 36.469 4.328 1 97.56 331 GLN B N 1
ATOM 5348 C CA . GLN B 1 331 ? -3.236 36.844 5.605 1 97.56 331 GLN B CA 1
ATOM 5349 C C . GLN B 1 331 ? -3.902 36.094 6.766 1 97.56 331 GLN B C 1
ATOM 5351 O O . GLN B 1 331 ? -3.232 35.688 7.719 1 97.56 331 GLN B O 1
ATOM 5356 N N . ALA B 1 332 ? -5.195 36 6.633 1 98 332 ALA B N 1
ATOM 5357 C CA . ALA B 1 332 ? -5.945 35.312 7.68 1 98 332 ALA B CA 1
ATOM 5358 C C . ALA B 1 332 ? -5.473 33.875 7.832 1 98 332 ALA B C 1
ATOM 5360 O O . ALA B 1 332 ? -5.426 33.344 8.945 1 98 332 ALA B O 1
ATOM 5361 N N . LEU B 1 333 ? -5.176 33.188 6.734 1 97.94 333 LEU B N 1
ATOM 5362 C CA . LEU B 1 333 ? -4.668 31.828 6.789 1 97.94 333 LEU B CA 1
ATOM 5363 C C . LEU B 1 333 ? -3.328 31.781 7.52 1 97.94 333 LEU B C 1
ATOM 5365 O O . LEU B 1 333 ? -3.088 30.875 8.32 1 97.94 333 LEU B O 1
ATOM 5369 N N . GLY B 1 334 ? -2.494 32.719 7.207 1 96.31 334 GLY B N 1
ATOM 5370 C CA . GLY B 1 334 ? -1.24 32.812 7.938 1 96.31 334 GLY B CA 1
ATOM 5371 C C . GLY B 1 334 ? -1.432 33 9.43 1 96.31 334 GLY B C 1
ATOM 5372 O O . GLY B 1 334 ? -0.746 32.344 10.234 1 96.31 334 GLY B O 1
ATOM 5373 N N . ARG B 1 335 ? -2.332 33.875 9.828 1 97.19 335 ARG B N 1
ATOM 5374 C CA . ARG B 1 335 ? -2.629 34.125 11.234 1 97.19 335 ARG B CA 1
ATOM 5375 C C . ARG B 1 335 ? -3.193 32.875 11.906 1 97.19 335 ARG B C 1
ATOM 5377 O O . ARG B 1 335 ? -2.91 32.594 13.07 1 97.19 335 ARG B O 1
ATOM 5384 N N . ALA B 1 336 ? -4.012 32.156 11.125 1 97.44 336 ALA B N 1
ATOM 5385 C CA . ALA B 1 336 ? -4.59 30.938 11.672 1 97.44 336 ALA B CA 1
ATOM 5386 C C . ALA B 1 336 ? -3.502 29.922 12.016 1 97.44 336 ALA B C 1
ATOM 5388 O O . ALA B 1 336 ? -3.578 29.25 13.047 1 97.44 336 ALA B O 1
ATOM 5389 N N . ARG B 1 337 ? -2.514 29.766 11.156 1 94.81 337 ARG B N 1
ATOM 5390 C CA . ARG B 1 337 ? -1.385 28.891 11.43 1 94.81 337 ARG B CA 1
ATOM 5391 C C . ARG B 1 337 ? -0.673 29.281 12.711 1 94.81 337 ARG B C 1
ATOM 5393 O O . ARG B 1 337 ? -0.373 28.438 13.555 1 94.81 337 ARG B O 1
ATOM 5400 N N . GLN B 1 338 ? -0.416 30.562 12.836 1 94 338 GLN B N 1
ATOM 5401 C CA . GLN B 1 338 ? 0.262 31.062 14.023 1 94 338 GLN B CA 1
ATOM 5402 C C . GLN B 1 338 ? -0.578 30.828 15.273 1 94 338 GLN B C 1
ATOM 5404 O O . GLN B 1 338 ? -0.052 30.422 16.312 1 94 338 GLN B O 1
ATOM 5409 N N . THR B 1 339 ? -1.8 31.109 15.125 1 96.62 339 THR B N 1
ATOM 5410 C CA . THR B 1 339 ? -2.705 30.906 16.25 1 96.62 339 THR B CA 1
ATOM 5411 C C . THR B 1 339 ? -2.703 29.453 16.703 1 96.62 339 THR B C 1
ATOM 5413 O O . THR B 1 339 ? -2.75 29.156 17.891 1 96.62 339 THR B O 1
ATOM 5416 N N . TYR B 1 340 ? -2.699 28.547 15.766 1 94.5 340 TYR B N 1
ATOM 5417 C CA . TYR B 1 340 ? -2.664 27.125 16.062 1 94.5 340 TYR B CA 1
ATOM 5418 C C . TYR B 1 340 ? -1.492 26.797 16.984 1 94.5 340 TYR B C 1
ATOM 5420 O O . TYR B 1 340 ? -1.654 26.078 17.969 1 94.5 340 TYR B O 1
ATOM 5428 N N . TRP B 1 341 ? -0.396 27.359 16.734 1 89.38 341 TRP B N 1
ATOM 5429 C CA . TRP B 1 341 ? 0.796 27.125 17.547 1 89.38 341 TRP B CA 1
ATOM 5430 C C . TRP B 1 341 ? 0.708 27.844 18.875 1 89.38 341 TRP B C 1
ATOM 5432 O O . TRP B 1 341 ? 1.155 27.328 19.906 1 89.38 341 TRP B O 1
ATOM 5442 N N . ASP B 1 342 ? 0.193 29.031 18.812 1 94.06 342 ASP B N 1
ATOM 5443 C CA . ASP B 1 342 ? 0.044 29.812 20.031 1 94.06 342 ASP B CA 1
ATOM 5444 C C . ASP B 1 342 ? -0.836 29.062 21.047 1 94.06 342 ASP B C 1
ATOM 5446 O O . ASP B 1 342 ? -0.626 29.172 22.25 1 94.06 342 ASP B O 1
ATOM 5450 N N . ILE B 1 343 ? -1.78 28.344 20.531 1 95.38 343 ILE B N 1
ATOM 5451 C CA . ILE B 1 343 ? -2.658 27.578 21.391 1 95.38 343 ILE B CA 1
ATOM 5452 C C . ILE B 1 343 ? -1.844 26.531 22.156 1 95.38 343 ILE B C 1
ATOM 5454 O O . ILE B 1 343 ? -1.99 26.375 23.359 1 95.38 343 ILE B O 1
ATOM 5458 N N . TYR B 1 344 ? -0.93 25.812 21.469 1 90.25 344 TYR B N 1
ATOM 5459 C CA . TYR B 1 344 ? -0.07 24.812 22.109 1 90.25 344 TYR B CA 1
ATOM 5460 C C . TYR B 1 344 ? 0.682 25.438 23.281 1 90.25 344 TYR B C 1
ATOM 5462 O O . TYR B 1 344 ? 0.915 24.766 24.297 1 90.25 344 TYR B O 1
ATOM 5470 N N . GLN B 1 345 ? 1.01 26.688 23.172 1 88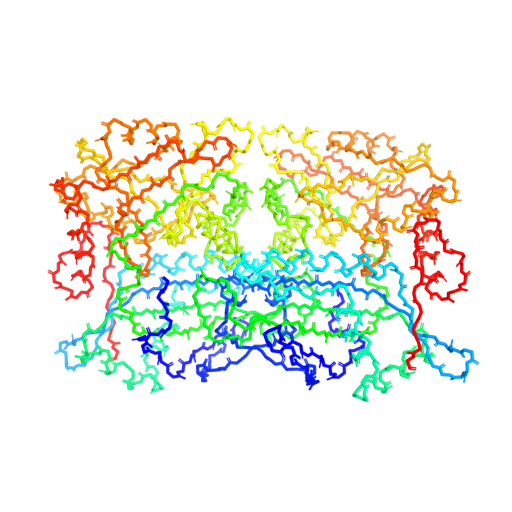.88 345 GLN B N 1
ATOM 5471 C CA . GLN B 1 345 ? 1.869 27.359 24.141 1 88.88 345 GLN B CA 1
ATOM 5472 C C . GLN B 1 345 ? 1.043 28.094 25.188 1 88.88 345 GLN B C 1
ATOM 5474 O O . GLN B 1 345 ? 1.585 28.859 25.984 1 88.88 345 GLN B O 1
ATOM 5479 N N . ASP B 1 346 ? -0.222 27.906 25.125 1 90.38 346 ASP B N 1
ATOM 5480 C CA . ASP B 1 346 ? -1.152 28.578 26.031 1 90.38 346 ASP B CA 1
ATOM 5481 C C . ASP B 1 346 ? -1.135 30.078 25.828 1 90.38 346 ASP B C 1
ATOM 5483 O O . ASP B 1 346 ? -1.25 30.844 26.797 1 90.38 346 ASP B O 1
ATOM 5487 N N . LYS B 1 347 ? -0.936 30.578 24.625 1 92.75 347 LYS B N 1
ATOM 5488 C CA . LYS B 1 347 ? -0.851 32 24.328 1 92.75 347 LYS B CA 1
ATOM 5489 C C . LYS B 1 347 ? -2.078 32.469 23.562 1 92.75 347 LYS B C 1
ATOM 5491 O O . LYS B 1 347 ? -2.191 33.656 23.219 1 92.75 347 LYS B O 1
ATOM 5496 N N . ALA B 1 348 ? -2.908 31.625 23.203 1 96.25 348 ALA B N 1
ATOM 5497 C CA . ALA B 1 348 ? -4.176 31.906 22.547 1 96.25 348 ALA B CA 1
ATOM 5498 C C . ALA B 1 348 ? -5.301 31.047 23.109 1 96.25 348 ALA B C 1
ATOM 5500 O O . ALA B 1 348 ? -5.055 29.922 23.562 1 96.25 348 ALA B O 1
ATOM 5501 N N . PRO B 1 349 ? -6.504 31.594 23.078 1 96.31 349 PRO B N 1
ATOM 5502 C CA . PRO B 1 349 ? -7.617 30.781 23.562 1 96.31 349 PRO B CA 1
ATOM 5503 C C . PRO B 1 349 ? -7.855 29.547 22.703 1 96.31 349 PRO B C 1
ATOM 5505 O O . PRO B 1 349 ? -7.613 29.562 21.484 1 96.31 349 PRO B O 1
ATOM 5508 N N . VAL B 1 350 ? -8.344 28.484 23.312 1 96.88 350 VAL B N 1
ATOM 5509 C CA . VAL B 1 350 ? -8.719 27.25 22.609 1 96.88 350 VAL B CA 1
ATOM 5510 C C . VAL B 1 350 ? -10.102 27.406 21.984 1 96.88 350 VAL B C 1
ATOM 5512 O O . VAL B 1 350 ? -11.086 27.625 22.703 1 96.88 350 VAL B O 1
ATOM 5515 N N . PRO B 1 351 ? -10.188 27.312 20.719 1 96.44 351 PRO B N 1
ATOM 5516 C CA . PRO B 1 351 ? -11.508 27.453 20.094 1 96.44 351 PRO B CA 1
ATOM 5517 C C . PRO B 1 351 ? -12.5 26.391 20.547 1 96.44 351 PRO B C 1
ATOM 5519 O O . PRO B 1 351 ? -12.094 25.328 21.031 1 96.44 351 PRO B O 1
ATOM 5522 N N . GLN B 1 352 ? -13.812 26.734 20.281 1 93.75 352 GLN B N 1
ATOM 5523 C CA . GLN B 1 352 ? -14.859 25.766 20.578 1 93.75 352 GLN B CA 1
ATOM 5524 C C . GLN B 1 352 ? -14.648 24.469 19.797 1 93.75 352 GLN B C 1
ATOM 5526 O O . GLN B 1 352 ? -14.312 24.5 18.609 1 93.75 352 GLN B O 1
ATOM 5531 N N . GLY B 1 353 ? -14.758 23.344 20.516 1 91.44 353 GLY B N 1
ATOM 5532 C CA . GLY B 1 353 ? -14.641 22.062 19.859 1 91.44 353 GLY B CA 1
ATOM 5533 C C . GLY B 1 353 ? -13.227 21.5 19.891 1 91.44 353 GLY B C 1
ATOM 5534 O O . GLY B 1 353 ? -13.008 20.344 19.5 1 91.44 353 GLY B O 1
ATOM 5535 N N . MET B 1 354 ? -12.266 22.312 20.297 1 95.5 354 MET B N 1
ATOM 5536 C CA . MET B 1 354 ? -10.891 21.844 20.453 1 95.5 354 MET B CA 1
ATOM 5537 C C . MET B 1 354 ? -10.547 21.641 21.922 1 95.5 354 MET B C 1
ATOM 5539 O O . MET B 1 354 ? -11.18 22.234 22.797 1 95.5 354 MET B O 1
ATOM 5543 N N . VAL B 1 355 ? -9.617 20.781 22.141 1 96.44 355 VAL B N 1
ATOM 5544 C CA . VAL B 1 355 ? -9.203 20.5 23.5 1 96.44 355 VAL B CA 1
ATOM 5545 C C . VAL B 1 355 ? -7.68 20.531 23.609 1 96.44 355 VAL B C 1
ATOM 5547 O O . VAL B 1 355 ? -6.984 19.859 22.844 1 96.44 355 VAL B O 1
ATOM 5550 N N . LEU B 1 356 ? -7.18 21.359 24.406 1 96.81 356 LEU B N 1
ATOM 5551 C CA . LEU B 1 356 ? -5.77 21.359 24.781 1 96.81 356 LEU B CA 1
ATOM 5552 C C . LEU B 1 356 ? -5.531 20.453 25.984 1 96.81 356 LEU B C 1
ATOM 5554 O O . LEU B 1 356 ? -6.027 20.719 27.078 1 96.81 356 LEU B O 1
ATOM 5558 N N . GLN B 1 357 ? -4.828 19.375 25.797 1 96 357 GLN B N 1
ATOM 5559 C CA . GLN B 1 357 ? -4.5 18.438 26.859 1 96 357 GLN B CA 1
ATOM 5560 C C . GLN B 1 357 ? -3.084 18.672 27.391 1 96 357 GLN B C 1
ATOM 5562 O O . GLN B 1 357 ? -2.15 18.844 26.594 1 96 357 GLN B O 1
ATOM 5567 N N . SER B 1 358 ? -2.963 18.703 28.672 1 95.44 358 SER B N 1
ATOM 5568 C CA . SER B 1 358 ? -1.669 18.938 29.312 1 95.44 358 SER B CA 1
ATOM 5569 C C . SER B 1 358 ? -1.338 17.844 30.312 1 95.44 358 SER B C 1
ATOM 5571 O O . SER B 1 358 ? -2.205 17.406 31.078 1 95.44 358 SER B O 1
ATOM 5573 N N . TYR B 1 359 ? -0.131 17.406 30.234 1 96.12 359 TYR B N 1
ATOM 5574 C CA . TYR B 1 359 ? 0.347 16.375 31.141 1 96.12 359 TYR B CA 1
ATOM 5575 C C . TYR B 1 359 ? 1.682 16.766 31.766 1 96.12 359 TYR B C 1
ATOM 5577 O O . TYR B 1 359 ? 2.562 17.297 31.078 1 96.12 359 TYR B O 1
ATOM 5585 N N . LEU B 1 360 ? 1.74 16.469 33.062 1 94.75 360 LEU B N 1
ATOM 5586 C CA . LEU B 1 360 ? 3.051 16.641 33.656 1 94.75 360 LEU B CA 1
ATOM 5587 C C . LEU B 1 360 ? 4.023 15.57 33.188 1 94.75 360 LEU B C 1
ATOM 5589 O O . LEU B 1 360 ? 3.643 14.414 33.031 1 94.75 360 LEU B O 1
ATOM 5593 N N . ILE B 1 361 ? 5.27 16.031 32.938 1 92.19 361 ILE B N 1
ATOM 5594 C CA . ILE B 1 361 ? 6.277 15.07 32.5 1 92.19 361 ILE B CA 1
ATOM 5595 C C . ILE B 1 361 ? 7.578 15.305 33.25 1 92.19 361 ILE B C 1
ATOM 5597 O O . ILE B 1 361 ? 7.926 16.453 33.562 1 92.19 361 ILE B O 1
#

Foldseek 3Di:
DPDVPPWFWQQWKWKAWLVPGDIDIGGPPDDADCQFCCNQPVAQWAKFKFKWWWEADPVRFIKIKGKPLLVRLVLSLVQNCVSADPVCNVSRDDSVSVVVNVCCGCVPPSCVVVSVVRHVVRFMKMKMKTKDQRDRHHDPDRHDTIMIMMIMITADQPDPFAFEEEEDEVFAQWAFDVICQQHRGPVSQVSLVVQQVVRCVQPVRHPKYWYWHPPPVDFQQQTWTAAISAFRKKWAWLVQAIEGEDDGSNHHPAPLVVQLVLLCVVVVTHYHHYIDGNNNVQVCQVVVGTQWMWGDHSRNSIHTYQKYFYAHPVRHTDGMHGHNCPRVVVVSSVVSSVQVVCVSVVNHDRGPPMDMDMDGD/DPDPPPKFWQQWKWKAWLVPGDIDIGGPPDDADCQFCCNQPVAQWAKFKFKWWWEADPVRFIKIKGKPLLVRLVLSLVQNCVRADPVCNVSRDDSVSVVVNVCCGCVPPSCVVVSVVRHVVRFMKMKMKTKDQRDRDDDPDRHDTIMIMMIMITADARDPFAFEEEEDEVFAQWAFDVICQQHRGPVSQVSLVVQQVLRCVQPVRHPKYWYWHPPPVDFQQQTWTAAISAFRKKWAWLVQAIEGEDDGSNHHPAPLVVQLVLLCVVVVTHYHHYIDGNNNVQVCQVVVGTQWMWGDHSRNSIGTYQKYFYAHPVRHTDGMHGHNCPRVVVVVSVVSSVLVVCVSVVNHDRGPPMDMDMDGD

pLDDT: mean 93.66, std 8.83, range [33.97, 98.88]

Solvent-accessible surface area (backbone atoms only — not comparable to full-atom values): 36358 Å² total; per-residue (Å²): 98,59,45,65,62,93,38,57,61,47,66,45,22,38,39,32,31,46,71,86,67,44,76,46,82,39,54,52,79,43,62,34,40,52,51,6,33,25,47,59,26,27,31,36,22,25,40,50,71,42,57,33,31,35,36,81,35,94,86,71,46,35,24,39,25,29,70,39,52,70,58,56,42,51,51,37,41,53,23,45,44,69,46,40,44,84,90,44,52,83,53,55,64,50,62,66,54,48,52,50,52,51,50,50,50,69,59,28,76,84,34,44,68,55,51,51,48,31,39,72,66,59,40,39,32,37,38,35,44,32,31,39,26,62,37,77,40,82,48,87,55,65,67,87,38,38,28,42,32,36,42,43,28,47,38,69,86,42,63,67,66,58,36,30,30,20,51,36,78,70,43,44,56,36,44,39,72,75,42,60,19,45,39,50,41,10,51,46,37,46,48,20,36,49,35,28,54,55,22,27,76,78,36,74,75,30,74,32,16,34,30,33,53,75,55,76,89,46,59,72,51,72,28,33,53,51,32,37,51,84,29,40,39,38,37,32,32,65,88,57,34,30,39,34,50,57,74,44,44,55,31,55,75,53,68,42,47,54,50,46,51,36,47,38,44,76,72,70,36,50,74,44,74,41,83,45,33,41,39,56,51,50,52,32,28,72,68,63,39,42,21,31,43,32,40,25,24,63,72,48,47,53,32,46,31,47,32,39,40,33,51,48,98,82,69,42,81,74,47,54,36,54,43,32,76,84,37,67,65,34,47,48,52,55,50,38,41,51,45,57,52,30,34,55,71,69,72,40,83,74,42,82,95,57,46,81,46,75,42,83,85,103,52,55,73,68,91,41,52,61,48,65,45,22,37,39,33,31,48,72,87,66,45,76,45,83,39,55,50,77,41,62,36,41,52,52,6,34,24,46,60,26,28,31,36,21,24,41,50,70,42,56,34,28,35,34,81,36,95,86,72,48,36,24,40,26,29,71,41,52,68,59,55,42,50,51,36,41,55,23,46,45,70,45,38,44,82,90,45,51,83,51,54,63,50,63,67,54,50,51,49,51,53,51,50,54,67,57,27,78,84,33,45,66,54,51,51,50,31,39,72,66,60,39,38,32,35,38,36,43,32,30,39,26,62,37,72,31,62,44,86,55,65,66,86,38,39,27,44,31,35,42,41,28,47,39,69,86,30,58,67,66,59,37,29,30,19,51,36,80,72,43,44,55,37,40,40,71,76,40,58,19,46,38,50,42,10,52,45,38,46,49,20,38,49,36,27,53,54,21,27,76,77,37,74,76,31,76,33,15,34,28,35,53,79,55,76,89,47,59,74,51,70,28,31,54,51,32,37,51,83,29,41,40,37,39,31,32,66,89,57,35,32,38,35,50,57,75,43,44,56,32,55,77,53,67,43,48,54,51,45,50,36,47,38,44,75,72,71,36,49,73,43,73,42,86,44,33,41,40,55,52,51,52,32,29,73,68,64,39,41,20,29,43,31,41,25,25,65,71,48,46,51,32,47,31,45,33,40,40,31,51,48,99,84,69,42,80,74,48,56,36,54,43,32,76,84,37,67,63,34,47,48,51,54,50,37,44,52,46,57,53,30,33,59,70,69,72,40,82,74,45,82,95,57,45,80,45,74,40,84,86

Secondary structure (DSSP, 8-state):
---STTS-B-SEEEEEETTTTEEEEEETT-EEESSSHHHHH--S-BB--EEEEEEE-TTSSEEEEEESHHHHHHHHHHHHHHTS-GGGGGGSPPHHHHHHHHHHHHTSGGGHHHHHHHHHHTPEEEEEEEEEE-S----SSS-SSEEEEEEEEE----S-SSEEEEE-TT--SS-STT-STTS-BGGGSHHHHHHHHHHHHH-TT--EEEEEPS-TTS-GGGSBEEEESSSEEEEEETTSEEEEPPPBTTB---HHHHHHHHHHHHTT-EEEE---BHHHHHHHHHTT-EEEEEEEETTTEEEEEEEEEEE-TTS-EEEEEE--TTSHHHHHHHHHHHHHHHHHTTSSPPPTT--EEEEE-/---STTPPBPSEEEEEETTTTEEEEEETT-EEESSSHHHHH--S-BB--EEEEEEE-TTSSEEEEEESHHHHHHHHHHHHHHTS-GGGGGGSPPHHHHHHHHHHHHTSGGGHHHHHHHHHHTPEEEEEEEEEE-S----SSS-SSEEEEEEEEEE---S-SSEEEEEETT--SS-STT-STTS-BGGGSHHHHHHHHHHHHH-TT--EEEEEPS-TTS-GGGSBEEEESSSEEEEEETTSEEEEPPPBTTB---HHHHHHHHHHHHTT-EEEE---BHHHHHHHHHTT-EEEEEEEETTTEEEEEEEEEEE-TTS-EEEEEE--TTSHHHHHHHHHHHHHHHHHTTSSPPPTT--EEEEE-

InterPro domains:
  IPR005786 Branched-chain amino acid aminotransferase II [PTHR11825] (36-318)
  IPR036038 Aminotransferase-like, PLP-dependent enzymes [SSF56752] (31-349)
  IPR043131 Branched-chain-amino-acid aminotransferase-like, N-terminal [G3DSA:3.30.470.10] (27-161)
  IPR043132 Branched-chain-amino-acid aminotransferase-like, C-terminal [G3DSA:3.20.10.10] (162-356)

Sequence (722 aa):
MAGFEGTKWADFQSRYLLQGKSLAMLPMADKVPAVSRSIHYGLCLAFEGIRYFIGPAEDGSLHVQFLNLHKNLQRFRRSISFNLGAAQQFLVPSEEELEAMILHYLRSPELAEFIHYMGESGGQGYLRPFTVDESQSIGVTFPESPSIRMVTCTYDRYMGEPFNGVVVPGLVRAVGANGTGNLKLGVNYLLSVKAVDEARTILPEATSALFLDDRLDLPLRDRRVTEWDSSCCLIALTNGSVVKIPESPLILPSVTIQGICAILRESGITVDERDMTYGELMARAEAGEIAAIASIGTAGILNRAERLVMVDENNAPCAQMRAQTEHPLYQALGRARQTYWDIYQDKAPVPQGMVLQSYLIMAGFEGTKWADFQSRYLLQGKSLAMLPMADKVPAVSRSIHYGLCLAFEGIRYFIGPAEDGSLHVQFLNLHKNLQRFRRSISFNLGAAQQFLVPSEEELEAMILHYLRSPELAEFIHYMGESGGQGYLRPFTVDESQSIGVTFPESPSIRMVTCTYDRYMGEPFNGVVVPGLVRAVGANGTGNLKLGVNYLLSVKAVDEARTILPEATSALFLDDRLDLPLRDRRVTEWDSSCCLIALTNGSVVKIPESPLILPSVTIQGICAILRESGITVDERDMTYGELMARAEAGEIAAIASIGTAGILNRAERLVMVDENNAPCAQMRAQTEHPLYQALGRARQTYWDIYQDKAPVPQGMVLQSYLI

Nearest PDB structures (foldseek):
  5bwv-assembly1_B  TM=8.273E-01  e=1.864E-24  Homo sapiens
  3ht5-assembly1_A-2  TM=8.138E-01  e=4.199E-24  Mycobacterium tuberculosis
  5u3f-assembly1_A  TM=8.180E-01  e=4.470E-24  Mycobacterium tuberculosis H37Rv
  5u3f-assembly1_B  TM=8.172E-01  e=4.199E-24  Mycobacterium tuberculosis H37Rv
  3jz6-assembly1_B  TM=7.926E-01  e=6.502E-24  Mycolicibacterium smegmatis

Organism: Desulfomicrobium norvegicum (strain DSM 1741 / NCIMB 8310) (NCBI:txid52561)